Protein AF-0000000066669790 (afdb_homodimer)

Foldseek 3Di:
DQVVQLVLVVLWDLDNLCSVVLSPAPLLCLLVVLCVVVVHDLSVLLQFKKKKKQFLLLLLLVPLVVLLVLCVVVAKFFQDKDWFQDALVLVCQLCVQACVWFDPLQSVLVRLRSVQFIIMMTMIGGPNDPGGPLQVLVVQQADLDLVGGDPRRSQVVSDRDHNNSSRMDMANTSSSRSSNLSSRDPSVVSVVRSVRSVVVDGCSVVSVVVSVVRCVVHHHDDLDLVVLLVQQQVQCVVVVHHDDPPQDSVDLVSLVVSLVVCVVVVGDGDSVSCSSNSSVRPDGTHDDDGGSDHRAHPVSVVVSPD/DQVVQLVLVVLWDLDNLCSVVLSPAPLLCLLVVLCVVVVHDLSVLLQFKKKKKQFLLLLLLVPLVVLLVLCVVVAKFFQDKDWFQDALVLVCQLCVQACVWFDPLQSVLVRLRSVQFIIMMTMIGGPNDPGGPLQVLVVQQADLALVGGDPRRSQVVSDRQHNSSSRMDMANTSSSRSSNLSSRDPSVVSVVRSVSSVVVDGCSVVSVVVSVVGCVVHHHDDLDLVVLLVQQQVQCVVVVHHDDPPQDSVDLVSLVVSLVVCVVVVGDGDSVSCSSNSRVRPDGTHDDDGGSDHRAHPVSVVVSPD

InterPro domains:
  IPR001564 Nucleoside diphosphate kinase [PR01243] (50-72)
  IPR001564 Nucleoside diphosphate kinase [PR01243] (142-158)
  IPR001564 Nucleoside diphosphate kinase [PR01243] (166-185)
  IPR034907 Nucleoside diphosphate kinase-like domain [PF00334] (48-187)
  IPR036850 Nucleoside diphosphate kinase-like domain superfamily [G3DSA:3.30.70.141] (41-194)
  IPR036850 Nucleoside diphosphate kinase-like domain superfamily [SSF54919] (47-187)

Nearest PDB structures (foldseek):
  1f6t-assembly1_A  TM=8.617E-01  e=3.134E-06  Dictyostelium discoideum
  4ane-assembly1_D  TM=8.715E-01  e=7.675E-06  Mycobacterium tuberculosis
  2nck-assembly1_R  TM=8.605E-01  e=7.281E-06  Myxococcus xanthus
  1nue-assembly1_E  TM=8.731E-01  e=9.987E-06  Homo sapiens
  6qa2-assembly1_E  TM=8.741E-01  e=4.141E-05  Mycobacterium tuberculosis H37Ra

Solvent-accessible surface area (backbone atoms only — not comparable to full-atom values): 32324 Å² total; per-residue (Å²): 118,64,74,55,47,49,54,50,33,56,74,26,39,71,46,69,71,53,32,60,55,45,74,40,30,53,39,31,48,54,34,51,54,48,29,53,76,70,72,42,60,58,68,59,50,22,30,32,26,26,45,42,36,36,36,34,61,17,55,29,63,63,39,62,64,62,47,55,54,48,35,56,75,68,64,33,42,38,20,30,53,49,77,36,86,51,43,62,50,51,52,47,61,75,38,46,47,47,43,54,22,44,15,74,56,35,52,51,39,50,45,51,43,33,68,67,38,57,29,43,37,34,33,33,34,39,73,74,60,97,49,41,27,12,30,49,47,41,61,44,34,42,59,62,51,51,93,73,40,46,90,87,17,50,41,48,71,76,41,82,43,44,72,77,57,52,34,58,50,57,36,43,30,26,49,42,32,39,26,48,48,35,67,70,26,57,70,71,60,35,53,53,46,53,52,42,40,70,69,64,46,78,27,59,68,59,40,52,54,57,45,51,57,48,50,72,75,36,69,70,63,85,79,47,51,67,62,17,48,52,51,45,47,51,39,30,42,74,70,73,55,52,74,61,92,84,64,49,90,83,38,46,68,54,48,35,50,50,51,51,50,35,57,75,69,67,56,80,60,60,57,66,33,49,37,43,35,39,58,73,42,45,60,60,60,37,83,87,67,73,44,79,53,68,86,57,48,63,64,53,49,49,68,67,56,119,122,61,73,56,48,48,54,51,33,55,73,27,39,71,46,68,71,53,34,60,54,46,73,41,29,53,40,32,48,52,34,51,53,47,30,55,76,70,72,42,61,58,69,59,52,21,31,33,25,26,44,41,35,36,36,33,62,16,55,29,63,63,38,61,64,62,49,53,54,49,36,55,74,68,64,34,39,39,21,30,54,48,77,34,86,51,43,62,52,51,53,46,61,76,39,47,48,45,42,54,23,42,16,73,56,35,54,52,39,50,46,50,43,33,67,68,38,59,29,42,37,33,33,34,33,38,72,73,60,98,48,42,26,12,30,50,47,41,63,44,34,41,60,61,51,55,95,72,40,46,91,86,18,48,41,46,70,76,47,75,73,37,69,78,59,49,35,59,50,56,35,41,31,26,50,41,32,40,25,47,48,35,67,69,27,57,71,71,60,35,52,52,46,52,54,41,39,70,69,64,47,79,27,56,68,59,38,52,54,56,45,52,57,50,49,73,76,35,67,69,64,85,80,46,51,67,61,18,48,52,51,46,47,51,38,30,42,74,70,73,55,53,72,61,91,82,64,49,88,83,38,46,69,54,46,36,50,51,52,52,50,36,58,75,69,65,55,83,59,61,58,66,33,49,38,42,34,40,57,73,42,45,60,60,60,36,84,86,68,72,44,79,54,69,87,57,48,63,66,53,48,48,67,65,56,118

Radius of gyration: 25.23 Å; Cα contacts (8 Å, |Δi|>4): 1012; chains: 2; bounding box: 82×66×61 Å

Secondary structure (DSSP, 8-state):
-HHHHHHHHHHH-S-HHHHHHHHT-HHHHHHHHHHHHTT--HHHHHHHEEEEEE-HHHHHTT-HHHHHHHHHHTT-EEEEEEEE---HHHHHHHTTTTGGGB-HHHHHHHHHHHTT--EEEEEEE----SS-HHHHHHHHH--S-GGG--TTSHHHHH----SS---EE--SSHHHHHHHHHHH--HHHHHHHHHHHHHT---HHHHHHHHHHHHHHS------HHHHHHHHHHHHHHTT-PPPTT--TT-HHHHHHHHHHHHHTT----HHHHHHHHHHHS--B-SSPPPSSPPPPHHHHHHT--/-HHHHHHHHHHH-S-HHHHHHHHT-HHHHHHHHHHHHTT--HHHHHHHEEEEEE-HHHHHTT-HHHHHHHHHHTT-EEEEEEEE---HHHHHHHTTTTGGGB-HHHHHHHHHHHTT--EEEEEEE----SS-HHHHHHHHH--SSGGG--TTSHHHHH----SS---EE--SSHHHHHHHHHHH--HHHHHHHHHHHHHT---HHHHHHHHHHHHHHS------HHHHHHHHHHHHHHTT-PPPTT--TT-HHHHHHHHHHHHHTT----HHHHHHHHHHHS--B-SSPPPSSPPPPHHHHHHT--

Structure (mmCIF, N/CA/C/O backbone):
data_AF-0000000066669790-model_v1
#
loop_
_entity.id
_entity.type
_entity.pdbx_description
1 polymer 'Putative Nucleoside diphosphate kinase'
#
loop_
_atom_site.group_PDB
_atom_site.id
_atom_site.type_symbol
_atom_site.label_atom_id
_atom_site.label_alt_id
_atom_site.label_comp_id
_atom_site.label_asym_id
_atom_site.label_entity_id
_atom_site.label_seq_id
_atom_site.pdbx_PDB_ins_code
_atom_site.Cartn_x
_atom_site.Cartn_y
_atom_site.Cartn_z
_atom_site.occupancy
_atom_site.B_iso_or_equiv
_atom_site.auth_seq_id
_atom_site.auth_comp_id
_atom_site.auth_asym_id
_atom_site.auth_atom_id
_atom_site.pdbx_PDB_model_num
ATOM 1 N N . MET A 1 1 ? -22.047 9.094 -13.117 1 34.84 1 MET A N 1
ATOM 2 C CA . MET A 1 1 ? -21.188 9.195 -11.93 1 34.84 1 MET A CA 1
ATOM 3 C C . MET A 1 1 ? -19.953 10.039 -12.211 1 34.84 1 MET A C 1
ATOM 5 O O . MET A 1 1 ? -19.391 10.648 -11.305 1 34.84 1 MET A O 1
ATOM 9 N N . SER A 1 2 ? -19.234 9.695 -13.617 1 49.44 2 SER A N 1
ATOM 10 C CA . SER A 1 2 ? -17.922 10.078 -14.102 1 49.44 2 SER A CA 1
ATOM 11 C C . SER A 1 2 ? -17.828 11.586 -14.328 1 49.44 2 SER A C 1
ATOM 13 O O . SER A 1 2 ? -16.844 12.219 -13.953 1 49.44 2 SER A O 1
ATOM 15 N N . THR A 1 3 ? -18.781 12.094 -15.07 1 54.62 3 THR A N 1
ATOM 16 C CA . THR A 1 3 ? -18.766 13.523 -15.375 1 54.62 3 THR A CA 1
ATOM 17 C C . THR A 1 3 ? -18.797 14.352 -14.094 1 54.62 3 THR A C 1
ATOM 19 O O . THR A 1 3 ? -18.109 15.367 -13.992 1 54.62 3 THR A O 1
ATOM 22 N N . SER A 1 4 ? -19.266 13.68 -13.117 1 86.62 4 SER A N 1
ATOM 23 C CA . SER A 1 4 ? -19.438 14.367 -11.844 1 86.62 4 SER A CA 1
ATOM 24 C C . SER A 1 4 ? -18.141 14.32 -11.023 1 86.62 4 SER A C 1
ATOM 26 O O . SER A 1 4 ? -17.75 15.328 -10.43 1 86.62 4 SER A O 1
ATOM 28 N N . LEU A 1 5 ? -17.391 13.234 -11.273 1 93.5 5 LEU A N 1
ATOM 29 C CA . LEU A 1 5 ? -16.156 13.133 -10.508 1 93.5 5 LEU A CA 1
ATOM 30 C C . LEU A 1 5 ? -15.07 14.039 -11.086 1 93.5 5 LEU A C 1
ATOM 32 O O . LEU A 1 5 ? -14.375 14.734 -10.344 1 93.5 5 LEU A O 1
ATOM 36 N N . GLU A 1 6 ? -15.023 14.094 -12.398 1 94.38 6 GLU A N 1
ATOM 37 C CA . GLU A 1 6 ? -14.039 14.953 -13.062 1 94.38 6 GLU A CA 1
ATOM 38 C C . GLU A 1 6 ? -14.32 16.422 -12.781 1 94.38 6 GLU A C 1
ATOM 40 O O . GLU A 1 6 ? -13.391 17.219 -12.609 1 94.38 6 GLU A O 1
ATOM 45 N N . GLN A 1 7 ? -15.594 16.719 -12.789 1 95.38 7 GLN A N 1
ATOM 46 C CA . GLN A 1 7 ? -15.977 18.094 -12.461 1 95.38 7 GLN A CA 1
ATOM 47 C C . GLN A 1 7 ? -15.609 18.438 -11.016 1 95.38 7 GLN A C 1
ATOM 49 O O . GLN A 1 7 ? -15.102 19.516 -10.742 1 95.38 7 GLN A O 1
ATOM 54 N N . LEU A 1 8 ? -15.891 17.469 -10.148 1 97.31 8 LEU A N 1
ATOM 55 C CA . LEU A 1 8 ? -15.484 17.656 -8.758 1 97.31 8 LEU A CA 1
ATOM 56 C C . LEU A 1 8 ? -13.977 17.875 -8.656 1 97.31 8 LEU A C 1
ATOM 58 O O . LEU A 1 8 ? -13.531 18.844 -8.039 1 97.31 8 LEU A O 1
ATOM 62 N N . LEU A 1 9 ? -13.227 17.062 -9.328 1 97.81 9 LEU A N 1
ATOM 63 C CA . LEU A 1 9 ? -11.773 17.109 -9.234 1 97.81 9 LEU A CA 1
ATOM 64 C C . LEU A 1 9 ? -11.227 18.375 -9.875 1 97.81 9 LEU A C 1
ATOM 66 O O . LEU A 1 9 ? -10.242 18.938 -9.383 1 97.81 9 LEU A O 1
ATOM 70 N N . ALA A 1 10 ? -11.875 18.812 -10.922 1 96.12 10 ALA A N 1
ATOM 71 C CA . ALA A 1 10 ? -11.445 20.047 -11.578 1 96.12 10 ALA A CA 1
ATOM 72 C C . ALA A 1 10 ? -11.555 21.234 -10.641 1 96.12 10 ALA A C 1
ATOM 74 O O . ALA A 1 10 ? -10.797 22.203 -10.758 1 96.12 10 ALA A O 1
ATOM 75 N N . GLY A 1 11 ? -12.453 21.125 -9.703 1 95.38 11 GLY A N 1
ATOM 76 C CA . GLY A 1 11 ? -12.602 22.172 -8.703 1 95.38 11 GLY A CA 1
ATOM 77 C C . GLY A 1 11 ? -11.656 22 -7.527 1 95.38 11 GLY A C 1
ATOM 78 O O . GLY A 1 11 ? -11.469 22.938 -6.742 1 95.38 11 GLY A O 1
ATOM 79 N N . LEU A 1 12 ? -11 20.844 -7.441 1 97.31 12 LEU A N 1
ATOM 80 C CA . LEU A 1 12 ? -10.227 20.531 -6.246 1 97.31 12 LEU A CA 1
ATOM 81 C C . LEU A 1 12 ? -8.727 20.594 -6.531 1 97.31 12 LEU A C 1
ATOM 83 O O . LEU A 1 12 ? -7.91 20.5 -5.613 1 97.31 12 LEU A O 1
ATOM 87 N N . THR A 1 13 ? -8.305 20.719 -7.758 1 97.81 13 THR A N 1
ATOM 88 C CA . THR A 1 13 ? -6.906 20.875 -8.148 1 97.81 13 THR A CA 1
ATOM 89 C C . THR A 1 13 ? -6.793 21.656 -9.445 1 97.81 13 THR A C 1
ATOM 91 O O . THR A 1 13 ? -7.629 21.516 -10.344 1 97.81 13 THR A O 1
ATOM 94 N N . PRO A 1 14 ? -5.781 22.516 -9.57 1 96.5 14 PRO A N 1
ATOM 95 C CA . PRO A 1 14 ? -5.582 23.266 -10.812 1 96.5 14 PRO A CA 1
ATOM 96 C C . PRO A 1 14 ? -4.832 22.453 -11.867 1 96.5 14 PRO A C 1
ATOM 98 O O . PRO A 1 14 ? -4.609 22.938 -12.984 1 96.5 14 PRO A O 1
ATOM 101 N N . GLN A 1 15 ? -4.441 21.234 -11.602 1 96.44 15 GLN A N 1
ATOM 102 C CA . GLN A 1 15 ? -3.613 20.406 -12.492 1 96.44 15 GLN A CA 1
ATOM 103 C C . GLN A 1 15 ? -4.461 19.406 -13.258 1 96.44 15 GLN A C 1
ATOM 105 O O . GLN A 1 15 ? -4.906 18.406 -12.688 1 96.44 15 GLN A O 1
ATOM 110 N N . PRO A 1 16 ? -4.656 19.609 -14.57 1 96.19 16 PRO A N 1
ATOM 111 C CA . PRO A 1 16 ? -5.477 18.688 -15.359 1 96.19 16 PRO A CA 1
ATOM 112 C C . PRO A 1 16 ? -4.941 17.25 -15.336 1 96.19 16 PRO A C 1
ATOM 114 O O . PRO A 1 16 ? -5.723 16.297 -15.359 1 96.19 16 PRO A O 1
ATOM 117 N N . GLU A 1 17 ? -3.594 17.078 -15.305 1 96.44 17 GLU A N 1
ATOM 118 C CA . GLU A 1 17 ? -2.994 15.75 -15.242 1 96.44 17 GLU A CA 1
ATOM 119 C C . GLU A 1 17 ? -3.393 15.023 -13.961 1 96.44 17 GLU A C 1
ATOM 121 O O . GLU A 1 17 ? -3.6 13.805 -13.969 1 96.44 17 GLU A O 1
ATOM 126 N N . LYS A 1 18 ? -3.51 15.805 -12.891 1 97.94 18 LYS A N 1
ATOM 127 C CA . LYS A 1 18 ? -3.916 15.227 -11.609 1 97.94 18 LYS A CA 1
ATOM 128 C C . LYS A 1 18 ? -5.391 14.844 -11.625 1 97.94 18 LYS A C 1
ATOM 130 O O . LYS A 1 18 ? -5.777 13.828 -11.039 1 97.94 18 LYS A O 1
ATOM 135 N N . VAL A 1 19 ? -6.242 15.648 -12.281 1 97.88 19 VAL A N 1
ATOM 136 C CA . VAL A 1 19 ? -7.652 15.312 -12.43 1 97.88 19 VAL A CA 1
ATOM 137 C C . VAL A 1 19 ? -7.785 13.945 -13.102 1 97.88 19 VAL A C 1
ATOM 139 O O . VAL A 1 19 ? -8.516 13.078 -12.617 1 97.88 19 VAL A O 1
ATOM 142 N N . THR A 1 20 ? -7.02 13.742 -14.133 1 96.19 20 THR A N 1
ATOM 143 C CA . THR A 1 20 ? -7.066 12.492 -14.891 1 96.19 20 THR A CA 1
ATOM 144 C C . THR A 1 20 ? -6.551 11.328 -14.047 1 96.19 20 THR A C 1
ATOM 146 O O . THR A 1 20 ? -7.188 10.273 -13.984 1 96.19 20 THR A O 1
ATOM 149 N N . ALA A 1 21 ? -5.457 11.453 -13.383 1 96.94 21 ALA A N 1
ATOM 150 C CA . ALA A 1 21 ? -4.848 10.398 -12.578 1 96.94 21 ALA A CA 1
ATOM 151 C C . ALA A 1 21 ? -5.742 10.023 -11.398 1 96.94 21 ALA A C 1
ATOM 153 O O . ALA A 1 21 ? -5.957 8.844 -11.125 1 96.94 21 ALA A O 1
ATOM 154 N N . TYR A 1 22 ? -6.309 11.062 -10.742 1 97.81 22 TYR A N 1
ATOM 155 C CA . TYR A 1 22 ? -7.055 10.828 -9.516 1 97.81 22 TYR A CA 1
ATOM 156 C C . TYR A 1 22 ? -8.438 10.266 -9.812 1 97.81 22 TYR A C 1
ATOM 158 O O . TYR A 1 22 ? -9.039 9.609 -8.961 1 97.81 22 TYR A O 1
ATOM 166 N N . ALA A 1 23 ? -8.953 10.508 -11.023 1 96.12 23 ALA A N 1
ATOM 167 C CA . ALA A 1 23 ? -10.25 9.969 -11.414 1 96.12 23 ALA A CA 1
ATOM 168 C C . ALA A 1 23 ? -10.242 8.445 -11.398 1 96.12 23 ALA A C 1
ATOM 170 O O . ALA A 1 23 ? -11.297 7.816 -11.234 1 96.12 23 ALA A O 1
ATOM 171 N N . ALA A 1 24 ? -9.055 7.875 -11.469 1 95.31 24 ALA A N 1
ATOM 172 C CA . ALA A 1 24 ? -8.945 6.418 -11.477 1 95.31 24 ALA A CA 1
ATOM 173 C C . ALA A 1 24 ? -8.242 5.914 -10.219 1 95.31 24 ALA A C 1
ATOM 175 O O . ALA A 1 24 ? -7.969 4.719 -10.094 1 95.31 24 ALA A O 1
ATOM 176 N N . ASP A 1 25 ? -7.953 6.754 -9.312 1 97.31 25 ASP A N 1
ATOM 177 C CA . ASP A 1 25 ? -7.176 6.402 -8.125 1 97.31 25 ASP A CA 1
ATOM 178 C C . ASP A 1 25 ? -8.07 5.797 -7.047 1 97.31 25 ASP A C 1
ATOM 180 O O . ASP A 1 25 ? -9.023 6.434 -6.586 1 97.31 25 ASP A O 1
ATOM 184 N N . THR A 1 26 ? -7.758 4.648 -6.625 1 97.38 26 THR A N 1
ATOM 185 C CA . THR A 1 26 ? -8.586 3.879 -5.703 1 97.38 26 THR A CA 1
ATOM 186 C C . THR A 1 26 ? -8.789 4.641 -4.395 1 97.38 26 THR A C 1
ATOM 188 O O . THR A 1 26 ? -9.898 4.695 -3.867 1 97.38 26 THR A O 1
ATOM 191 N N . TYR A 1 27 ? -7.758 5.219 -3.85 1 98.44 27 TYR A N 1
ATOM 192 C CA . TYR A 1 27 ? -7.855 5.906 -2.568 1 98.44 27 TYR A CA 1
ATOM 193 C C . TYR A 1 27 ? -8.781 7.113 -2.662 1 98.44 27 TYR A C 1
ATOM 195 O O . TYR A 1 27 ? -9.617 7.336 -1.781 1 98.44 27 TYR A O 1
ATOM 203 N N . LEU A 1 28 ? -8.633 7.895 -3.742 1 98.5 28 LEU A N 1
ATOM 204 C CA . LEU A 1 28 ? -9.516 9.039 -3.953 1 98.5 28 LEU A CA 1
ATOM 205 C C . LEU A 1 28 ? -10.969 8.586 -4.07 1 98.5 28 LEU A C 1
ATOM 207 O O . LEU A 1 28 ? -11.859 9.164 -3.436 1 98.5 28 LEU A O 1
ATOM 211 N N . LEU A 1 29 ? -11.203 7.547 -4.84 1 97.38 29 LEU A N 1
ATOM 212 C CA . LEU A 1 29 ? -12.547 7.031 -5.059 1 97.38 29 LEU A CA 1
ATOM 213 C C . LEU A 1 29 ? -13.172 6.574 -3.744 1 97.38 29 LEU A C 1
ATOM 215 O O . LEU A 1 29 ? -14.359 6.82 -3.496 1 97.38 29 LEU A O 1
ATOM 219 N N . GLU A 1 30 ? -12.398 5.945 -2.928 1 97.62 30 GLU A N 1
ATOM 220 C CA . GLU A 1 30 ? -12.883 5.453 -1.644 1 97.62 30 GLU A CA 1
ATOM 221 C C . GLU A 1 30 ? -13.383 6.598 -0.767 1 97.62 30 GLU A C 1
ATOM 223 O O . GLU A 1 30 ? -14.453 6.5 -0.16 1 97.62 30 GLU A O 1
ATOM 228 N N . THR A 1 31 ? -12.617 7.676 -0.711 1 98.31 31 THR A N 1
ATOM 229 C CA . THR A 1 31 ? -13 8.812 0.12 1 98.31 31 THR A CA 1
ATOM 230 C C . THR A 1 31 ? -14.242 9.492 -0.445 1 98.31 31 THR A C 1
ATOM 232 O O . THR A 1 31 ? -15.188 9.781 0.292 1 98.31 31 THR A O 1
ATOM 235 N N . VAL A 1 32 ? -14.258 9.734 -1.764 1 97.88 32 VAL A N 1
ATOM 236 C CA . VAL A 1 32 ? -15.367 10.438 -2.395 1 97.88 32 VAL A CA 1
ATOM 237 C C . VAL A 1 32 ? -16.656 9.6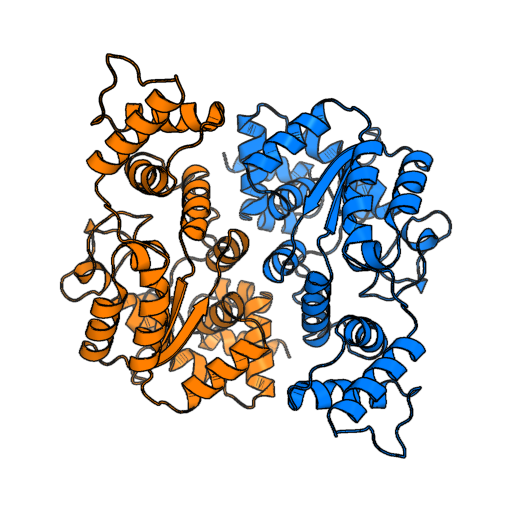41 -2.221 1 97.88 32 VAL A C 1
ATOM 239 O O . VAL A 1 32 ? -17.688 10.195 -1.841 1 97.88 32 VAL A O 1
ATOM 242 N N . ASP A 1 33 ? -16.578 8.32 -2.457 1 95.81 33 ASP A N 1
ATOM 243 C CA . ASP A 1 33 ? -17.734 7.441 -2.289 1 95.81 33 ASP A CA 1
ATOM 244 C C . ASP A 1 33 ? -18.25 7.492 -0.857 1 95.81 33 ASP A C 1
ATOM 246 O O . ASP A 1 33 ? -19.469 7.559 -0.636 1 95.81 33 ASP A O 1
ATOM 250 N N . GLN A 1 34 ? -17.359 7.441 0.06 1 96 34 GLN A N 1
ATOM 251 C CA . GLN A 1 34 ? -17.766 7.398 1.461 1 96 34 GLN A CA 1
ATOM 252 C C . GLN A 1 34 ? -18.375 8.727 1.898 1 96 34 GLN A C 1
ATOM 254 O O . GLN A 1 34 ? -19.375 8.75 2.633 1 96 34 GLN A O 1
ATOM 259 N N . LEU A 1 35 ? -17.766 9.867 1.503 1 97.62 35 LEU A N 1
ATOM 260 C CA . LEU A 1 35 ? -18.328 11.172 1.825 1 97.62 35 LEU A CA 1
ATOM 261 C C . LEU A 1 35 ? -19.75 11.297 1.292 1 97.62 35 LEU A C 1
ATOM 263 O O . LEU A 1 35 ? -20.641 11.82 1.98 1 97.62 35 LEU A O 1
ATOM 267 N N . ASP A 1 36 ? -19.938 10.82 0.089 1 95.75 36 ASP A N 1
ATOM 268 C CA . ASP A 1 36 ? -21.281 10.828 -0.504 1 95.75 36 ASP A CA 1
ATOM 269 C C . ASP A 1 36 ? -22.266 10.031 0.343 1 95.75 36 ASP A C 1
ATOM 271 O O . ASP A 1 36 ? -23.344 10.508 0.669 1 95.75 36 ASP A O 1
ATOM 275 N N . ARG A 1 37 ? -21.906 8.828 0.762 1 92.81 37 ARG A N 1
ATOM 276 C CA . ARG A 1 37 ? -22.766 7.965 1.562 1 92.81 37 ARG A CA 1
ATOM 277 C C . ARG A 1 37 ? -23.062 8.602 2.914 1 92.81 37 ARG A C 1
ATOM 279 O O . ARG A 1 37 ? -24.141 8.391 3.473 1 92.81 37 ARG A O 1
ATOM 286 N N . LEU A 1 38 ? -22.141 9.375 3.402 1 94.25 38 LEU A N 1
ATOM 287 C CA . LEU A 1 38 ? -22.281 10.008 4.707 1 94.25 38 LEU A CA 1
ATOM 288 C C . LEU A 1 38 ? -23.047 11.32 4.59 1 94.25 38 LEU A C 1
ATOM 290 O O . LEU A 1 38 ? -23.328 11.969 5.598 1 94.25 38 LEU A O 1
ATOM 294 N N . GLY A 1 39 ? -23.359 11.758 3.344 1 95.69 39 GLY A N 1
ATOM 295 C CA . GLY A 1 39 ? -24.031 13.023 3.119 1 95.69 39 GLY A CA 1
ATOM 296 C C . GLY A 1 39 ? -23.141 14.227 3.338 1 95.69 39 GLY A C 1
ATOM 297 O O . GLY A 1 39 ? -23.625 15.305 3.689 1 95.69 39 GLY A O 1
ATOM 298 N N . VAL A 1 40 ? -21.859 14.055 3.219 1 97.19 40 VAL A N 1
ATOM 299 C CA . VAL A 1 40 ? -20.891 15.125 3.396 1 97.19 40 VAL A CA 1
ATOM 300 C C . VAL A 1 40 ? -20.453 15.664 2.035 1 97.19 40 VAL A C 1
ATOM 302 O O . VAL A 1 40 ? -20.109 14.891 1.14 1 97.19 40 VAL A O 1
ATOM 305 N N . ASP A 1 41 ? -20.5 16.953 1.849 1 97 41 ASP A N 1
ATOM 306 C CA . ASP A 1 41 ? -20.047 17.578 0.616 1 97 41 ASP A CA 1
ATOM 307 C C . ASP A 1 41 ? -18.531 17.469 0.47 1 97 41 ASP A C 1
ATOM 309 O O . ASP A 1 41 ? -17.781 18.141 1.181 1 97 41 ASP A O 1
ATOM 313 N N . ALA A 1 42 ? -18.078 16.703 -0.49 1 97.88 42 ALA A N 1
ATOM 314 C CA . ALA A 1 42 ? -16.656 16.406 -0.648 1 97.88 42 ALA A CA 1
ATOM 315 C C . ALA A 1 42 ? -15.859 17.656 -0.953 1 97.88 42 ALA A C 1
ATOM 317 O O . ALA A 1 42 ? -14.75 17.844 -0.434 1 97.88 42 ALA A O 1
ATOM 318 N N . ALA A 1 43 ? -16.359 18.516 -1.819 1 96.69 43 ALA A N 1
ATOM 319 C CA . ALA A 1 43 ? -15.664 19.734 -2.207 1 96.69 43 ALA A CA 1
ATOM 320 C C . ALA A 1 43 ? -15.477 20.656 -1.012 1 96.69 43 ALA A C 1
ATOM 322 O O . ALA A 1 43 ? -14.383 21.172 -0.778 1 96.69 43 ALA A O 1
ATOM 323 N N . LYS A 1 44 ? -16.547 20.828 -0.275 1 95.31 44 LYS A N 1
ATOM 324 C CA . LYS A 1 44 ? -16.484 21.703 0.898 1 95.31 44 LYS A CA 1
ATOM 325 C C . LYS A 1 44 ? -15.531 21.141 1.951 1 95.31 44 LYS A C 1
ATOM 327 O O . LYS A 1 44 ? -14.711 21.875 2.506 1 95.31 44 LYS A O 1
ATOM 332 N N . PHE A 1 45 ? -15.68 19.891 2.217 1 97.38 45 PHE A N 1
ATOM 333 C CA . PHE A 1 45 ? -14.82 19.25 3.203 1 97.38 45 PHE A CA 1
ATOM 334 C C . PHE A 1 45 ? -13.352 19.406 2.824 1 97.38 45 PHE A C 1
ATOM 336 O O . PHE A 1 45 ? -12.531 19.812 3.652 1 97.38 45 PHE A O 1
ATOM 343 N N . ALA A 1 46 ? -13.016 19.078 1.588 1 97.25 46 ALA A N 1
ATOM 344 C CA . ALA A 1 46 ? -11.633 19.078 1.114 1 97.25 46 ALA A CA 1
ATOM 345 C C . ALA A 1 46 ? -11.047 20.484 1.105 1 97.25 46 ALA A C 1
ATOM 347 O O . ALA A 1 46 ? -9.844 20.656 1.276 1 97.25 46 ALA A O 1
ATOM 348 N N . ARG A 1 47 ? -11.867 21.484 0.896 1 95.94 47 ARG A N 1
ATOM 349 C CA . ARG A 1 47 ? -11.398 22.859 0.829 1 95.94 47 ARG A CA 1
ATOM 350 C C . ARG A 1 47 ? -11.172 23.438 2.225 1 95.94 47 ARG A C 1
ATOM 352 O O . ARG A 1 47 ? -10.242 24.219 2.438 1 95.94 47 ARG A O 1
ATOM 359 N N . GLU A 1 48 ? -11.977 22.984 3.148 1 96.62 48 GLU A N 1
ATOM 360 C CA . GLU A 1 48 ? -11.969 23.594 4.473 1 96.62 48 GLU A CA 1
ATOM 361 C C . GLU A 1 48 ? -11.023 22.844 5.418 1 96.62 48 GLU A C 1
ATOM 363 O O . GLU A 1 48 ? -10.773 23.297 6.535 1 96.62 48 GLU A O 1
ATOM 368 N N . HIS A 1 49 ? -10.555 21.703 5.008 1 97.75 49 HIS A N 1
ATOM 369 C CA . HIS A 1 49 ? -9.68 20.906 5.855 1 97.75 49 HIS A CA 1
ATOM 370 C C . HIS A 1 49 ? -8.383 20.547 5.133 1 97.75 49 HIS A C 1
ATOM 372 O O . HIS A 1 49 ? -8.328 20.594 3.9 1 97.75 49 HIS A O 1
ATOM 378 N N . SER A 1 50 ? -7.375 20.297 5.828 1 98.12 50 SER A N 1
ATOM 379 C CA . SER A 1 50 ? -6.133 19.688 5.371 1 98.12 50 SER A CA 1
ATOM 380 C C . SER A 1 50 ? -5.645 18.625 6.352 1 98.12 50 SER A C 1
ATOM 382 O O . SER A 1 50 ? -6.309 18.344 7.352 1 98.12 50 SER A O 1
ATOM 384 N N . LEU A 1 51 ? -4.641 17.953 5.984 1 98.88 51 LEU A N 1
ATOM 385 C CA . LEU A 1 51 ? -3.959 16.984 6.84 1 98.88 51 LEU A CA 1
ATOM 386 C C . LEU A 1 51 ? -2.527 17.438 7.125 1 98.88 51 LEU A C 1
ATOM 388 O O . LEU A 1 51 ? -1.912 18.125 6.309 1 98.88 51 LEU A O 1
ATOM 392 N N . LEU A 1 52 ? -2.059 17.141 8.234 1 98.88 52 LEU A N 1
ATOM 393 C CA . LEU A 1 52 ? -0.651 17.312 8.578 1 98.88 52 LEU A CA 1
ATOM 394 C C . LEU A 1 52 ? -0.078 16.031 9.18 1 98.88 52 LEU A C 1
ATOM 396 O O . LEU A 1 52 ? -0.475 15.625 10.273 1 98.88 52 LEU A O 1
ATOM 400 N N . LEU A 1 53 ? 0.775 15.414 8.445 1 98.81 53 LEU A N 1
ATOM 401 C CA . LEU A 1 53 ? 1.454 14.203 8.883 1 98.81 53 LEU A CA 1
ATOM 402 C C . LEU A 1 53 ? 2.723 14.539 9.656 1 98.81 53 LEU A C 1
ATOM 404 O O . LEU A 1 53 ? 3.596 15.242 9.156 1 98.81 53 LEU A O 1
ATOM 408 N N . LEU A 1 54 ? 2.77 14.141 10.867 1 98.62 54 LEU A N 1
ATOM 409 C CA . LEU A 1 54 ? 4.023 14.117 11.617 1 98.62 54 LEU A CA 1
ATOM 410 C C . LEU A 1 54 ? 4.707 12.766 11.5 1 98.62 54 LEU A C 1
ATOM 412 O O . LEU A 1 54 ? 4.301 11.797 12.148 1 98.62 54 LEU A O 1
ATOM 416 N N . LYS A 1 55 ? 5.727 12.727 10.672 1 97.94 55 LYS A N 1
ATOM 417 C CA . LYS A 1 55 ? 6.43 11.508 10.305 1 97.94 55 LYS A CA 1
ATOM 418 C C . LYS A 1 55 ? 7.234 10.953 11.477 1 97.94 55 LYS A C 1
ATOM 420 O O . LYS A 1 55 ? 7.332 11.594 12.523 1 97.94 55 LYS A O 1
ATOM 425 N N . PRO A 1 56 ? 7.84 9.766 11.32 1 98.31 56 PRO A N 1
ATOM 426 C CA . PRO A 1 56 ? 8.617 9.211 12.422 1 98.31 56 PRO A CA 1
ATOM 427 C C . PRO A 1 56 ? 9.758 10.125 12.859 1 98.31 56 PRO A C 1
ATOM 429 O O . PRO A 1 56 ? 10.086 10.188 14.055 1 98.31 56 PRO A O 1
ATOM 432 N N . ASP A 1 57 ? 10.359 10.805 11.914 1 97.88 57 ASP A N 1
ATOM 433 C CA . ASP A 1 57 ? 11.43 11.719 12.297 1 97.88 57 ASP A CA 1
ATOM 434 C C . ASP A 1 57 ? 10.891 12.867 13.148 1 97.88 57 ASP A C 1
ATOM 436 O O . ASP A 1 57 ? 11.602 13.398 14.008 1 97.88 57 ASP A O 1
ATOM 440 N N . ALA A 1 58 ? 9.664 13.273 12.977 1 97.81 58 ALA A N 1
ATOM 441 C CA . ALA A 1 58 ? 9.055 14.289 13.836 1 97.81 58 ALA A CA 1
ATOM 442 C C . ALA A 1 58 ? 8.859 13.766 15.25 1 97.81 58 ALA A C 1
ATOM 444 O O . ALA A 1 58 ? 8.992 14.508 16.219 1 97.81 58 ALA A O 1
ATOM 445 N N . ILE A 1 59 ? 8.477 12.469 15.32 1 98.19 59 ILE A N 1
ATOM 446 C CA . ILE A 1 59 ? 8.305 11.844 16.625 1 98.19 59 ILE A CA 1
ATOM 447 C C . ILE A 1 59 ? 9.641 11.781 17.359 1 98.19 59 ILE A C 1
ATOM 449 O O . ILE A 1 59 ? 9.734 12.172 18.516 1 98.19 59 ILE A O 1
ATOM 453 N N . VAL A 1 60 ? 10.641 11.375 16.656 1 97.81 60 VAL A N 1
ATOM 454 C CA . VAL A 1 60 ? 11.977 11.258 17.234 1 97.81 60 VAL A CA 1
ATOM 455 C C . VAL A 1 60 ? 12.484 12.641 17.656 1 97.81 60 VAL A C 1
ATOM 457 O O . VAL A 1 60 ? 13.164 12.773 18.672 1 97.81 60 VAL A O 1
ATOM 460 N N . ALA A 1 61 ? 12.102 13.68 16.953 1 97.19 61 ALA A N 1
ATOM 461 C CA . ALA A 1 61 ? 12.578 15.047 17.156 1 97.19 61 ALA A CA 1
ATOM 462 C C . ALA A 1 61 ? 11.758 15.758 18.234 1 97.19 61 ALA A C 1
ATOM 464 O O . ALA A 1 61 ? 12.047 16.906 18.578 1 97.19 61 ALA A O 1
ATOM 465 N N . ARG A 1 62 ? 10.711 15.117 18.75 1 97.31 62 ARG A N 1
ATOM 466 C CA . ARG A 1 62 ? 9.805 15.727 19.719 1 97.31 62 ARG A CA 1
ATOM 467 C C . ARG A 1 62 ? 9.156 16.984 19.141 1 97.31 62 ARG A C 1
ATOM 469 O O . ARG A 1 62 ? 9.109 18.031 19.812 1 97.31 62 ARG A O 1
ATOM 476 N N . ALA A 1 63 ? 8.664 16.844 17.938 1 97.12 63 ALA A N 1
ATOM 477 C CA . ALA A 1 63 ? 8.25 18.016 17.188 1 97.12 63 ALA A CA 1
ATOM 478 C C . ALA A 1 63 ? 6.746 18.266 17.328 1 97.12 63 ALA A C 1
ATOM 480 O O . ALA A 1 63 ? 6.227 19.281 16.859 1 97.12 63 ALA A O 1
ATOM 481 N N . VAL A 1 64 ? 6.004 17.391 17.984 1 97.69 64 VAL A N 1
ATOM 482 C CA . VAL A 1 64 ? 4.547 17.469 17.969 1 97.69 64 VAL A CA 1
ATOM 483 C C . VAL A 1 64 ? 4.086 18.688 18.766 1 97.69 64 VAL A C 1
ATOM 485 O O . VAL A 1 64 ? 3.264 19.469 18.281 1 97.69 64 VAL A O 1
ATOM 488 N N . GLY A 1 65 ? 4.609 18.906 19.969 1 96.69 65 GLY A N 1
ATOM 489 C CA . GLY A 1 65 ? 4.246 20.047 20.781 1 96.69 65 GLY A CA 1
ATOM 490 C C . GLY A 1 65 ? 4.438 21.375 20.062 1 96.69 65 GLY A C 1
ATOM 491 O O . GLY A 1 65 ? 3.484 22.141 19.891 1 96.69 65 GLY A O 1
ATOM 492 N N . PRO A 1 66 ? 5.66 21.625 19.609 1 97.38 66 PRO A N 1
ATOM 493 C CA . PRO A 1 66 ? 5.926 22.844 18.859 1 97.38 66 PRO A CA 1
ATOM 494 C C . PRO A 1 66 ? 5.012 23 17.641 1 97.38 66 PRO A C 1
ATOM 496 O O . PRO A 1 66 ? 4.605 24.125 17.312 1 97.38 66 PRO A O 1
ATOM 499 N N . THR A 1 67 ? 4.699 21.891 16.953 1 98.31 67 THR A N 1
ATOM 500 C CA . THR A 1 67 ? 3.82 21.938 15.789 1 98.31 67 THR A CA 1
ATOM 501 C C . THR A 1 67 ? 2.42 22.406 16.188 1 98.31 67 THR A C 1
ATOM 503 O O . THR A 1 67 ? 1.839 23.266 15.531 1 98.31 67 THR A O 1
ATOM 506 N N . LEU A 1 68 ? 1.883 21.844 17.281 1 98.19 68 LEU A N 1
ATOM 507 C CA . LEU A 1 68 ? 0.547 22.219 17.734 1 98.19 68 LEU A CA 1
ATOM 508 C C . LEU A 1 68 ? 0.49 23.688 18.125 1 98.19 68 LEU A C 1
ATOM 510 O O . LEU A 1 68 ? -0.478 24.375 17.812 1 98.19 68 LEU A O 1
ATOM 514 N N . LYS A 1 69 ? 1.505 24.141 18.812 1 97.5 69 LYS A N 1
ATOM 515 C CA . LYS A 1 69 ? 1.578 25.547 19.188 1 97.5 69 LYS A CA 1
ATOM 516 C C . LYS A 1 69 ? 1.629 26.438 17.953 1 97.5 69 LYS A C 1
ATOM 518 O O . LYS A 1 69 ? 0.956 27.469 17.891 1 97.5 69 LYS A O 1
ATOM 523 N N . TRP A 1 70 ? 2.424 26.031 16.984 1 98.19 70 TRP A N 1
ATOM 524 C CA . TRP A 1 70 ? 2.559 26.781 15.742 1 98.19 70 TRP A CA 1
ATOM 525 C C . TRP A 1 70 ? 1.226 26.844 15 1 98.19 70 TRP A C 1
ATOM 527 O O . TRP A 1 70 ? 0.837 27.906 14.508 1 98.19 70 TRP A O 1
ATOM 537 N N . LEU A 1 71 ? 0.517 25.766 14.883 1 98.12 71 LEU A N 1
ATOM 538 C CA . LEU A 1 71 ? -0.781 25.734 14.211 1 98.12 71 LEU A CA 1
ATOM 539 C C . LEU A 1 71 ? -1.743 26.734 14.852 1 98.12 71 LEU A C 1
ATOM 541 O O . LEU A 1 71 ? -2.389 27.516 14.148 1 98.12 71 LEU A O 1
ATOM 545 N N . ALA A 1 72 ? -1.797 26.719 16.172 1 96 72 ALA A N 1
ATOM 546 C CA . ALA A 1 72 ? -2.682 27.625 16.891 1 96 72 ALA A CA 1
ATOM 547 C C . ALA A 1 72 ? -2.322 29.078 16.625 1 96 72 ALA A C 1
ATOM 549 O O . ALA A 1 72 ? -3.207 29.938 16.484 1 96 72 ALA A O 1
ATOM 550 N N . GLY A 1 73 ? -1.059 29.328 16.516 1 96.5 73 GLY A N 1
ATOM 551 C CA . GLY A 1 73 ? -0.574 30.672 16.312 1 96.5 73 GLY A CA 1
ATOM 552 C C . GLY A 1 73 ? -0.729 31.156 14.875 1 96.5 73 GLY A C 1
ATOM 553 O O . GLY A 1 73 ? -0.559 32.344 14.594 1 96.5 73 GLY A O 1
ATOM 554 N N . ASN A 1 74 ? -1.05 30.312 13.961 1 95.62 74 ASN A N 1
ATOM 555 C CA . ASN A 1 74 ? -1.158 30.672 12.555 1 95.62 74 ASN A CA 1
ATOM 556 C C . ASN A 1 74 ? -2.572 30.438 12.023 1 95.62 74 ASN A C 1
ATOM 558 O O . ASN A 1 74 ? -2.762 30.219 10.828 1 95.62 74 ASN A O 1
ATOM 562 N N . ASP A 1 75 ? -3.562 30.375 12.953 1 93.5 75 ASP A N 1
ATOM 563 C CA . ASP A 1 75 ? -4.992 30.375 12.664 1 93.5 75 ASP A CA 1
ATOM 564 C C . ASP A 1 75 ? -5.418 29.047 12.039 1 93.5 75 ASP A C 1
ATOM 566 O O . ASP A 1 75 ? -6.238 29.016 11.117 1 93.5 75 ASP A O 1
ATOM 570 N N . PHE A 1 76 ? -4.734 27.969 12.359 1 96.5 76 PHE A N 1
ATOM 571 C CA . PHE A 1 76 ? -5.164 26.609 12.047 1 96.5 76 PHE A CA 1
ATOM 572 C C . PHE A 1 76 ? -5.691 25.906 13.289 1 96.5 76 PHE A C 1
ATOM 574 O O . PHE A 1 76 ? -5.145 26.078 14.383 1 96.5 76 PHE A O 1
ATOM 581 N N . GLN A 1 77 ? -6.738 25.203 13.133 1 97.19 77 GLN A N 1
ATOM 582 C CA . GLN A 1 77 ? -7.324 24.453 14.242 1 97.19 77 GLN A CA 1
ATOM 583 C C . GLN A 1 77 ? -7.246 22.953 14.008 1 97.19 77 GLN A C 1
ATOM 585 O O . GLN A 1 77 ? -7.59 22.469 12.922 1 97.19 77 GLN A O 1
ATOM 590 N N . VAL A 1 78 ? -6.785 22.234 15.031 1 98.62 78 VAL A N 1
ATOM 591 C CA . VAL A 1 78 ? -6.785 20.781 14.945 1 98.62 78 VAL A CA 1
ATOM 592 C C . VAL A 1 78 ? -8.172 20.234 15.289 1 98.62 78 VAL A C 1
ATOM 594 O O . VAL A 1 78 ? -8.648 20.422 16.422 1 98.62 78 VAL A O 1
ATOM 597 N N . VAL A 1 79 ? -8.789 19.547 14.32 1 98.62 79 VAL A N 1
ATOM 598 C CA . VAL A 1 79 ? -10.172 19.141 14.547 1 98.62 79 VAL A CA 1
ATOM 599 C C . VAL A 1 79 ? -10.258 17.609 14.617 1 98.62 79 VAL A C 1
ATOM 601 O O . VAL A 1 79 ? -11.312 17.062 14.922 1 98.62 79 VAL A O 1
ATOM 604 N N . ALA A 1 80 ? -9.234 16.891 14.359 1 98.69 80 ALA A N 1
ATOM 605 C CA . ALA A 1 80 ? -9.078 15.461 14.594 1 98.69 80 ALA A CA 1
ATOM 606 C C . ALA A 1 80 ? -7.602 15.078 14.656 1 98.69 80 ALA A C 1
ATOM 608 O O . ALA A 1 80 ? -6.746 15.781 14.102 1 98.69 80 ALA A O 1
ATOM 609 N N . ALA A 1 81 ? -7.277 14.062 15.336 1 98.69 81 ALA A N 1
ATOM 610 C CA . ALA A 1 81 ? -5.934 13.5 15.43 1 98.69 81 ALA A CA 1
ATOM 611 C C . ALA A 1 81 ? -5.984 11.984 15.555 1 98.69 81 ALA A C 1
ATOM 613 O O . ALA A 1 81 ? -6.848 11.445 16.25 1 98.69 81 ALA A O 1
ATOM 614 N N . PHE A 1 82 ? -5.102 11.305 14.945 1 98.62 82 PHE A N 1
ATOM 615 C CA . PHE A 1 82 ? -5.09 9.852 15.047 1 98.62 82 PHE A CA 1
ATOM 616 C C . PHE A 1 82 ? -3.705 9.297 14.75 1 98.62 82 PHE A C 1
ATOM 618 O O . PHE A 1 82 ? -2.926 9.914 14.023 1 98.62 82 PHE A O 1
ATOM 625 N N . ARG A 1 83 ? -3.422 8.227 15.391 1 98.19 83 ARG A N 1
ATOM 626 C CA . ARG A 1 83 ? -2.191 7.473 15.18 1 98.19 83 ARG A CA 1
ATOM 627 C C . ARG A 1 83 ? -2.34 6.488 14.023 1 98.19 83 ARG A C 1
ATOM 629 O O . ARG A 1 83 ? -3.396 5.875 13.859 1 98.19 83 ARG A O 1
ATOM 636 N N . VAL A 1 84 ? -1.309 6.363 13.18 1 98.44 84 VAL A N 1
ATOM 637 C CA . VAL A 1 84 ? -1.324 5.438 12.055 1 98.44 84 VAL A CA 1
ATOM 638 C C . VAL A 1 84 ? -0.065 4.574 12.078 1 98.44 84 VAL A C 1
ATOM 640 O O . VAL A 1 84 ? 1.049 5.09 12.195 1 98.44 84 VAL A O 1
ATOM 643 N N . ALA A 1 85 ? -0.26 3.219 12.078 1 97.62 85 ALA A N 1
ATOM 644 C CA . ALA A 1 85 ? 0.864 2.338 11.766 1 97.62 85 ALA A CA 1
ATOM 645 C C . ALA A 1 85 ? 1.276 2.465 10.305 1 97.62 85 ALA A C 1
ATOM 647 O O . ALA A 1 85 ? 0.427 2.453 9.406 1 97.62 85 ALA A O 1
ATOM 648 N N . VAL A 1 86 ? 2.531 2.688 10.07 1 97.81 86 VAL A N 1
ATOM 649 C CA . VAL A 1 86 ? 2.979 2.895 8.695 1 97.81 86 VAL A CA 1
ATOM 650 C C . VAL A 1 86 ? 3.936 1.776 8.289 1 97.81 86 VAL A C 1
ATOM 652 O O . VAL A 1 86 ? 4.574 1.157 9.141 1 97.81 86 VAL A O 1
ATOM 655 N N . ASP A 1 87 ? 3.996 1.479 7.023 1 97.75 87 ASP A N 1
ATOM 656 C CA . ASP A 1 87 ? 4.91 0.52 6.41 1 97.75 87 ASP A CA 1
ATOM 657 C C . ASP A 1 87 ? 5.32 0.971 5.008 1 97.75 87 ASP A C 1
ATOM 659 O O . ASP A 1 87 ? 5.016 2.092 4.598 1 97.75 87 ASP A O 1
ATOM 663 N N . ARG A 1 88 ? 6.043 0.153 4.336 1 97.69 88 ARG A N 1
ATOM 664 C CA . ARG A 1 88 ? 6.617 0.56 3.059 1 97.69 88 ARG A CA 1
ATOM 665 C C . ARG A 1 88 ? 5.523 0.791 2.018 1 97.69 88 ARG A C 1
ATOM 667 O O . ARG A 1 88 ? 5.668 1.644 1.14 1 97.69 88 ARG A O 1
ATOM 674 N N . HIS A 1 89 ? 4.387 0.049 2.078 1 98.56 89 HIS A N 1
ATOM 675 C CA . HIS A 1 89 ? 3.324 0.208 1.092 1 98.56 89 HIS A CA 1
ATOM 676 C C . HIS A 1 89 ? 2.57 1.517 1.302 1 98.56 89 HIS A C 1
ATOM 678 O O . HIS A 1 89 ? 2.172 2.172 0.336 1 98.56 89 HIS A O 1
ATOM 684 N N . LEU A 1 90 ? 2.322 1.872 2.57 1 98.62 90 LEU A N 1
ATOM 685 C CA . LEU A 1 90 ? 1.696 3.164 2.834 1 98.62 90 LEU A CA 1
ATOM 686 C C . LEU A 1 90 ? 2.553 4.301 2.291 1 98.62 90 LEU A C 1
ATOM 688 O O . LEU A 1 90 ? 2.031 5.238 1.677 1 98.62 90 LEU A O 1
ATOM 692 N N . ALA A 1 91 ? 3.869 4.234 2.523 1 98.31 91 ALA A N 1
ATOM 693 C CA . ALA A 1 91 ? 4.773 5.266 2.01 1 98.31 91 ALA A CA 1
ATOM 694 C C . ALA A 1 91 ? 4.695 5.352 0.489 1 98.31 91 ALA A C 1
ATOM 696 O O . ALA A 1 91 ? 4.621 6.445 -0.073 1 98.31 91 ALA A O 1
ATOM 697 N N . ARG A 1 92 ? 4.691 4.199 -0.173 1 98.25 92 ARG A N 1
ATOM 698 C CA . ARG A 1 92 ? 4.637 4.18 -1.631 1 98.25 92 ARG A CA 1
ATOM 699 C C . ARG A 1 92 ? 3.295 4.707 -2.135 1 98.25 92 ARG A C 1
ATOM 701 O O . ARG A 1 92 ? 3.227 5.336 -3.191 1 98.25 92 ARG A O 1
ATOM 708 N N . ALA A 1 93 ? 2.234 4.457 -1.378 1 98.5 93 ALA A N 1
ATOM 709 C CA . ALA A 1 93 ? 0.939 5.035 -1.732 1 98.5 93 ALA A CA 1
ATOM 710 C C . ALA A 1 93 ? 0.963 6.555 -1.609 1 98.5 93 ALA A C 1
ATOM 712 O O . ALA A 1 93 ? 0.519 7.266 -2.516 1 98.5 93 ALA A O 1
ATOM 713 N N . LEU A 1 94 ? 1.507 7.016 -0.553 1 98.25 94 LEU A N 1
ATOM 714 C CA . LEU A 1 94 ? 1.513 8.445 -0.265 1 98.25 94 LEU A CA 1
ATOM 715 C C . LEU A 1 94 ? 2.324 9.211 -1.309 1 98.25 94 LEU A C 1
ATOM 717 O O . LEU A 1 94 ? 1.913 10.281 -1.758 1 98.25 94 LEU A O 1
ATOM 721 N N . TRP A 1 95 ? 3.406 8.617 -1.743 1 97.25 95 TRP A N 1
ATOM 722 C CA . TRP A 1 95 ? 4.32 9.328 -2.629 1 97.25 95 TRP A CA 1
ATOM 723 C C . TRP A 1 95 ? 4.32 8.703 -4.023 1 97.25 95 TRP A C 1
ATOM 725 O O . TRP A 1 95 ? 5.293 8.844 -4.77 1 97.25 95 TRP A O 1
ATOM 735 N N . TYR A 1 96 ? 3.309 8.047 -4.406 1 97.19 96 TYR A N 1
ATOM 736 C CA . TYR A 1 96 ? 3.211 7.273 -5.641 1 97.19 96 TYR A CA 1
ATOM 737 C C . TYR A 1 96 ? 3.545 8.141 -6.848 1 97.19 96 TYR A C 1
ATOM 739 O O . TYR A 1 96 ? 4.238 7.695 -7.77 1 97.19 96 TYR A O 1
ATOM 747 N N . PHE A 1 97 ? 3.133 9.352 -6.887 1 97.38 97 PHE A N 1
ATOM 748 C CA . PHE A 1 97 ? 3.26 10.188 -8.078 1 97.38 97 PHE A CA 1
ATOM 749 C C . PHE A 1 97 ? 4.52 11.039 -8.008 1 97.38 97 PHE A C 1
ATOM 751 O O . PHE A 1 97 ? 4.746 11.898 -8.867 1 97.38 97 PHE A O 1
ATOM 758 N N . ALA A 1 98 ? 5.328 10.82 -6.988 1 95.81 98 ALA A N 1
ATOM 759 C CA . ALA A 1 98 ? 6.531 11.633 -6.824 1 95.81 98 ALA A CA 1
ATOM 760 C C . ALA A 1 98 ? 7.785 10.766 -6.848 1 95.81 98 ALA A C 1
ATOM 762 O O . ALA A 1 98 ? 8.883 11.258 -7.141 1 95.81 98 ALA A O 1
ATOM 763 N N . TRP A 1 99 ? 7.711 9.477 -6.586 1 95.88 99 TRP A N 1
ATOM 764 C CA . TRP A 1 99 ? 8.883 8.656 -6.297 1 95.88 99 TRP A CA 1
ATOM 765 C C . TRP A 1 99 ? 9.438 8.031 -7.574 1 95.88 99 TRP A C 1
ATOM 767 O O . TRP A 1 99 ? 10.438 7.309 -7.539 1 95.88 99 TRP A O 1
ATOM 777 N N . ASN A 1 100 ? 8.844 8.383 -8.75 1 95.06 100 ASN A N 1
ATOM 778 C CA . ASN A 1 100 ? 9.477 7.992 -10 1 95.06 100 ASN A CA 1
ATOM 779 C C . ASN A 1 100 ? 10.883 8.578 -10.125 1 95.06 100 ASN A C 1
ATOM 781 O O . ASN A 1 100 ? 11.695 8.086 -10.914 1 95.06 100 ASN A O 1
ATOM 785 N N . ILE A 1 101 ? 11.188 9.609 -9.281 1 94.62 101 ILE A N 1
ATOM 786 C CA . ILE A 1 101 ? 12.492 10.258 -9.359 1 94.62 101 ILE A CA 1
ATOM 787 C C . ILE A 1 101 ? 13.273 9.992 -8.078 1 94.62 101 ILE A C 1
ATOM 789 O O . ILE A 1 101 ? 14.336 10.594 -7.852 1 94.62 101 ILE A O 1
ATOM 793 N N . ALA A 1 102 ? 12.766 9.25 -7.184 1 95.25 102 ALA A N 1
ATOM 794 C CA . ALA A 1 102 ? 13.5 8.898 -5.973 1 95.25 102 ALA A CA 1
ATOM 795 C C . ALA A 1 102 ? 14.602 7.883 -6.273 1 95.25 102 ALA A C 1
ATOM 797 O O . ALA A 1 102 ? 14.383 6.914 -7.004 1 95.25 102 ALA A O 1
ATOM 798 N N . SER A 1 103 ? 15.805 8.117 -5.738 1 95.69 103 SER A N 1
ATOM 799 C CA . SER A 1 103 ? 16.875 7.145 -5.887 1 95.69 103 SER A CA 1
ATOM 800 C C . SER A 1 103 ? 16.578 5.863 -5.113 1 95.69 103 SER A C 1
ATOM 802 O O . SER A 1 103 ? 15.758 5.867 -4.195 1 95.69 103 SER A O 1
ATOM 804 N N . PRO A 1 104 ? 17.219 4.773 -5.504 1 94.94 104 PRO A N 1
ATOM 805 C CA . PRO A 1 104 ? 17.094 3.555 -4.703 1 94.94 104 PRO A CA 1
ATOM 806 C C . PRO A 1 104 ? 17.5 3.758 -3.246 1 94.94 104 PRO A C 1
ATOM 808 O O . PRO A 1 104 ? 16.891 3.176 -2.344 1 94.94 104 PRO A O 1
ATOM 811 N N . GLU A 1 105 ? 18.484 4.586 -2.986 1 96.31 105 GLU A N 1
ATOM 812 C CA . GLU A 1 105 ? 18.953 4.875 -1.635 1 96.31 105 GLU A CA 1
ATOM 813 C C . GLU A 1 105 ? 17.891 5.598 -0.825 1 96.31 105 GLU A C 1
ATOM 815 O O . GLU A 1 105 ? 17.656 5.266 0.339 1 96.31 105 GLU A O 1
ATOM 820 N N . ARG A 1 106 ? 17.234 6.551 -1.486 1 96.44 106 ARG A N 1
ATOM 821 C CA . ARG A 1 106 ? 16.156 7.281 -0.816 1 96.44 106 ARG A CA 1
ATOM 822 C C . ARG A 1 106 ? 15.039 6.344 -0.4 1 96.44 106 ARG A C 1
ATOM 824 O O . ARG A 1 106 ? 14.531 6.426 0.723 1 96.44 106 ARG A O 1
ATOM 831 N N . ARG A 1 107 ? 14.656 5.469 -1.299 1 96.38 107 ARG A N 1
ATOM 832 C CA . ARG A 1 107 ? 13.594 4.516 -1.002 1 96.38 107 ARG A CA 1
ATOM 833 C C . ARG A 1 107 ? 13.992 3.588 0.14 1 96.38 107 ARG A C 1
ATOM 835 O O . ARG A 1 107 ? 13.18 3.281 1.013 1 96.38 107 ARG A O 1
ATOM 842 N N . THR A 1 108 ? 15.25 3.191 0.141 1 95.81 108 THR A N 1
ATOM 843 C CA . THR A 1 108 ? 15.758 2.32 1.197 1 95.81 108 THR A CA 1
ATOM 844 C C . THR A 1 108 ? 15.711 3.027 2.549 1 95.81 108 THR A C 1
ATOM 846 O O . THR A 1 108 ? 15.266 2.451 3.543 1 95.81 108 THR A O 1
ATOM 849 N N . LEU A 1 109 ? 16.156 4.23 2.568 1 97.69 109 LEU A N 1
ATOM 850 C CA . LEU A 1 109 ? 16.156 4.996 3.811 1 97.69 109 LEU A CA 1
ATOM 851 C C . LEU A 1 109 ? 14.719 5.25 4.281 1 97.69 109 LEU A C 1
ATOM 853 O O . LEU A 1 109 ? 14.445 5.211 5.48 1 97.69 109 LEU A O 1
ATOM 857 N N . ALA A 1 110 ? 13.828 5.512 3.336 1 97.25 110 ALA A N 1
ATOM 858 C CA . ALA A 1 110 ? 12.43 5.715 3.682 1 97.25 110 ALA A CA 1
ATOM 859 C C . ALA A 1 110 ? 11.828 4.457 4.305 1 97.25 110 ALA A C 1
ATOM 861 O O . ALA A 1 110 ? 11.023 4.543 5.238 1 97.25 110 ALA A O 1
ATOM 862 N N . ASP A 1 111 ? 12.211 3.326 3.752 1 97.38 111 ASP A N 1
ATOM 863 C CA . ASP A 1 111 ? 11.727 2.064 4.305 1 97.38 111 ASP A CA 1
ATOM 864 C C . ASP A 1 111 ? 12.211 1.87 5.738 1 97.38 111 ASP A C 1
ATOM 866 O O . ASP A 1 111 ? 11.477 1.342 6.578 1 97.38 111 ASP A O 1
ATOM 870 N N . LEU A 1 112 ? 13.445 2.252 6.027 1 97.75 112 LEU A N 1
ATOM 871 C CA . LEU A 1 112 ? 13.938 2.205 7.398 1 97.75 112 LEU A CA 1
ATOM 872 C C . LEU A 1 112 ? 13.164 3.174 8.289 1 97.75 112 LEU A C 1
ATOM 874 O O . LEU A 1 112 ? 12.836 2.85 9.43 1 97.75 112 LEU A O 1
ATOM 878 N N . LEU A 1 113 ? 12.852 4.297 7.719 1 98.19 113 LEU A N 1
ATOM 879 C CA . LEU A 1 113 ? 12.203 5.355 8.484 1 98.19 113 LEU A CA 1
ATOM 880 C C . LEU A 1 113 ? 10.812 4.93 8.938 1 98.19 113 LEU A C 1
ATOM 882 O O . LEU A 1 113 ? 10.445 5.137 10.094 1 98.19 113 LEU A O 1
ATOM 886 N N . VAL A 1 114 ? 10.047 4.289 8.102 1 97.81 114 VAL A N 1
ATOM 887 C CA . VAL A 1 114 ? 8.688 3.904 8.469 1 97.81 114 VAL A CA 1
ATOM 888 C C . VAL A 1 114 ? 8.727 2.787 9.508 1 97.81 114 VAL A C 1
ATOM 890 O O . VAL A 1 114 ? 7.723 2.494 10.156 1 97.81 114 VAL A O 1
ATOM 893 N N . GLY A 1 115 ? 9.906 2.201 9.711 1 97.31 115 GLY A N 1
ATOM 894 C CA . GLY A 1 115 ? 10.062 1.177 10.727 1 97.31 115 GLY A CA 1
ATOM 895 C C . GLY A 1 115 ? 10.367 1.745 12.102 1 97.31 115 GLY A C 1
ATOM 896 O O . GLY A 1 115 ? 10.328 1.023 13.102 1 97.31 115 GLY A O 1
ATOM 897 N N . ILE A 1 116 ? 10.602 3.012 12.172 1 98 116 ILE A N 1
ATOM 898 C CA . ILE A 1 116 ? 11.062 3.633 13.406 1 98 116 ILE A CA 1
ATOM 899 C C . ILE A 1 116 ? 9.891 3.779 14.383 1 98 116 ILE A C 1
ATOM 901 O O . ILE A 1 116 ? 10.039 3.527 15.578 1 98 116 ILE A O 1
ATOM 905 N N . SER A 1 117 ? 8.75 4.184 13.875 1 98.19 117 SER A N 1
ATOM 906 C CA . SER A 1 117 ? 7.59 4.387 14.742 1 98.19 117 SER A CA 1
ATOM 907 C C . SER A 1 117 ? 6.312 4.543 13.922 1 98.19 117 SER A C 1
ATOM 909 O O . SER A 1 117 ? 6.367 4.789 12.719 1 98.19 117 SER A O 1
ATOM 911 N N . ASP A 1 118 ? 5.18 4.402 14.664 1 98.31 118 ASP A N 1
ATOM 912 C CA . ASP A 1 118 ? 3.932 4.93 14.125 1 98.31 118 ASP A CA 1
ATOM 913 C C . ASP A 1 118 ? 4.016 6.441 13.922 1 98.31 118 ASP A C 1
ATOM 915 O O . ASP A 1 118 ? 4.977 7.078 14.367 1 98.31 118 ASP A O 1
ATOM 919 N N . VAL A 1 119 ? 2.986 6.945 13.211 1 98.75 119 VAL A N 1
ATOM 920 C CA . VAL A 1 119 ? 2.977 8.375 12.922 1 98.75 119 VAL A CA 1
ATOM 921 C C . VAL A 1 119 ? 1.707 9.008 13.484 1 98.75 119 VAL A C 1
ATOM 923 O O . VAL A 1 119 ? 0.779 8.305 13.883 1 98.75 119 VAL A O 1
ATOM 926 N N . LEU A 1 120 ? 1.745 10.297 13.617 1 98.81 120 LEU A N 1
ATOM 927 C CA . LEU A 1 120 ? 0.583 11.086 14.008 1 98.81 120 LEU A CA 1
ATOM 928 C C . LEU A 1 120 ? 0.066 11.914 12.836 1 98.81 120 LEU A C 1
ATOM 930 O O . LEU A 1 120 ? 0.848 12.562 12.133 1 98.81 120 LEU A O 1
ATOM 934 N N . VAL A 1 121 ? -1.217 11.844 12.555 1 98.94 121 VAL A N 1
ATOM 935 C CA . VAL A 1 121 ? -1.839 12.664 11.531 1 98.94 121 VAL A CA 1
ATOM 936 C C . VAL A 1 121 ? -2.869 13.594 12.164 1 98.94 121 VAL A C 1
ATOM 938 O O . VAL A 1 121 ? -3.68 13.164 12.992 1 98.94 121 VAL A O 1
ATOM 941 N N . LEU A 1 122 ? -2.77 14.797 11.867 1 98.88 122 LEU A N 1
ATOM 942 C CA . LEU A 1 122 ? -3.734 15.805 12.297 1 98.88 122 LEU A CA 1
ATOM 943 C C . LEU A 1 122 ? -4.656 16.203 11.148 1 98.88 122 LEU A C 1
ATOM 945 O O . LEU A 1 122 ? -4.215 16.328 10.008 1 98.88 122 LEU A O 1
ATOM 949 N N . VAL A 1 123 ? -5.93 16.312 11.391 1 98.88 123 VAL A N 1
ATOM 950 C CA . VAL A 1 123 ? -6.84 17.031 10.5 1 98.88 123 VAL A CA 1
ATOM 951 C C . VAL A 1 123 ? -6.949 18.5 10.938 1 98.88 123 VAL A C 1
ATOM 953 O O . VAL A 1 123 ? -7.285 18.781 12.094 1 98.88 123 VAL A O 1
ATOM 956 N N . VAL A 1 124 ? -6.66 19.344 10 1 98.12 124 VAL A N 1
ATOM 957 C CA . VAL A 1 124 ? -6.547 20.766 10.305 1 98.12 124 VAL A CA 1
ATOM 958 C C . VAL A 1 124 ? -7.617 21.547 9.539 1 98.12 124 VAL A C 1
ATOM 960 O O . VAL A 1 124 ? -7.883 21.266 8.367 1 98.12 124 VAL A O 1
ATOM 963 N N . ARG A 1 125 ? -8.258 22.469 10.211 1 97.25 125 ARG A N 1
ATOM 964 C CA . ARG A 1 125 ? -9.266 23.344 9.625 1 97.25 125 ARG A CA 1
ATOM 965 C C . ARG A 1 125 ? -8.82 24.797 9.664 1 97.25 125 ARG A C 1
ATOM 967 O O . ARG A 1 125 ? -8.008 25.172 10.508 1 97.25 125 ARG A O 1
ATOM 974 N N . GLY A 1 126 ? -9.195 25.531 8.75 1 91.88 126 GLY A N 1
ATOM 975 C CA . GLY A 1 126 ? -8.93 26.953 8.695 1 91.88 126 GLY A CA 1
ATOM 976 C C . GLY A 1 126 ? -10.078 27.75 8.109 1 91.88 126 GLY A C 1
ATOM 977 O O . GLY A 1 126 ? -11.094 27.188 7.699 1 91.88 126 GLY A O 1
ATOM 978 N N . GLU A 1 127 ? -9.922 29.047 8.172 1 79.38 127 GLU A N 1
ATOM 979 C CA . GLU A 1 127 ? -10.938 29.922 7.562 1 79.38 127 GLU A CA 1
ATOM 980 C C . GLU A 1 127 ? -10.898 29.812 6.043 1 79.38 127 GLU A C 1
ATOM 982 O O . GLU A 1 127 ? -9.828 29.688 5.445 1 79.38 127 GLU A O 1
ATOM 987 N N . ASP A 1 128 ? -11.984 29.375 5.551 1 64.19 128 ASP A N 1
ATOM 988 C CA . ASP A 1 128 ? -12.078 29.328 4.094 1 64.19 128 ASP A CA 1
ATOM 989 C C . ASP A 1 128 ? -11.938 30.719 3.494 1 64.19 128 ASP A C 1
ATOM 991 O O . ASP A 1 128 ? -12.828 31.562 3.639 1 64.19 128 ASP A O 1
ATOM 995 N N . GLY A 1 129 ? -10.773 31.047 3.268 1 70.5 129 GLY A N 1
ATOM 996 C CA . GLY A 1 129 ? -10.531 32.312 2.576 1 70.5 129 GLY A CA 1
ATOM 997 C C . GLY A 1 129 ? -10.258 32.125 1.096 1 70.5 129 GLY A C 1
ATOM 998 O O . GLY A 1 129 ? -10.93 31.359 0.421 1 70.5 129 GLY A O 1
ATOM 999 N N . GLN A 1 130 ? -9.414 32.938 0.562 1 77.75 130 GLN A N 1
ATOM 1000 C CA . GLN A 1 130 ? -9.062 32.969 -0.853 1 77.75 130 GLN A CA 1
ATOM 1001 C C . GLN A 1 130 ? -8.414 31.672 -1.303 1 77.75 130 GLN A C 1
ATOM 1003 O O . GLN A 1 130 ? -8.672 31.188 -2.406 1 77.75 130 GLN A O 1
ATOM 1008 N N . LEU A 1 131 ? -7.711 30.984 -0.37 1 91.62 131 LEU A N 1
ATOM 1009 C CA . LEU A 1 131 ? -7.035 29.734 -0.681 1 91.62 131 LEU A CA 1
ATOM 1010 C C . LEU A 1 131 ? -7.617 28.578 0.138 1 91.62 131 LEU A C 1
ATOM 1012 O O . LEU A 1 131 ? -7.953 28.75 1.312 1 91.62 131 LEU A O 1
ATOM 1016 N N . PRO A 1 132 ? -7.727 27.391 -0.487 1 95.44 132 PRO A N 1
ATOM 1017 C CA . PRO A 1 132 ? -8.055 26.219 0.331 1 95.44 132 PRO A CA 1
ATOM 1018 C C . PRO A 1 132 ? -7.055 26 1.468 1 95.44 132 PRO A C 1
ATOM 1020 O O . PRO A 1 132 ? -5.895 26.406 1.363 1 95.44 132 PRO A O 1
ATOM 1023 N N . VAL A 1 133 ? -7.473 25.406 2.457 1 97.06 133 VAL A N 1
ATOM 1024 C CA . VAL A 1 133 ? -6.668 25.234 3.664 1 97.06 133 VAL A CA 1
ATOM 1025 C C . VAL A 1 133 ? -5.402 24.453 3.334 1 97.06 133 VAL A C 1
ATOM 1027 O O . VAL A 1 133 ? -4.324 24.734 3.863 1 97.06 133 VAL A O 1
ATOM 1030 N N . SER A 1 134 ? -5.535 23.422 2.482 1 97.25 134 SER A N 1
ATOM 1031 C CA . SER A 1 134 ? -4.379 22.609 2.113 1 97.25 134 SER A CA 1
ATOM 1032 C C . SER A 1 134 ? -3.303 23.469 1.442 1 97.25 134 SER A C 1
ATOM 1034 O O . SER A 1 134 ? -2.117 23.328 1.747 1 97.25 134 SER A O 1
ATOM 1036 N N . VAL A 1 135 ? -3.705 24.375 0.562 1 95.88 135 VAL A N 1
ATOM 1037 C CA . VAL A 1 135 ? -2.77 25.234 -0.151 1 95.88 135 VAL A CA 1
ATOM 1038 C C . VAL A 1 135 ? -2.117 26.203 0.828 1 95.88 135 VAL A C 1
ATOM 1040 O O . VAL A 1 135 ? -0.898 26.391 0.81 1 95.88 135 VAL A O 1
ATOM 1043 N N . ARG A 1 136 ? -2.891 26.781 1.699 1 95.38 136 ARG A N 1
ATOM 1044 C CA . ARG A 1 136 ? -2.385 27.719 2.701 1 95.38 136 ARG A CA 1
ATOM 1045 C C . ARG A 1 136 ? -1.391 27.031 3.633 1 95.38 136 ARG A C 1
ATOM 1047 O O . ARG A 1 136 ? -0.331 27.578 3.936 1 95.38 136 ARG A O 1
ATOM 1054 N N . LEU A 1 137 ? -1.772 25.844 4.102 1 96.69 137 LEU A N 1
ATOM 1055 C CA . LEU A 1 137 ? -0.929 25.109 5.039 1 96.69 137 LEU A CA 1
ATOM 1056 C C . LEU A 1 137 ? 0.394 24.719 4.391 1 96.69 137 LEU A C 1
ATOM 1058 O O . LEU A 1 137 ? 1.449 24.797 5.023 1 96.69 137 LEU A O 1
ATOM 1062 N N . THR A 1 138 ? 0.329 24.25 3.17 1 95.88 138 THR A N 1
ATOM 1063 C CA . THR A 1 138 ? 1.54 23.844 2.461 1 95.88 138 THR A CA 1
ATOM 1064 C C . THR A 1 138 ? 2.479 25.031 2.283 1 95.88 138 THR A C 1
ATOM 1066 O O . THR A 1 138 ? 3.693 24.906 2.447 1 95.88 138 THR A O 1
ATOM 1069 N N . GLU A 1 139 ? 1.936 26.156 1.993 1 93.44 139 GLU A N 1
ATOM 1070 C CA . GLU A 1 139 ? 2.746 27.375 1.888 1 93.44 139 GLU A CA 1
ATOM 1071 C C . GLU A 1 139 ? 3.355 27.75 3.234 1 93.44 139 GLU A C 1
ATOM 1073 O O . GLU A 1 139 ? 4.535 28.094 3.314 1 93.44 139 GLU A O 1
ATOM 1078 N N . ALA A 1 140 ? 2.59 27.656 4.23 1 95.38 140 ALA A N 1
ATOM 1079 C CA . ALA A 1 140 ? 3.02 28.078 5.566 1 95.38 140 ALA A CA 1
ATOM 1080 C C . ALA A 1 140 ? 4.012 27.062 6.152 1 95.38 140 ALA A C 1
ATOM 1082 O O . ALA A 1 140 ? 4.867 27.438 6.961 1 95.38 140 ALA A O 1
ATOM 1083 N N . LYS A 1 141 ? 3.891 25.781 5.852 1 95.81 141 LYS A N 1
ATOM 1084 C CA . LYS A 1 141 ? 4.773 24.719 6.32 1 95.81 141 LYS A CA 1
ATOM 1085 C C . LYS A 1 141 ? 6.215 24.953 5.875 1 95.81 141 LYS A C 1
ATOM 1087 O O . LYS A 1 141 ? 7.152 24.75 6.648 1 95.81 141 LYS A O 1
ATOM 1092 N N . GLY A 1 142 ? 6.363 25.469 4.594 1 93.56 142 GLY A N 1
ATOM 1093 C CA . GLY A 1 142 ? 7.684 25.719 4.039 1 93.56 142 GLY A CA 1
ATOM 1094 C C . GLY A 1 142 ? 8.203 24.562 3.199 1 93.56 142 GLY A C 1
ATOM 1095 O O . GLY A 1 142 ? 7.746 23.438 3.34 1 93.56 142 GLY A O 1
ATOM 1096 N N . PRO A 1 143 ? 9.227 24.844 2.393 1 89.5 143 PRO A N 1
ATOM 1097 C CA . PRO A 1 143 ? 9.688 23.875 1.398 1 89.5 143 PRO A CA 1
ATOM 1098 C C . PRO A 1 143 ? 10.562 22.781 2.006 1 89.5 143 PRO A C 1
ATOM 1100 O O . PRO A 1 143 ? 11.023 22.922 3.141 1 89.5 143 PRO A O 1
ATOM 1103 N N . THR A 1 144 ? 10.688 21.719 1.228 1 85.06 144 THR A N 1
ATOM 1104 C CA . THR A 1 144 ? 11.523 20.594 1.61 1 85.06 144 THR A CA 1
ATOM 1105 C C . THR A 1 144 ? 12.992 21 1.695 1 85.06 144 THR A C 1
ATOM 1107 O O . THR A 1 144 ? 13.719 20.562 2.588 1 85.06 144 THR A O 1
ATOM 1110 N N . ASP A 1 145 ? 13.414 21.859 0.84 1 84.12 145 ASP A N 1
ATOM 1111 C CA . ASP A 1 145 ? 14.789 22.359 0.845 1 84.12 145 ASP A CA 1
ATOM 1112 C C . ASP A 1 145 ? 15.039 23.281 2.033 1 84.12 145 ASP A C 1
ATOM 1114 O O . ASP A 1 145 ? 14.516 24.391 2.076 1 84.12 145 ASP A O 1
ATOM 1118 N N . PRO A 1 146 ? 15.891 22.781 2.918 1 86.12 146 PRO A N 1
ATOM 1119 C CA . PRO A 1 146 ? 16.094 23.578 4.125 1 86.12 146 PRO A CA 1
ATOM 1120 C C . PRO A 1 146 ? 16.641 24.969 3.824 1 86.12 146 PRO A C 1
ATOM 1122 O O . PRO A 1 146 ? 16.391 25.922 4.566 1 86.12 146 PRO A O 1
ATOM 1125 N N . ARG A 1 147 ? 17.516 25.219 2.742 1 87.88 147 ARG A N 1
ATOM 1126 C CA . ARG A 1 147 ? 18.172 26.469 2.404 1 87.88 147 ARG A CA 1
ATOM 1127 C C . ARG A 1 147 ? 17.141 27.516 1.97 1 87.88 147 ARG A C 1
ATOM 1129 O O . ARG A 1 147 ? 17.438 28.719 1.952 1 87.88 147 ARG A O 1
ATOM 1136 N N . LYS A 1 148 ? 15.82 27.062 1.699 1 90 148 LYS A N 1
ATOM 1137 C CA . LYS A 1 148 ? 14.797 27.953 1.149 1 90 148 LYS A CA 1
ATOM 1138 C C . LYS A 1 148 ? 13.734 28.266 2.193 1 90 148 LYS A C 1
ATOM 1140 O O . LYS A 1 148 ? 12.766 28.984 1.901 1 90 148 LYS A O 1
ATOM 1145 N N . ARG A 1 149 ? 13.906 27.797 3.348 1 92.19 149 ARG A N 1
ATOM 1146 C CA . ARG A 1 149 ? 12.922 28.016 4.406 1 92.19 149 ARG A CA 1
ATOM 1147 C C . ARG A 1 149 ? 13.055 29.406 5.004 1 92.19 149 ARG A C 1
ATOM 1149 O O . ARG A 1 149 ? 14.156 29.953 5.086 1 92.19 149 ARG A O 1
ATOM 1156 N N . GLU A 1 150 ? 11.984 29.938 5.434 1 93.75 150 GLU A N 1
ATOM 1157 C CA . GLU A 1 150 ? 11.945 31.297 5.984 1 93.75 150 GLU A CA 1
ATOM 1158 C C . GLU A 1 150 ? 11.383 31.297 7.402 1 93.75 150 GLU A C 1
ATOM 1160 O O . GLU A 1 150 ? 10.594 30.422 7.762 1 93.75 150 GLU A O 1
ATOM 1165 N N . ALA A 1 151 ? 11.781 32.375 8.117 1 94.5 151 ALA A N 1
ATOM 1166 C CA . ALA A 1 151 ? 11.258 32.531 9.469 1 94.5 151 ALA A CA 1
ATOM 1167 C C . ALA A 1 151 ? 9.734 32.625 9.461 1 94.5 151 ALA A C 1
ATOM 1169 O O . ALA A 1 151 ? 9.141 33.25 8.594 1 94.5 151 ALA A O 1
ATOM 1170 N N . GLY A 1 152 ? 9.164 31.906 10.391 1 95.88 152 GLY A N 1
ATOM 1171 C CA . GLY A 1 152 ? 7.715 31.859 10.477 1 95.88 152 GLY A CA 1
ATOM 1172 C C . GLY A 1 152 ? 7.125 30.562 9.953 1 95.88 152 GLY A C 1
ATOM 1173 O O . GLY A 1 152 ? 6.02 30.172 10.344 1 95.88 152 GLY A O 1
ATOM 1174 N N . GLN A 1 153 ? 7.824 29.953 9.031 1 97.06 153 GLN A N 1
ATOM 1175 C CA . GLN A 1 153 ? 7.367 28.672 8.492 1 97.06 153 GLN A CA 1
ATOM 1176 C C . GLN A 1 153 ? 7.574 27.547 9.492 1 97.06 153 GLN A C 1
ATOM 1178 O O . GLN A 1 153 ? 8.5 27.594 10.312 1 97.06 153 GLN A O 1
ATOM 1183 N N . LEU A 1 154 ? 6.715 26.578 9.438 1 97.81 154 LEU A N 1
ATOM 1184 C CA . LEU A 1 154 ? 6.738 25.469 10.391 1 97.81 154 LEU A CA 1
ATOM 1185 C C . LEU A 1 154 ? 8.07 24.734 10.336 1 97.81 154 LEU A C 1
ATOM 1187 O O . LEU A 1 154 ? 8.695 24.5 11.367 1 97.81 154 LEU A O 1
ATOM 1191 N N . ARG A 1 155 ? 8.523 24.375 9.109 1 96.19 155 ARG A N 1
ATOM 1192 C CA . ARG A 1 155 ? 9.75 23.594 8.977 1 96.19 155 ARG A CA 1
ATOM 1193 C C . ARG A 1 155 ? 10.961 24.391 9.438 1 96.19 155 ARG A C 1
ATOM 1195 O O . ARG A 1 155 ? 11.938 23.828 9.93 1 96.19 155 ARG A O 1
ATOM 1202 N N . TYR A 1 156 ? 10.914 25.703 9.266 1 94.62 156 TYR A N 1
ATOM 1203 C CA . TYR A 1 156 ? 11.961 26.562 9.812 1 94.62 156 TYR A CA 1
ATOM 1204 C C . TYR A 1 156 ? 12.008 26.453 11.336 1 94.62 156 TYR A C 1
ATOM 1206 O O . TYR A 1 156 ? 13.078 26.312 11.922 1 94.62 156 TYR A O 1
ATOM 1214 N N . LEU A 1 157 ? 10.883 26.5 11.961 1 95.56 157 LEU A N 1
ATOM 1215 C CA . LEU A 1 157 ? 10.758 26.422 13.406 1 95.56 157 LEU A CA 1
ATOM 1216 C C . LEU A 1 157 ? 11.281 25.078 13.93 1 95.56 157 LEU A C 1
ATOM 1218 O O . LEU A 1 157 ? 11.984 25.047 14.945 1 95.56 157 LEU A O 1
ATOM 1222 N N . LEU A 1 158 ? 10.922 24 13.297 1 95.12 158 LEU A N 1
ATOM 1223 C CA . LEU A 1 158 ? 11.211 22.641 13.781 1 95.12 158 LEU A CA 1
ATOM 1224 C C . LEU A 1 158 ? 12.672 22.281 13.555 1 95.12 158 LEU A C 1
ATOM 1226 O O . LEU A 1 158 ? 13.195 21.359 14.18 1 95.12 158 LEU A O 1
ATOM 1230 N N . GLY A 1 159 ? 13.305 23.016 12.719 1 87 159 GLY A N 1
ATOM 1231 C CA . GLY A 1 159 ? 14.734 22.812 12.523 1 87 159 GLY A CA 1
ATOM 1232 C C . GLY A 1 159 ? 15.094 22.453 11.094 1 87 159 GLY A C 1
ATOM 1233 O O . GLY A 1 159 ? 14.227 22.125 10.289 1 87 159 GLY A O 1
ATOM 1234 N N . ARG A 1 160 ? 16.406 22.641 10.914 1 73.69 160 ARG A N 1
ATOM 1235 C CA . ARG A 1 160 ? 16.922 22.438 9.562 1 73.69 160 ARG A CA 1
ATOM 1236 C C . ARG A 1 160 ? 17.5 21.031 9.406 1 73.69 160 ARG A C 1
ATOM 1238 O O . ARG A 1 160 ? 18.609 20.766 9.844 1 73.69 160 ARG A O 1
ATOM 1245 N N . HIS A 1 161 ? 16.688 20.281 8.961 1 80.25 161 HIS A N 1
ATOM 1246 C CA . HIS A 1 161 ? 17.172 18.953 8.602 1 80.25 161 HIS A CA 1
ATOM 1247 C C . HIS A 1 161 ? 17.281 18.797 7.09 1 80.25 161 HIS A C 1
ATOM 1249 O O . HIS A 1 161 ? 17.219 19.781 6.352 1 80.25 161 HIS A O 1
ATOM 1255 N N . ASN A 1 162 ? 17.531 17.688 6.539 1 81.69 162 ASN A N 1
ATOM 1256 C CA . ASN A 1 162 ? 17.812 17.531 5.113 1 81.69 162 ASN A CA 1
ATOM 1257 C C . ASN A 1 162 ? 16.578 17.062 4.344 1 81.69 162 ASN A C 1
ATOM 1259 O O . ASN A 1 162 ? 15.461 17.109 4.863 1 81.69 162 ASN A O 1
ATOM 1263 N N . TYR A 1 163 ? 16.719 16.844 3.176 1 79.12 163 TYR A N 1
ATOM 1264 C CA . TYR A 1 163 ? 15.672 16.547 2.205 1 79.12 163 TYR A CA 1
ATOM 1265 C C . TYR A 1 163 ? 14.805 15.383 2.676 1 79.12 163 TYR A C 1
ATOM 1267 O O . TYR A 1 163 ? 13.578 15.438 2.562 1 79.12 163 TYR A O 1
ATOM 1275 N N . LEU A 1 164 ? 15.367 14.398 3.268 1 88.5 164 LEU A N 1
ATOM 1276 C CA . LEU A 1 164 ? 14.633 13.219 3.715 1 88.5 164 LEU A CA 1
ATOM 1277 C C . LEU A 1 164 ? 14.008 13.453 5.086 1 88.5 164 LEU A C 1
ATOM 1279 O O . LEU A 1 164 ? 12.844 13.125 5.309 1 88.5 164 LEU A O 1
ATOM 1283 N N . LEU A 1 165 ? 14.773 14.031 5.957 1 94.25 165 LEU A N 1
ATOM 1284 C CA . LEU A 1 165 ? 14.336 14.258 7.328 1 94.25 165 LEU A CA 1
ATOM 1285 C C . LEU A 1 165 ? 13.734 15.648 7.492 1 94.25 165 LEU A C 1
ATOM 1287 O O . LEU A 1 165 ? 14.344 16.516 8.109 1 94.25 165 LEU A O 1
ATOM 1291 N N . ASN A 1 166 ? 12.492 15.75 6.977 1 93.38 166 ASN A N 1
ATOM 1292 C CA . ASN A 1 166 ? 11.844 17.062 6.988 1 93.38 166 ASN A CA 1
ATOM 1293 C C . ASN A 1 166 ? 10.578 17.047 7.84 1 93.38 166 ASN A C 1
ATOM 1295 O O . ASN A 1 166 ? 9.758 17.969 7.75 1 93.38 166 ASN A O 1
ATOM 1299 N N . LEU A 1 167 ? 10.375 16.078 8.641 1 96.62 167 LEU A N 1
ATOM 1300 C CA . LEU A 1 167 ? 9.562 15.938 9.844 1 96.62 167 LEU A CA 1
ATOM 1301 C C . LEU A 1 167 ? 8.078 15.859 9.5 1 96.62 167 LEU A C 1
ATOM 1303 O O . LEU A 1 167 ? 7.355 15.008 10.023 1 96.62 167 LEU A O 1
ATOM 1307 N N . VAL A 1 168 ? 7.598 16.797 8.523 1 97.44 168 VAL A N 1
ATOM 1308 C CA . VAL A 1 168 ? 6.152 16.875 8.352 1 97.44 168 VAL A CA 1
ATOM 1309 C C . VAL A 1 168 ? 5.805 16.812 6.863 1 97.44 168 VAL A C 1
ATOM 1311 O O . VAL A 1 168 ? 6.656 17.078 6.012 1 97.44 168 VAL A O 1
ATOM 1314 N N . HIS A 1 169 ? 4.605 16.406 6.512 1 97.44 169 HIS A N 1
ATOM 1315 C CA . HIS A 1 169 ? 4.035 16.359 5.172 1 97.44 169 HIS A CA 1
ATOM 1316 C C . HIS A 1 169 ? 2.586 16.844 5.176 1 97.44 169 HIS A C 1
ATOM 1318 O O . HIS A 1 169 ? 1.834 16.547 6.109 1 97.44 169 HIS A O 1
ATOM 1324 N N . SER A 1 170 ? 2.201 17.609 4.223 1 98.19 170 SER A N 1
ATOM 1325 C CA . SER A 1 170 ? 0.817 18.016 4.02 1 98.19 170 SER A CA 1
ATOM 1326 C C . SER A 1 170 ? 0.408 17.891 2.557 1 98.19 170 SER A C 1
ATOM 1328 O O . SER A 1 170 ? 1.243 18 1.659 1 98.19 170 SER A O 1
ATOM 1330 N N . PRO A 1 171 ? -0.88 17.594 2.266 1 98 171 PRO A N 1
ATOM 1331 C CA . PRO A 1 171 ? -1.364 17.625 0.884 1 98 171 PRO A CA 1
ATOM 1332 C C . PRO A 1 171 ? -1.224 19 0.239 1 98 171 PRO A C 1
ATOM 1334 O O . PRO A 1 171 ? -1.417 20.016 0.906 1 98 171 PRO A O 1
ATOM 1337 N N . ASP A 1 172 ? -1.013 19.078 -1.069 1 96.38 172 ASP A N 1
ATOM 1338 C CA . ASP A 1 172 ? -0.739 20.328 -1.791 1 96.38 172 ASP A CA 1
ATOM 1339 C C . ASP A 1 172 ? -2.037 21.031 -2.178 1 96.38 172 ASP A C 1
ATOM 1341 O O . ASP A 1 172 ? -2.049 22.25 -2.381 1 96.38 172 ASP A O 1
ATOM 1345 N N . ASP A 1 173 ? -3.074 20.312 -2.385 1 96.94 173 ASP A N 1
ATOM 1346 C CA . ASP A 1 173 ? -4.363 20.859 -2.793 1 96.94 173 ASP A CA 1
ATOM 1347 C C . ASP A 1 173 ? -5.516 20 -2.289 1 96.94 173 ASP A C 1
ATOM 1349 O O . ASP A 1 173 ? -5.289 18.938 -1.691 1 96.94 173 ASP A O 1
ATOM 1353 N N . PRO A 1 174 ? -6.762 20.406 -2.439 1 97.62 174 PRO A N 1
ATOM 1354 C CA . PRO A 1 174 ? -7.906 19.703 -1.863 1 97.62 174 PRO A CA 1
ATOM 1355 C C . PRO A 1 174 ? -8.047 18.281 -2.391 1 97.62 174 PRO A C 1
ATOM 1357 O O . PRO A 1 174 ? -8.516 17.391 -1.672 1 97.62 174 PRO A O 1
ATOM 1360 N N . ALA A 1 175 ? -7.688 18 -3.648 1 98.62 175 ALA A N 1
ATOM 1361 C CA . ALA A 1 175 ? -7.746 16.641 -4.18 1 98.62 175 ALA A CA 1
ATOM 1362 C C . ALA A 1 175 ? -6.844 15.695 -3.385 1 98.62 175 ALA A C 1
ATOM 1364 O O . ALA A 1 175 ? -7.227 14.562 -3.082 1 98.62 175 ALA A O 1
ATOM 1365 N N . ASP A 1 176 ? -5.676 16.172 -2.988 1 98.69 176 ASP A N 1
ATOM 1366 C CA . ASP A 1 176 ? -4.746 15.391 -2.18 1 98.69 176 ASP A CA 1
ATOM 1367 C C . ASP A 1 176 ? -5.328 15.094 -0.799 1 98.69 176 ASP A C 1
ATOM 1369 O O . ASP A 1 176 ? -5.07 14.039 -0.221 1 98.69 176 ASP A O 1
ATOM 1373 N N . VAL A 1 177 ? -6.105 16.016 -0.266 1 98.75 177 VAL A N 1
ATOM 1374 C CA . VAL A 1 177 ? -6.719 15.812 1.043 1 98.75 177 VAL A CA 1
ATOM 1375 C C . VAL A 1 177 ? -7.59 14.562 1.018 1 98.75 177 VAL A C 1
ATOM 1377 O O . VAL A 1 177 ? -7.457 13.688 1.88 1 98.75 177 VAL A O 1
ATOM 1380 N N . LEU A 1 178 ? -8.422 14.523 -0.012 1 98.81 178 LEU A N 1
ATOM 1381 C CA . LEU A 1 178 ? -9.336 13.391 -0.13 1 98.81 178 LEU A CA 1
ATOM 1382 C C . LEU A 1 178 ? -8.57 12.086 -0.332 1 98.81 178 LEU A C 1
ATOM 1384 O O . LEU A 1 178 ? -8.867 11.078 0.318 1 98.81 178 LEU A O 1
ATOM 1388 N N . ARG A 1 179 ? -7.57 12.062 -1.179 1 98.81 179 ARG A N 1
ATOM 1389 C CA . ARG A 1 179 ? -6.801 10.859 -1.478 1 98.81 179 ARG A CA 1
ATOM 1390 C C . ARG A 1 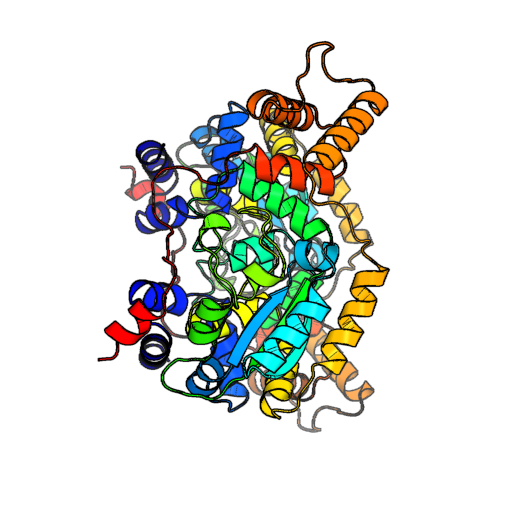179 ? -6.051 10.367 -0.244 1 98.81 179 ARG A C 1
ATOM 1392 O O . ARG A 1 179 ? -6.082 9.18 0.078 1 98.81 179 ARG A O 1
ATOM 1399 N N . GLU A 1 180 ? -5.426 11.281 0.456 1 98.88 180 GLU A N 1
ATOM 1400 C CA . GLU A 1 180 ? -4.559 10.898 1.564 1 98.88 180 GLU A CA 1
ATOM 1401 C C . GLU A 1 180 ? -5.371 10.414 2.76 1 98.88 180 GLU A C 1
ATOM 1403 O O . GLU A 1 180 ? -4.91 9.555 3.521 1 98.88 180 GLU A O 1
ATOM 1408 N N . LEU A 1 181 ? -6.621 10.898 2.926 1 98.81 181 LEU A N 1
ATOM 1409 C CA . LEU A 1 181 ? -7.488 10.391 3.984 1 98.81 181 LEU A CA 1
ATOM 1410 C C . LEU A 1 181 ? -7.652 8.883 3.877 1 98.81 181 LEU A C 1
ATOM 1412 O O . LEU A 1 181 ? -7.574 8.172 4.883 1 98.81 181 LEU A O 1
ATOM 1416 N N . ALA A 1 182 ? -7.809 8.469 2.682 1 98.69 182 ALA A N 1
ATOM 1417 C CA . ALA A 1 182 ? -8.031 7.035 2.482 1 98.69 182 ALA A CA 1
ATOM 1418 C C . ALA A 1 182 ? -6.727 6.254 2.58 1 98.69 182 ALA A C 1
ATOM 1420 O O . ALA A 1 182 ? -6.734 5.059 2.873 1 98.69 182 ALA A O 1
ATOM 1421 N N . ILE A 1 183 ? -5.605 6.895 2.303 1 98.88 183 ILE A N 1
ATOM 1422 C CA . ILE A 1 183 ? -4.32 6.227 2.49 1 98.88 183 ILE A CA 1
ATOM 1423 C C . ILE A 1 183 ? -4.082 5.973 3.977 1 98.88 183 ILE A C 1
ATOM 1425 O O . ILE A 1 183 ? -3.701 4.871 4.371 1 98.88 183 ILE A O 1
ATOM 1429 N N . TYR A 1 184 ? -4.438 6.945 4.809 1 98.88 184 TYR A N 1
ATOM 1430 C CA . TYR A 1 184 ? -4.141 6.84 6.234 1 98.88 184 TYR A CA 1
ATOM 1431 C C . TYR A 1 184 ? -5.148 5.938 6.934 1 98.88 184 TYR A C 1
ATOM 1433 O O . TYR A 1 184 ? -4.82 5.277 7.926 1 98.88 184 TYR A O 1
ATOM 1441 N N . LEU A 1 185 ? -6.387 5.965 6.406 1 98.56 185 LEU A N 1
ATOM 1442 C CA . LEU A 1 185 ? -7.453 5.395 7.223 1 98.56 185 LEU A CA 1
ATOM 1443 C C . LEU A 1 185 ? -8.289 4.402 6.414 1 98.56 185 LEU A C 1
ATOM 1445 O O . LEU A 1 185 ? -8.648 4.68 5.27 1 98.56 185 LEU A O 1
ATOM 1449 N N . GLY A 1 186 ? -8.539 3.27 7.02 1 96.25 186 GLY A N 1
ATOM 1450 C CA . GLY A 1 186 ? -9.594 2.428 6.48 1 96.25 186 GLY A CA 1
ATOM 1451 C C . GLY A 1 186 ? -10.977 3.045 6.613 1 96.25 186 GLY A C 1
ATOM 1452 O O . GLY A 1 186 ? -11.133 4.094 7.242 1 96.25 186 GLY A O 1
ATOM 1453 N N . GLU A 1 187 ? -11.945 2.422 6.129 1 93.94 187 GLU A N 1
ATOM 1454 C CA . GLU A 1 187 ? -13.273 3.004 5.98 1 93.94 187 GLU A CA 1
ATOM 1455 C C . GLU A 1 187 ? -13.875 3.361 7.336 1 93.94 187 GLU A C 1
ATOM 1457 O O . GLU A 1 187 ? -14.383 4.469 7.523 1 93.94 187 GLU A O 1
ATOM 1462 N N . GLN A 1 188 ? -13.836 2.453 8.273 1 92.44 188 GLN A N 1
ATOM 1463 C CA . GLN A 1 188 ? -14.469 2.674 9.57 1 92.44 188 GLN A CA 1
ATOM 1464 C C . GLN A 1 188 ? -13.797 3.814 10.328 1 92.44 188 GLN A C 1
ATOM 1466 O O . GLN A 1 188 ? -14.461 4.719 10.828 1 92.44 188 GLN A O 1
ATOM 1471 N N . ARG A 1 189 ? -12.508 3.793 10.391 1 96.38 189 ARG A N 1
ATOM 1472 C CA . ARG A 1 189 ? -11.773 4.852 11.07 1 96.38 189 ARG A CA 1
ATOM 1473 C C . ARG A 1 189 ? -11.922 6.184 10.344 1 96.38 189 ARG A C 1
ATOM 1475 O O . ARG A 1 189 ? -12 7.238 10.977 1 96.38 189 ARG A O 1
ATOM 1482 N N . ARG A 1 190 ? -12 6.098 9.031 1 97.69 190 ARG A N 1
ATOM 1483 C CA . ARG A 1 190 ? -12.156 7.312 8.234 1 97.69 190 ARG A CA 1
ATOM 1484 C C . ARG A 1 190 ? -13.5 7.977 8.508 1 97.69 190 ARG A C 1
ATOM 1486 O O . ARG A 1 190 ? -13.578 9.203 8.633 1 97.69 190 ARG A O 1
ATOM 1493 N N . ALA A 1 191 ? -14.539 7.195 8.648 1 96.12 191 ALA A N 1
ATOM 1494 C CA . ALA A 1 191 ? -15.859 7.734 8.977 1 96.12 191 ALA A CA 1
ATOM 1495 C C . ALA A 1 191 ? -15.836 8.469 10.312 1 96.12 191 ALA A C 1
ATOM 1497 O O . ALA A 1 191 ? -16.406 9.547 10.445 1 96.12 191 ALA A O 1
ATOM 1498 N N . ALA A 1 192 ? -15.164 7.852 11.273 1 96.62 192 ALA A N 1
ATOM 1499 C CA . ALA A 1 192 ? -15.07 8.453 12.602 1 96.62 192 ALA A CA 1
ATOM 1500 C C . ALA A 1 192 ? -14.312 9.773 12.555 1 96.62 192 ALA A C 1
ATOM 1502 O O . ALA A 1 192 ? -14.711 10.75 13.195 1 96.62 192 ALA A O 1
ATOM 1503 N N . VAL A 1 193 ? -13.25 9.805 11.805 1 98.38 193 VAL A N 1
ATOM 1504 C CA . VAL A 1 193 ? -12.414 11.008 11.703 1 98.38 193 VAL A CA 1
ATOM 1505 C C . VAL A 1 193 ? -13.188 12.109 10.984 1 98.38 193 VAL A C 1
ATOM 1507 O O . VAL A 1 193 ? -13.133 13.273 11.375 1 98.38 193 VAL A O 1
ATOM 1510 N N . ILE A 1 194 ? -13.93 11.742 9.922 1 98.19 194 ILE A N 1
ATOM 1511 C CA . ILE A 1 194 ? -14.742 12.703 9.172 1 98.19 194 ILE A CA 1
ATOM 1512 C C . ILE A 1 194 ? -15.812 13.297 10.094 1 98.19 194 ILE A C 1
ATOM 1514 O O . ILE A 1 194 ? -16.031 14.508 10.094 1 98.19 194 ILE A O 1
ATOM 1518 N N . ALA A 1 195 ? -16.422 12.445 10.883 1 97.12 195 ALA A N 1
ATOM 1519 C CA . ALA A 1 195 ? -17.438 12.906 11.82 1 97.12 195 ALA A CA 1
ATOM 1520 C C . ALA A 1 195 ? -16.828 13.859 12.852 1 97.12 195 ALA A C 1
ATOM 1522 O 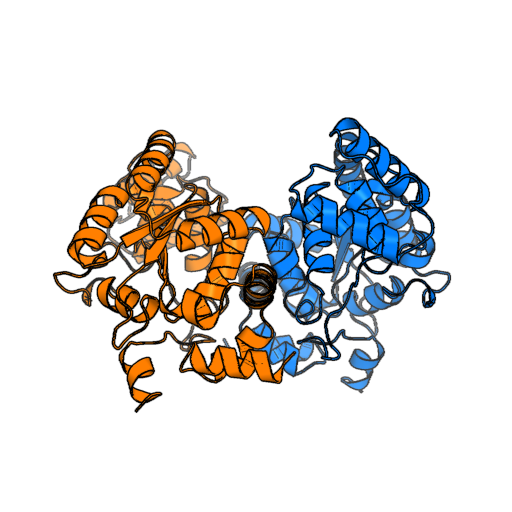O . ALA A 1 195 ? -17.422 14.898 13.156 1 97.12 195 ALA A O 1
ATOM 1523 N N . GLN A 1 196 ? -15.703 13.508 13.367 1 97.5 196 GLN A N 1
ATOM 1524 C CA . GLN A 1 196 ? -15.023 14.352 14.336 1 97.5 196 GLN A CA 1
ATOM 1525 C C . GLN A 1 196 ? -14.672 15.711 13.734 1 97.5 196 GLN A C 1
ATOM 1527 O O . GLN A 1 196 ? -14.922 16.75 14.344 1 97.5 196 GLN A O 1
ATOM 1532 N N . ALA A 1 197 ? -14.086 15.664 12.57 1 97.5 197 ALA A N 1
ATOM 1533 C CA . ALA A 1 197 ? -13.695 16.891 11.891 1 97.5 197 ALA A CA 1
ATOM 1534 C C . ALA A 1 197 ? -14.914 17.797 11.648 1 97.5 197 ALA A C 1
ATOM 1536 O O . ALA A 1 197 ? -14.812 19.016 11.727 1 97.5 197 ALA A O 1
ATOM 1537 N N . GLY A 1 198 ? -16.047 17.188 11.406 1 94.94 198 GLY A N 1
ATOM 1538 C CA . GLY A 1 198 ? -17.281 17.906 11.109 1 94.94 198 GLY A CA 1
ATOM 1539 C C . GLY A 1 198 ? -17.812 18.688 12.297 1 94.94 198 GLY A C 1
ATOM 1540 O O . GLY A 1 198 ? -18.531 19.672 12.125 1 94.94 198 GLY A O 1
ATOM 1541 N N . THR A 1 199 ? -17.469 18.297 13.516 1 95.25 199 THR A N 1
ATOM 1542 C CA . THR A 1 199 ? -17.953 19 14.703 1 95.25 199 THR A CA 1
ATOM 1543 C C . THR A 1 199 ? -17.281 20.359 14.844 1 95.25 199 THR A C 1
ATOM 1545 O O . THR A 1 199 ? -17.797 21.25 15.5 1 95.25 199 THR A O 1
ATOM 1548 N N . GLY A 1 200 ? -16.062 20.438 14.328 1 94.06 200 GLY A N 1
ATOM 1549 C CA . GLY A 1 200 ? -15.312 21.688 14.398 1 94.06 200 GLY A CA 1
ATOM 1550 C C . GLY A 1 200 ? -14.688 21.922 15.758 1 94.06 200 GLY A C 1
ATOM 1551 O O . GLY A 1 200 ? -14.125 23 16.016 1 94.06 200 GLY A O 1
ATOM 1552 N N . GLU A 1 201 ? -14.758 20.922 16.641 1 95.94 201 GLU A N 1
ATOM 1553 C CA . GLU A 1 201 ? -14.195 21.062 17.984 1 95.94 201 GLU A CA 1
ATOM 1554 C C . GLU A 1 201 ? -12.68 20.922 17.969 1 95.94 201 GLU A C 1
ATOM 1556 O O . GLU A 1 201 ? -12.133 20.109 17.219 1 95.94 201 GLU A O 1
ATOM 1561 N N . ASP A 1 202 ? -12.078 21.75 18.766 1 96.69 202 ASP A N 1
ATOM 1562 C CA . ASP A 1 202 ? -10.625 21.656 18.875 1 96.69 202 ASP A CA 1
ATOM 1563 C C . ASP A 1 202 ? -10.195 20.344 19.531 1 96.69 202 ASP A C 1
ATOM 1565 O O . ASP A 1 202 ? -10.688 19.984 20.594 1 96.69 202 ASP A O 1
ATOM 1569 N N . ARG A 1 203 ? -9.32 19.656 18.891 1 97.31 203 ARG A N 1
ATOM 1570 C CA . ARG A 1 203 ? -8.898 18.344 19.375 1 97.31 203 ARG A CA 1
ATOM 1571 C C . ARG A 1 203 ? -7.398 18.328 19.641 1 97.31 203 ARG A C 1
ATOM 1573 O O . ARG A 1 203 ? -6.77 17.266 19.562 1 97.31 203 ARG A O 1
ATOM 1580 N N . SER A 1 204 ? -6.762 19.422 19.938 1 96.88 204 SER A N 1
ATOM 1581 C CA . SER A 1 204 ? -5.336 19.531 20.234 1 96.88 204 SER A CA 1
ATOM 1582 C C . SER A 1 204 ? -4.965 18.688 21.453 1 96.88 204 SER A C 1
ATOM 1584 O O . SER A 1 204 ? -3.875 18.109 21.5 1 96.88 204 SER A O 1
ATOM 1586 N N . ALA A 1 205 ? -5.879 18.641 22.422 1 95.94 205 ALA A N 1
ATOM 1587 C CA . ALA A 1 205 ? -5.621 17.844 23.625 1 95.94 205 ALA A CA 1
ATOM 1588 C C . ALA A 1 205 ? -5.539 16.359 23.281 1 95.94 205 ALA A C 1
ATOM 1590 O O . ALA A 1 205 ? -4.719 15.625 23.844 1 95.94 205 ALA A O 1
ATOM 1591 N N . GLU A 1 206 ? -6.41 15.93 22.438 1 96.75 206 GLU A N 1
ATOM 1592 C CA . GLU A 1 206 ? -6.359 14.539 21.984 1 96.75 206 GLU A CA 1
ATOM 1593 C C . GLU A 1 206 ? -5.059 14.25 21.25 1 96.75 206 GLU A C 1
ATOM 1595 O O . GLU A 1 206 ? -4.469 13.18 21.422 1 96.75 206 GLU A O 1
ATOM 1600 N N . ALA A 1 207 ? -4.625 15.156 20.406 1 97.62 207 ALA A N 1
ATOM 1601 C CA . ALA A 1 207 ? -3.354 15.016 19.703 1 97.62 207 ALA A CA 1
ATOM 1602 C C . ALA A 1 207 ? -2.195 14.859 20.688 1 97.62 207 ALA A C 1
ATOM 1604 O O . ALA A 1 207 ? -1.316 14.016 20.484 1 97.62 207 ALA A O 1
ATOM 1605 N N . LEU A 1 208 ? -2.227 15.641 21.734 1 96.25 208 LEU A N 1
ATOM 1606 C CA . LEU A 1 208 ? -1.168 15.594 22.734 1 96.25 208 LEU A CA 1
ATOM 1607 C C . LEU A 1 208 ? -1.179 14.258 23.469 1 96.25 208 LEU A C 1
ATOM 1609 O O . LEU A 1 208 ? -0.12 13.719 23.797 1 96.25 208 LEU A O 1
ATOM 1613 N N . ALA A 1 209 ? -2.35 13.766 23.75 1 96.69 209 ALA A N 1
ATOM 1614 C CA . ALA A 1 209 ? -2.461 12.469 24.422 1 96.69 209 ALA A CA 1
ATOM 1615 C C . ALA A 1 209 ? -1.876 11.352 23.562 1 96.69 209 ALA A C 1
ATOM 1617 O O . ALA A 1 209 ? -1.161 10.484 24.062 1 96.69 209 ALA A O 1
ATOM 1618 N N . LEU A 1 210 ? -2.232 11.344 22.297 1 97.44 210 LEU A N 1
ATOM 1619 C CA . LEU A 1 210 ? -1.685 10.359 21.359 1 97.44 210 LEU A CA 1
ATOM 1620 C C . LEU A 1 210 ? -0.166 10.477 21.297 1 97.44 210 LEU A C 1
ATOM 1622 O O . LEU A 1 210 ? 0.532 9.461 21.188 1 97.44 210 LEU A O 1
ATOM 1626 N N . THR A 1 211 ? 0.343 11.672 21.344 1 96.44 211 THR A N 1
ATOM 1627 C CA . THR A 1 211 ? 1.771 11.961 21.266 1 96.44 211 THR A CA 1
ATOM 1628 C C . THR A 1 211 ? 2.512 11.344 22.438 1 96.44 211 THR A C 1
ATOM 1630 O O . THR A 1 211 ? 3.611 10.812 22.281 1 96.44 211 THR A O 1
ATOM 1633 N N . ASN A 1 212 ? 1.933 11.461 23.594 1 95.19 212 ASN A N 1
ATOM 1634 C CA . ASN A 1 212 ? 2.557 10.898 24.781 1 95.19 212 ASN A CA 1
ATOM 1635 C C . ASN A 1 212 ? 2.773 9.398 24.656 1 95.19 212 ASN A C 1
ATOM 1637 O O . ASN A 1 212 ? 3.812 8.875 25.062 1 95.19 212 ASN A O 1
ATOM 1641 N N . GLY A 1 213 ? 1.785 8.758 24.125 1 94.75 213 GLY A N 1
ATOM 1642 C CA . GLY A 1 213 ? 1.947 7.336 23.875 1 94.75 213 GLY A CA 1
ATOM 1643 C C . GLY A 1 213 ? 3.08 7.031 22.906 1 94.75 213 GLY A C 1
ATOM 1644 O O . GLY A 1 213 ? 3.852 6.098 23.125 1 94.75 213 GLY A O 1
ATOM 1645 N N . LEU A 1 214 ? 3.225 7.812 21.859 1 96.81 214 LEU A N 1
ATOM 1646 C CA . LEU A 1 214 ? 4.281 7.641 20.875 1 96.81 214 LEU A CA 1
ATOM 1647 C C . LEU A 1 214 ? 5.648 7.918 21.484 1 96.81 214 LEU A C 1
ATOM 1649 O O . LEU A 1 214 ? 6.602 7.172 21.25 1 96.81 214 LEU A O 1
ATOM 1653 N N . TYR A 1 215 ? 5.703 9 22.281 1 96.88 215 TYR A N 1
ATOM 1654 C CA . TYR A 1 215 ? 6.965 9.406 22.891 1 96.88 215 TYR A CA 1
ATOM 1655 C C . TYR A 1 215 ? 7.453 8.375 23.891 1 96.88 215 TYR A C 1
ATOM 1657 O O . TYR A 1 215 ? 8.656 8.227 24.109 1 96.88 215 TYR A O 1
ATOM 1665 N N . THR A 1 216 ? 6.543 7.656 24.516 1 96.38 216 THR A N 1
ATOM 1666 C CA . THR A 1 216 ? 6.902 6.605 25.453 1 96.38 216 THR A CA 1
ATOM 1667 C C . THR A 1 216 ? 7.508 5.41 24.734 1 96.38 216 THR A C 1
ATOM 1669 O O . THR A 1 216 ? 8.422 4.758 25.25 1 96.38 216 THR A O 1
ATOM 1672 N N . GLN A 1 217 ? 7.07 5.168 23.594 1 95.81 217 GLN A N 1
ATOM 1673 C CA . GLN A 1 217 ? 7.488 3.994 22.828 1 95.81 217 GLN A CA 1
ATOM 1674 C C . GLN A 1 217 ? 8.758 4.277 22.031 1 95.81 217 GLN A C 1
ATOM 1676 O O . GLN A 1 217 ? 9.508 3.361 21.703 1 95.81 217 GLN A O 1
ATOM 1681 N N . VAL A 1 218 ? 8.953 5.539 21.656 1 97.25 218 VAL A N 1
ATOM 1682 C CA . VAL A 1 218 ? 10.016 5.906 20.734 1 97.25 218 VAL A CA 1
ATOM 1683 C C . VAL A 1 218 ? 10.914 6.969 21.375 1 97.25 218 VAL A C 1
ATOM 1685 O O . VAL A 1 218 ? 10.492 8.117 21.547 1 97.25 218 VAL A O 1
ATOM 1688 N N . PRO A 1 219 ? 12.117 6.656 21.719 1 96.75 219 PRO A N 1
ATOM 1689 C CA . PRO A 1 219 ? 13 7.648 22.328 1 96.75 219 PRO A CA 1
ATOM 1690 C C . PRO A 1 219 ? 13.461 8.727 21.344 1 96.75 219 PRO A C 1
ATOM 1692 O O . PRO A 1 219 ? 13.555 8.461 20.141 1 96.75 219 PRO A O 1
ATOM 1695 N N . ALA A 1 220 ? 13.719 9.914 21.875 1 97.5 220 ALA A N 1
ATOM 1696 C CA . ALA A 1 220 ? 14.406 10.93 21.078 1 97.5 220 ALA A CA 1
ATOM 1697 C C . ALA A 1 220 ? 15.812 10.469 20.703 1 97.5 220 ALA A C 1
ATOM 1699 O O . ALA A 1 220 ? 16.469 9.766 21.469 1 97.5 220 ALA A O 1
ATOM 1700 N N . ARG A 1 221 ? 16.25 10.883 19.578 1 96.88 221 ARG A N 1
ATOM 1701 C CA . ARG A 1 221 ? 17.578 10.516 19.094 1 96.88 221 ARG A CA 1
ATOM 1702 C C . ARG A 1 221 ? 18.234 11.68 18.359 1 96.88 221 ARG A C 1
ATOM 1704 O O . ARG A 1 221 ? 17.562 12.648 17.984 1 96.88 221 ARG A O 1
ATOM 1711 N N . SER A 1 222 ? 19.531 11.562 18.203 1 97 222 SER A N 1
ATOM 1712 C CA . SER A 1 222 ? 20.312 12.617 17.578 1 97 222 SER A CA 1
ATOM 1713 C C . SER A 1 222 ? 20.156 12.594 16.062 1 97 222 SER A C 1
ATOM 1715 O O . SER A 1 222 ? 20.141 11.523 15.445 1 97 222 SER A O 1
ATOM 1717 N N . PHE A 1 223 ? 20.078 13.812 15.477 1 96.75 223 PHE A N 1
ATOM 1718 C CA . PHE A 1 223 ? 20.062 13.969 14.031 1 96.75 223 PHE A CA 1
ATOM 1719 C C . PHE A 1 223 ? 21.453 14.359 13.523 1 96.75 223 PHE A C 1
ATOM 1721 O O . PHE A 1 223 ? 21.625 14.695 12.352 1 96.75 223 PHE A O 1
ATOM 1728 N N . ASP A 1 224 ? 22.422 14.305 14.383 1 95.75 224 ASP A N 1
ATOM 1729 C CA . ASP A 1 224 ? 23.766 14.766 14.062 1 95.75 224 ASP A CA 1
ATOM 1730 C C . ASP A 1 224 ? 24.531 13.711 13.258 1 95.75 224 ASP A C 1
ATOM 1732 O O . ASP A 1 224 ? 24.594 12.547 13.648 1 95.75 224 ASP A O 1
ATOM 1736 N N . ARG A 1 225 ? 25.109 14.117 12.219 1 96.44 225 ARG A N 1
ATOM 1737 C CA . ARG A 1 225 ? 25.844 13.227 11.32 1 96.44 225 ARG A CA 1
ATOM 1738 C C . ARG A 1 225 ? 26.969 12.523 12.062 1 96.44 225 ARG A C 1
ATOM 1740 O O . ARG A 1 225 ? 27.219 11.336 11.852 1 96.44 225 ARG A O 1
ATOM 1747 N N . ALA A 1 226 ? 27.703 13.266 12.875 1 97.69 226 ALA A N 1
ATOM 1748 C CA . ALA A 1 226 ? 28.844 12.711 13.594 1 97.69 226 ALA A CA 1
ATOM 1749 C C . ALA A 1 226 ? 28.406 11.609 14.555 1 97.69 226 ALA A C 1
ATOM 1751 O O . ALA A 1 226 ? 29.062 10.57 14.664 1 97.69 226 ALA A O 1
ATOM 1752 N N . ASP A 1 227 ? 27.312 11.867 15.273 1 98.12 227 ASP A N 1
ATOM 1753 C CA . ASP A 1 227 ? 26.766 10.859 16.188 1 98.12 227 ASP A CA 1
ATOM 1754 C C . ASP A 1 227 ? 26.375 9.594 15.43 1 98.12 227 ASP A C 1
ATOM 1756 O O . ASP A 1 227 ? 26.656 8.484 15.891 1 98.12 227 ASP A O 1
ATOM 1760 N N . ALA A 1 228 ? 25.75 9.766 14.297 1 98.31 228 ALA A N 1
ATOM 1761 C CA . ALA A 1 228 ? 25.328 8.633 13.477 1 98.31 228 ALA A CA 1
ATOM 1762 C C . ALA A 1 228 ? 26.531 7.832 12.984 1 98.31 228 ALA A C 1
ATOM 1764 O O . ALA A 1 228 ? 26.531 6.598 13.047 1 98.31 228 ALA A O 1
ATOM 1765 N N . THR A 1 229 ? 27.516 8.555 12.484 1 98.44 229 THR A N 1
ATOM 1766 C CA . THR A 1 229 ? 28.719 7.898 11.984 1 98.44 229 THR A CA 1
ATOM 1767 C C . THR A 1 229 ? 29.406 7.098 13.086 1 98.44 229 THR A C 1
ATOM 1769 O O . THR A 1 229 ? 29.812 5.953 12.875 1 98.44 229 THR A O 1
ATOM 1772 N N . GLU A 1 230 ? 29.531 7.695 14.227 1 98.25 230 GLU A N 1
ATOM 1773 C CA . GLU A 1 230 ? 30.172 7.027 15.352 1 98.25 230 GLU A CA 1
ATOM 1774 C C . GLU A 1 230 ? 29.438 5.738 15.719 1 98.25 230 GLU A C 1
ATOM 1776 O O . GLU A 1 230 ? 30.062 4.703 15.953 1 98.25 230 GLU A O 1
ATOM 1781 N N . GLN A 1 231 ? 28.141 5.801 15.805 1 98.5 231 GLN A N 1
ATOM 1782 C CA . GLN A 1 231 ? 27.344 4.625 16.125 1 98.5 231 GLN A CA 1
ATOM 1783 C C . GLN A 1 231 ? 27.531 3.525 15.086 1 98.5 231 GLN A C 1
ATOM 1785 O O . GLN A 1 231 ? 27.641 2.348 15.43 1 98.5 231 GLN A O 1
ATOM 1790 N N . ILE A 1 232 ? 27.547 3.834 13.805 1 98.56 232 ILE A N 1
ATOM 1791 C CA . ILE A 1 232 ? 27.703 2.873 12.719 1 98.56 232 ILE A CA 1
ATOM 1792 C C . ILE A 1 232 ? 29.078 2.211 12.812 1 98.56 232 ILE A C 1
ATOM 1794 O O . ILE A 1 232 ? 29.203 0.994 12.648 1 98.56 232 ILE A O 1
ATOM 1798 N N . LEU A 1 233 ? 30.109 3.039 13.117 1 98.19 233 LEU A N 1
ATOM 1799 C CA . LEU A 1 233 ? 31.453 2.492 13.273 1 98.19 233 LEU A CA 1
ATOM 1800 C C . LEU A 1 233 ? 31.516 1.513 14.445 1 98.19 233 LEU A C 1
ATOM 1802 O O . LEU A 1 233 ? 32.156 0.469 14.359 1 98.19 233 LEU A O 1
ATOM 1806 N N . ARG A 1 234 ? 30.844 1.794 15.516 1 98.06 234 ARG A N 1
ATOM 1807 C CA . ARG A 1 234 ? 30.781 0.893 16.656 1 98.06 234 ARG A CA 1
ATOM 1808 C C . ARG A 1 234 ? 30.062 -0.407 16.281 1 98.06 234 ARG A C 1
ATOM 1810 O O . ARG A 1 234 ? 30.5 -1.491 16.672 1 98.06 234 ARG A O 1
ATOM 1817 N N . ASP A 1 235 ? 28.953 -0.277 15.547 1 98.06 235 ASP A N 1
ATOM 1818 C CA . ASP A 1 235 ? 28.219 -1.457 15.102 1 98.06 235 ASP A CA 1
ATOM 1819 C C . ASP A 1 235 ? 29.094 -2.359 14.242 1 98.06 235 ASP A C 1
ATOM 1821 O O . ASP A 1 235 ? 29.078 -3.584 14.391 1 98.06 235 ASP A O 1
ATOM 1825 N N . LEU A 1 236 ? 29.828 -1.747 13.336 1 97.44 236 LEU A N 1
ATOM 1826 C CA . LEU A 1 236 ? 30.688 -2.502 12.438 1 97.44 236 LEU A CA 1
ATOM 1827 C C . LEU A 1 236 ? 31.797 -3.197 13.211 1 97.44 236 LEU A C 1
ATOM 1829 O O . LEU A 1 236 ? 32.094 -4.363 12.953 1 97.44 236 LEU A O 1
ATOM 1833 N N . ALA A 1 237 ? 32.375 -2.498 14.164 1 96.69 237 ALA A N 1
ATOM 1834 C CA . ALA A 1 237 ? 33.438 -3.08 15 1 96.69 237 ALA A CA 1
ATOM 1835 C C . ALA A 1 237 ? 32.906 -4.27 15.797 1 96.69 237 ALA A C 1
ATOM 1837 O O . ALA A 1 237 ? 33.594 -5.301 15.898 1 96.69 237 ALA A O 1
ATOM 1838 N N . ARG A 1 238 ? 31.781 -4.121 16.344 1 96.5 238 ARG A N 1
ATOM 1839 C CA . ARG A 1 238 ? 31.156 -5.176 17.125 1 96.5 238 ARG A CA 1
ATOM 1840 C C . ARG A 1 238 ? 30.875 -6.406 16.266 1 96.5 238 ARG A C 1
ATOM 1842 O O . ARG A 1 238 ? 30.938 -7.539 16.75 1 96.5 238 ARG A O 1
ATOM 1849 N N . ALA A 1 239 ? 30.594 -6.148 15.008 1 94.69 239 ALA A N 1
ATOM 1850 C CA . ALA A 1 239 ? 30.281 -7.23 14.086 1 94.69 239 ALA A CA 1
ATOM 1851 C C . ALA A 1 239 ? 31.562 -7.852 13.523 1 94.69 239 ALA A C 1
ATOM 1853 O O . ALA A 1 239 ? 31.5 -8.75 12.68 1 94.69 239 ALA A O 1
ATOM 1854 N N . GLY A 1 240 ? 32.719 -7.348 13.898 1 93.69 240 GLY A N 1
ATOM 1855 C CA . GLY A 1 240 ? 34 -7.895 13.469 1 93.69 240 GLY A CA 1
ATOM 1856 C C . GLY A 1 240 ? 34.469 -7.367 12.125 1 93.69 240 GLY A C 1
ATOM 1857 O O . GLY A 1 240 ? 35.25 -8.008 11.438 1 93.69 240 GLY A O 1
ATOM 1858 N N . ALA A 1 241 ? 33.844 -6.297 11.656 1 93.81 241 ALA A N 1
ATOM 1859 C CA . ALA A 1 241 ? 34.188 -5.676 10.383 1 93.81 241 ALA A CA 1
ATOM 1860 C C . ALA A 1 241 ? 34.438 -4.18 10.547 1 93.81 241 ALA A C 1
ATOM 1862 O O . ALA A 1 241 ? 33.75 -3.365 9.914 1 93.81 241 ALA A O 1
ATOM 1863 N N . PRO A 1 242 ? 35.438 -3.85 11.273 1 94.94 242 PRO A N 1
ATOM 1864 C CA . PRO A 1 242 ? 35.656 -2.426 11.523 1 94.94 242 PRO A CA 1
ATOM 1865 C C . PRO A 1 242 ? 36.031 -1.659 10.258 1 94.94 242 PRO A C 1
ATOM 1867 O O . PRO A 1 242 ? 36.5 -2.254 9.289 1 94.94 242 PRO A O 1
ATOM 1870 N N . ALA A 1 243 ? 35.812 -0.357 10.305 1 95.31 243 ALA A N 1
ATOM 1871 C CA . ALA A 1 243 ? 36.219 0.507 9.203 1 95.31 243 ALA A CA 1
ATOM 1872 C C . ALA A 1 243 ? 37.75 0.521 9.047 1 95.31 243 ALA A C 1
ATOM 1874 O O . ALA A 1 243 ? 38.469 0.285 10.016 1 95.31 243 ALA A O 1
ATOM 1875 N N . PRO A 1 244 ? 38.188 0.812 7.816 1 93.44 244 PRO A N 1
ATOM 1876 C CA . PRO A 1 244 ? 39.625 0.902 7.609 1 93.44 244 PRO A CA 1
ATOM 1877 C C . PRO A 1 244 ? 40.281 1.953 8.5 1 93.44 244 PRO A C 1
ATOM 1879 O O . PRO A 1 244 ? 39.656 2.932 8.891 1 93.44 244 PRO A O 1
ATOM 1882 N N . ASP A 1 245 ? 41.562 1.772 8.719 1 93.5 245 ASP A N 1
ATOM 1883 C CA . ASP A 1 245 ? 42.312 2.664 9.602 1 93.5 245 ASP A CA 1
ATOM 1884 C C . ASP A 1 245 ? 42.344 4.09 9.047 1 93.5 245 ASP A C 1
ATOM 1886 O O . ASP A 1 245 ? 42.344 5.055 9.812 1 93.5 245 ASP A O 1
ATOM 1890 N N . ASP A 1 246 ? 42.25 4.203 7.746 1 95.31 246 ASP A N 1
ATOM 1891 C CA . ASP A 1 246 ? 42.375 5.516 7.113 1 95.31 246 ASP A CA 1
ATOM 1892 C C . ASP A 1 246 ? 40.969 6.078 6.777 1 95.31 246 ASP A C 1
ATOM 1894 O O . ASP A 1 246 ? 40.875 7.039 6.016 1 95.31 246 ASP A O 1
ATOM 1898 N N . PHE A 1 247 ? 39.938 5.488 7.402 1 96.44 247 PHE A N 1
ATOM 1899 C CA . PHE A 1 247 ? 38.594 5.949 7.141 1 96.44 247 PHE A CA 1
ATOM 1900 C C . PHE A 1 247 ? 38.406 7.371 7.656 1 96.44 247 PHE A C 1
ATOM 1902 O O . PHE A 1 247 ? 38.719 7.668 8.812 1 96.44 247 PHE A O 1
ATOM 1909 N N . ASP A 1 248 ? 37.844 8.297 6.809 1 97.44 248 ASP A N 1
ATOM 1910 C CA . ASP A 1 248 ? 37.562 9.68 7.176 1 97.44 248 ASP A CA 1
ATOM 1911 C C . ASP A 1 248 ? 36.062 9.875 7.367 1 97.44 248 ASP A C 1
ATOM 1913 O O . ASP A 1 248 ? 35.312 9.977 6.395 1 97.44 248 ASP A O 1
ATOM 1917 N N . PRO A 1 249 ? 35.625 10.031 8.523 1 96.31 249 PRO A N 1
ATOM 1918 C CA . PRO A 1 249 ? 34.188 10.18 8.789 1 96.31 249 PRO A CA 1
ATOM 1919 C C . PRO A 1 249 ? 33.625 11.484 8.242 1 96.31 249 PRO A C 1
ATOM 1921 O O . PRO A 1 249 ? 32.406 11.664 8.195 1 96.31 249 PRO A O 1
ATOM 1924 N N . GLN A 1 250 ? 34.438 12.406 7.816 1 96.5 250 GLN A N 1
ATOM 1925 C CA . GLN A 1 250 ? 33.969 13.688 7.289 1 96.5 250 GLN A CA 1
ATOM 1926 C C . GLN A 1 250 ? 33.781 13.625 5.777 1 96.5 250 GLN A C 1
ATOM 1928 O O . GLN A 1 250 ? 33.156 14.508 5.188 1 96.5 250 GLN A O 1
ATOM 1933 N N . ALA A 1 251 ? 34.312 12.609 5.199 1 97.69 251 ALA A N 1
ATOM 1934 C CA . ALA A 1 251 ? 34.219 12.453 3.75 1 97.69 251 ALA A CA 1
ATOM 1935 C C . ALA A 1 251 ? 32.906 11.773 3.359 1 97.69 251 ALA A C 1
ATOM 1937 O O . ALA A 1 251 ? 32.688 10.609 3.689 1 97.69 251 ALA A O 1
ATOM 1938 N N . ASP A 1 252 ? 32.094 12.484 2.605 1 97.5 252 ASP A N 1
ATOM 1939 C CA . ASP A 1 252 ? 30.797 11.961 2.215 1 97.5 252 ASP A CA 1
ATOM 1940 C C . ASP A 1 252 ? 30.938 10.656 1.429 1 97.5 252 ASP A C 1
ATOM 1942 O O . ASP A 1 252 ? 30.203 9.695 1.677 1 97.5 252 ASP A O 1
ATOM 1946 N N . ASP A 1 253 ? 31.859 10.656 0.484 1 97.62 253 ASP A N 1
ATOM 1947 C CA . ASP A 1 253 ? 32.031 9.492 -0.386 1 97.62 253 ASP A CA 1
ATOM 1948 C C . ASP A 1 253 ? 32.469 8.273 0.411 1 97.62 253 ASP A C 1
ATOM 1950 O O . ASP A 1 253 ? 32.031 7.152 0.126 1 97.62 253 ASP A O 1
ATOM 1954 N N . GLU A 1 254 ? 33.344 8.477 1.371 1 97.62 254 GLU A N 1
ATOM 1955 C CA . GLU A 1 254 ? 33.781 7.355 2.199 1 97.62 254 GLU A CA 1
ATOM 1956 C C . GLU A 1 254 ? 32.625 6.828 3.066 1 97.62 254 GLU A C 1
ATOM 1958 O O . GLU A 1 254 ? 32.5 5.613 3.23 1 97.62 254 GLU A O 1
ATOM 1963 N N . CYS A 1 255 ? 31.891 7.73 3.58 1 98.44 255 CYS A N 1
ATOM 1964 C CA . CYS A 1 255 ? 30.734 7.336 4.383 1 98.44 255 CYS A CA 1
ATOM 1965 C C . CYS A 1 255 ? 29.719 6.57 3.543 1 98.44 255 CYS A C 1
ATOM 1967 O O . CYS A 1 255 ? 29.172 5.57 3.994 1 98.44 255 CYS A O 1
ATOM 1969 N N . ALA A 1 256 ? 29.484 7.043 2.328 1 98.31 256 ALA A N 1
ATOM 1970 C CA . ALA A 1 256 ? 28.578 6.344 1.415 1 98.31 256 ALA A CA 1
ATOM 1971 C C . ALA A 1 256 ? 29.078 4.934 1.118 1 98.31 256 ALA A C 1
ATOM 1973 O O . ALA A 1 256 ? 28.312 3.971 1.157 1 98.31 256 ALA A O 1
ATOM 1974 N N . ARG A 1 257 ? 30.391 4.828 0.815 1 97.38 257 ARG A N 1
ATOM 1975 C CA . ARG A 1 257 ? 30.984 3.529 0.524 1 97.38 257 ARG A CA 1
ATOM 1976 C C . ARG A 1 257 ? 30.844 2.578 1.708 1 97.38 257 ARG A C 1
ATOM 1978 O O . ARG A 1 257 ? 30.609 1.38 1.524 1 97.38 257 ARG A O 1
ATOM 1985 N N . LEU A 1 258 ? 31.016 3.154 2.855 1 97.25 258 LEU A N 1
ATOM 1986 C CA . LEU A 1 258 ? 30.859 2.375 4.078 1 97.25 258 LEU A CA 1
ATOM 1987 C C . LEU A 1 258 ? 29.453 1.796 4.172 1 97.25 258 LEU A C 1
ATOM 1989 O O . LEU A 1 258 ? 29.281 0.62 4.5 1 97.25 258 LEU A O 1
ATOM 1993 N N . LEU A 1 259 ? 28.438 2.557 3.908 1 97.69 259 LEU A N 1
ATOM 1994 C CA . LEU A 1 259 ? 27.047 2.113 3.957 1 97.69 259 LEU A CA 1
ATOM 1995 C C . LEU A 1 259 ? 26.766 1.071 2.879 1 97.69 259 LEU A C 1
ATOM 1997 O O . LEU A 1 259 ? 26.141 0.046 3.15 1 97.69 259 LEU A O 1
ATOM 2001 N N . TYR A 1 260 ? 27.297 1.329 1.659 1 96.19 260 TYR A N 1
ATOM 2002 C CA . TYR A 1 260 ? 27.109 0.375 0.572 1 96.19 260 TYR A CA 1
ATOM 2003 C C . TYR A 1 260 ? 27.719 -0.976 0.92 1 96.19 260 TYR A C 1
ATOM 2005 O O . TYR A 1 260 ? 27.109 -2.021 0.694 1 96.19 260 TYR A O 1
ATOM 2013 N N . ALA A 1 261 ? 28.891 -0.944 1.499 1 95.06 261 ALA A N 1
ATOM 2014 C CA . ALA A 1 261 ? 29.594 -2.176 1.868 1 95.06 261 ALA A CA 1
ATOM 2015 C C . ALA A 1 261 ? 28.828 -2.93 2.955 1 95.06 261 ALA A C 1
ATOM 2017 O O . ALA A 1 261 ? 28.703 -4.156 2.898 1 95.06 261 ALA A O 1
ATOM 2018 N N . ALA A 1 262 ? 28.344 -2.199 3.893 1 95.38 262 ALA A N 1
ATOM 2019 C CA . ALA A 1 262 ? 27.594 -2.816 4.98 1 95.38 262 ALA A CA 1
ATOM 2020 C C . ALA A 1 262 ? 26.328 -3.486 4.453 1 95.38 262 ALA A C 1
ATOM 2022 O O . ALA A 1 262 ? 25.984 -4.594 4.871 1 95.38 262 ALA A O 1
ATOM 2023 N N . TRP A 1 263 ? 25.656 -2.816 3.539 1 92.19 263 TRP A N 1
ATOM 2024 C CA . TRP A 1 263 ? 24.438 -3.363 2.947 1 92.19 263 TRP A CA 1
ATOM 2025 C C . TRP A 1 263 ? 24.75 -4.609 2.125 1 92.19 263 TRP A C 1
ATOM 2027 O O . TRP A 1 263 ? 24.016 -5.605 2.199 1 92.19 263 TRP A O 1
ATOM 2037 N N . ALA A 1 264 ? 25.781 -4.547 1.352 1 90.12 264 ALA A N 1
ATOM 2038 C CA . ALA A 1 264 ? 26.188 -5.676 0.514 1 90.12 264 ALA A CA 1
ATOM 2039 C C . ALA A 1 264 ? 26.5 -6.902 1.362 1 90.12 264 ALA A C 1
ATOM 2041 O O . ALA A 1 264 ? 26.203 -8.031 0.964 1 90.12 264 ALA A O 1
ATOM 2042 N N . ASP A 1 265 ? 27.031 -6.648 2.549 1 91.25 265 ASP A N 1
ATOM 2043 C CA . ASP A 1 265 ? 27.469 -7.738 3.422 1 91.25 265 ASP A CA 1
ATOM 2044 C C . ASP A 1 265 ? 26.328 -8.172 4.355 1 91.25 265 ASP A C 1
ATOM 2046 O O . ASP A 1 265 ? 26.5 -9.102 5.145 1 91.25 265 ASP A O 1
ATOM 2050 N N . GLY A 1 266 ? 25.234 -7.477 4.234 1 88.81 266 GLY A N 1
ATOM 2051 C CA . GLY A 1 266 ? 24.094 -7.82 5.078 1 88.81 266 GLY A CA 1
ATOM 2052 C C . GLY A 1 266 ? 24.328 -7.535 6.551 1 88.81 266 GLY A C 1
ATOM 2053 O O . GLY A 1 266 ? 23.875 -8.289 7.414 1 88.81 266 GLY A O 1
ATOM 2054 N N . ARG A 1 267 ? 25.078 -6.496 6.812 1 92.19 267 ARG A N 1
ATOM 2055 C CA . ARG A 1 267 ? 25.391 -6.137 8.195 1 92.19 267 ARG A CA 1
ATOM 2056 C C . ARG A 1 267 ? 24.203 -5.434 8.852 1 92.19 267 ARG A C 1
ATOM 2058 O O . ARG A 1 267 ? 23.531 -4.613 8.227 1 92.19 267 ARG A O 1
ATOM 2065 N N . GLU A 1 268 ? 24.062 -5.801 10.078 1 92.44 268 GLU A N 1
ATOM 2066 C CA . GLU A 1 268 ? 23 -5.145 10.852 1 92.44 268 GLU A CA 1
ATOM 2067 C C . GLU A 1 268 ? 23.516 -3.861 11.5 1 92.44 268 GLU A C 1
ATOM 2069 O O . GLU A 1 268 ? 24.453 -3.896 12.305 1 92.44 268 GLU A O 1
ATOM 2074 N N . LEU A 1 269 ? 23 -2.791 11.117 1 97.62 269 LEU A N 1
ATOM 2075 C CA . LEU A 1 269 ? 23.344 -1.481 11.664 1 97.62 269 LEU A CA 1
ATOM 2076 C C . LEU A 1 269 ? 22.125 -0.838 12.328 1 97.62 269 LEU A C 1
ATOM 2078 O O . LEU A 1 269 ? 20.984 -1.17 12 1 97.62 269 LEU A O 1
ATOM 2082 N N . ASP A 1 270 ? 22.406 0.034 13.312 1 98.12 270 ASP A N 1
ATOM 2083 C CA . ASP A 1 270 ? 21.328 0.821 13.898 1 98.12 270 ASP A CA 1
ATOM 2084 C C . ASP A 1 270 ? 20.562 1.596 12.828 1 98.12 270 ASP A C 1
ATOM 2086 O O . ASP A 1 270 ? 21.125 2.459 12.156 1 98.12 270 ASP A O 1
ATOM 2090 N N . PRO A 1 271 ? 19.328 1.328 12.711 1 98.06 271 PRO A N 1
ATOM 2091 C CA . PRO A 1 271 ? 18.578 1.897 11.586 1 98.06 271 PRO A CA 1
ATOM 2092 C C . PRO A 1 271 ? 18.547 3.424 11.617 1 98.06 271 PRO A C 1
ATOM 2094 O O . PRO A 1 271 ? 18.625 4.066 10.562 1 98.06 271 PRO A O 1
ATOM 2097 N N . TRP A 1 272 ? 18.359 4.023 12.797 1 98.38 272 TRP A N 1
ATOM 2098 C CA . TRP A 1 272 ? 18.281 5.48 12.852 1 98.38 272 TRP A CA 1
ATOM 2099 C C . TRP A 1 272 ? 19.578 6.117 12.383 1 98.38 272 TRP A C 1
ATOM 2101 O O . TRP A 1 272 ? 19.562 7.094 11.633 1 98.38 272 TRP A O 1
ATOM 2111 N N . SER A 1 273 ? 20.688 5.512 12.828 1 98.69 273 SER A N 1
ATOM 2112 C CA . SER A 1 273 ? 21.984 6.047 12.422 1 98.69 273 SER A CA 1
ATOM 2113 C C . SER A 1 273 ? 22.188 5.918 10.914 1 98.69 273 SER A C 1
ATOM 2115 O O . SER A 1 273 ? 22.766 6.801 10.289 1 98.69 273 SER A O 1
ATOM 2117 N N . VAL A 1 274 ? 21.719 4.844 10.359 1 98.62 274 VAL A N 1
ATOM 2118 C CA . VAL A 1 274 ? 21.797 4.652 8.914 1 98.62 274 VAL A CA 1
ATOM 2119 C C . VAL A 1 274 ? 20.953 5.711 8.211 1 98.62 274 VAL A C 1
ATOM 2121 O O . VAL A 1 274 ? 21.391 6.289 7.207 1 98.62 274 VAL A O 1
ATOM 2124 N N . ILE A 1 275 ? 19.766 5.973 8.727 1 98.44 275 ILE A N 1
ATOM 2125 C CA . ILE A 1 275 ? 18.875 6.969 8.156 1 98.44 275 ILE A CA 1
ATOM 2126 C C . ILE A 1 275 ? 19.547 8.344 8.188 1 98.44 275 ILE A C 1
ATOM 2128 O O . ILE A 1 275 ? 19.578 9.047 7.172 1 98.44 275 ILE A O 1
ATOM 2132 N N . VAL A 1 276 ? 20.094 8.703 9.336 1 98 276 VAL A N 1
ATOM 2133 C CA . VAL A 1 276 ? 20.688 10.023 9.523 1 98 276 VAL A CA 1
ATOM 2134 C C . VAL A 1 276 ? 21.906 10.164 8.617 1 98 276 VAL A C 1
ATOM 2136 O O . VAL A 1 276 ? 21.969 11.07 7.781 1 98 276 VAL A O 1
ATOM 2139 N N . LEU A 1 277 ? 22.875 9.266 8.68 1 98.38 277 LEU A N 1
ATOM 2140 C CA . LEU A 1 277 ? 24.078 9.375 7.859 1 98.38 277 LEU A CA 1
ATOM 2141 C C . LEU A 1 277 ? 23.734 9.297 6.375 1 98.38 277 LEU A C 1
ATOM 2143 O O . LEU A 1 277 ? 24.234 10.094 5.578 1 98.38 277 LEU A O 1
ATOM 2147 N N . GLY A 1 278 ? 22.875 8.32 6.051 1 98.19 278 GLY A N 1
ATOM 2148 C CA . GLY A 1 278 ? 22.469 8.156 4.66 1 98.19 278 GLY A CA 1
ATOM 2149 C C . GLY A 1 278 ? 21.844 9.406 4.074 1 98.19 278 GLY A C 1
ATOM 2150 O O . GLY A 1 278 ? 22.078 9.734 2.908 1 98.19 278 GLY A O 1
ATOM 2151 N N . SER A 1 279 ? 21.016 10.117 4.883 1 96.38 279 SER A N 1
ATOM 2152 C CA . SER A 1 279 ? 20.344 11.312 4.402 1 96.38 279 SER A CA 1
ATOM 2153 C C . SER A 1 279 ? 21.328 12.414 4.062 1 96.38 279 SER A C 1
ATOM 2155 O O . SER A 1 279 ? 21.016 13.328 3.297 1 96.38 279 SER A O 1
ATOM 2157 N N . TYR A 1 280 ? 22.547 12.32 4.59 1 95.75 280 TYR A N 1
ATOM 2158 C CA . TYR A 1 280 ? 23.578 13.32 4.324 1 95.75 280 TYR A CA 1
ATOM 2159 C C . TYR A 1 280 ? 24.406 12.93 3.115 1 95.75 280 TYR A C 1
ATOM 2161 O O . TYR A 1 280 ? 24.859 13.789 2.357 1 95.75 280 TYR A O 1
ATOM 2169 N N . VAL A 1 281 ? 24.609 11.617 2.896 1 97.44 281 VAL A N 1
ATOM 2170 C CA . VAL A 1 281 ? 25.75 11.281 2.045 1 97.44 281 VAL A CA 1
ATOM 2171 C C . VAL A 1 281 ? 25.266 10.516 0.814 1 97.44 281 VAL A C 1
ATOM 2173 O O . VAL A 1 281 ? 26.016 10.352 -0.153 1 97.44 281 VAL A O 1
ATOM 2176 N N . LEU A 1 282 ? 24.047 9.961 0.828 1 97.38 282 LEU A N 1
ATOM 2177 C CA . LEU A 1 282 ? 23.562 9.141 -0.278 1 97.38 282 LEU A CA 1
ATOM 2178 C C . LEU A 1 282 ? 22.703 9.969 -1.231 1 97.38 282 LEU A C 1
ATOM 2180 O O . LEU A 1 282 ? 22.078 10.953 -0.823 1 97.38 282 LEU A O 1
ATOM 2184 N N . PRO A 1 283 ? 22.625 9.562 -2.5 1 94.94 283 PRO A N 1
ATOM 2185 C CA . PRO A 1 283 ? 21.766 10.281 -3.445 1 94.94 283 PRO A CA 1
ATOM 2186 C C . PRO A 1 283 ? 20.281 10.203 -3.074 1 94.94 283 PRO A C 1
ATOM 2188 O O . PRO A 1 283 ? 19.797 9.156 -2.639 1 94.94 283 PRO A O 1
ATOM 2191 N N . MET A 1 284 ? 19.562 11.312 -3.318 1 93 284 MET A N 1
ATOM 2192 C CA . MET A 1 284 ? 18.156 11.391 -2.979 1 93 284 MET A CA 1
ATOM 2193 C C . MET A 1 284 ? 17.297 11.43 -4.234 1 93 284 MET A C 1
ATOM 2195 O O . MET A 1 284 ? 16.078 11.203 -4.172 1 93 284 MET A O 1
ATOM 2199 N N . ARG A 1 285 ? 17.891 11.641 -5.344 1 92 285 ARG A N 1
ATOM 2200 C CA . ARG A 1 285 ? 17.172 11.766 -6.613 1 92 285 ARG A CA 1
ATOM 2201 C C . ARG A 1 285 ? 17.844 10.93 -7.699 1 92 285 ARG A C 1
ATOM 2203 O O . ARG A 1 285 ? 19.062 10.75 -7.688 1 92 285 ARG A O 1
ATOM 2210 N N . ALA A 1 286 ? 17 10.375 -8.531 1 89.94 286 ALA A N 1
ATOM 2211 C CA . ALA A 1 286 ? 17.469 9.633 -9.695 1 89.94 286 ALA A CA 1
ATOM 2212 C C . ALA A 1 286 ? 17.078 10.344 -10.992 1 89.94 286 ALA A C 1
ATOM 2214 O O . ALA A 1 286 ? 15.922 10.711 -11.18 1 89.94 286 ALA A O 1
ATOM 2215 N N . GLY A 1 287 ? 18 10.602 -11.844 1 84.06 287 GLY A N 1
ATOM 2216 C CA . GLY A 1 287 ? 17.719 11.117 -13.18 1 84.06 287 GLY A CA 1
ATOM 2217 C C . GLY A 1 287 ? 17.359 12.586 -13.18 1 84.06 287 GLY A C 1
ATOM 2218 O O . GLY A 1 287 ? 17.578 13.289 -12.195 1 84.06 287 GLY A O 1
ATOM 2219 N N . THR A 1 288 ? 16.984 13.078 -14.312 1 85.69 288 THR A N 1
ATOM 2220 C CA . THR A 1 288 ? 16.656 14.484 -14.484 1 85.69 288 THR A CA 1
ATOM 2221 C C . THR A 1 288 ? 15.18 14.664 -14.805 1 85.69 288 THR A C 1
ATOM 2223 O O . THR A 1 288 ? 14.719 15.781 -15.055 1 85.69 288 THR A O 1
ATOM 2226 N N . GLN A 1 289 ? 14.477 13.516 -14.742 1 87.31 289 GLN A N 1
ATOM 2227 C CA . GLN A 1 289 ? 13.055 13.562 -15.062 1 87.31 289 GLN A CA 1
ATOM 2228 C C . GLN A 1 289 ? 12.258 14.281 -13.977 1 87.31 289 GLN A C 1
ATOM 2230 O O . GLN A 1 289 ? 12.773 14.516 -12.883 1 87.31 289 GLN A O 1
ATOM 2235 N N . GLN A 1 290 ? 11.078 14.703 -14.375 1 90.75 290 GLN A N 1
ATOM 2236 C CA . GLN A 1 290 ? 10.156 15.328 -13.43 1 90.75 290 GLN A CA 1
ATOM 2237 C C . GLN A 1 290 ? 9.289 14.281 -12.734 1 90.75 290 GLN A C 1
ATOM 2239 O O . GLN A 1 290 ? 9.18 13.148 -13.211 1 90.75 290 GLN A O 1
ATOM 2244 N N . GLN A 1 291 ? 8.773 14.734 -11.617 1 94.5 291 GLN A N 1
ATOM 2245 C CA . GLN A 1 291 ? 7.777 13.891 -10.961 1 94.5 291 GLN A CA 1
ATOM 2246 C C . GLN A 1 291 ? 6.578 13.641 -11.875 1 94.5 291 GLN A C 1
ATOM 2248 O O . GLN A 1 291 ? 6.242 14.484 -12.711 1 94.5 291 GLN A O 1
ATOM 2253 N N . THR A 1 292 ? 5.941 12.484 -11.734 1 95.31 292 THR A N 1
ATOM 2254 C CA . THR A 1 292 ? 4.758 12.156 -12.523 1 95.31 292 THR A CA 1
ATOM 2255 C C . THR A 1 292 ? 3.697 13.242 -12.383 1 95.31 292 THR A C 1
ATOM 2257 O O . THR A 1 292 ? 3.125 13.688 -13.383 1 95.31 292 THR A O 1
ATOM 2260 N N . LEU A 1 293 ? 3.383 13.664 -11.133 1 96.25 293 LEU A N 1
ATOM 2261 C CA . LEU A 1 293 ? 2.576 14.836 -10.836 1 96.25 293 LEU A CA 1
ATOM 2262 C C . LEU A 1 293 ? 3.385 15.867 -10.055 1 96.25 293 LEU A C 1
ATOM 2264 O O . LEU A 1 293 ? 3.879 15.578 -8.961 1 96.25 293 LEU A O 1
ATOM 2268 N N . ARG A 1 294 ? 3.539 16.969 -10.586 1 93.31 294 ARG A N 1
ATOM 2269 C CA . ARG A 1 294 ? 4.32 18.016 -9.93 1 93.31 294 ARG A CA 1
ATOM 2270 C C . ARG A 1 294 ? 3.582 18.578 -8.719 1 93.31 294 ARG A C 1
ATOM 2272 O O . ARG A 1 294 ? 2.352 18.516 -8.656 1 93.31 294 ARG A O 1
ATOM 2279 N N . PRO A 1 295 ? 4.332 19.156 -7.789 1 91.56 295 PRO A N 1
ATOM 2280 C CA . PRO A 1 295 ? 3.666 19.812 -6.664 1 91.56 295 PRO A CA 1
ATOM 2281 C C . PRO A 1 295 ? 2.811 21 -7.102 1 91.56 295 PRO A C 1
ATOM 2283 O O . PRO A 1 295 ? 3.096 21.625 -8.125 1 91.56 295 PRO A O 1
ATOM 2286 N N . VAL A 1 296 ? 1.782 21.297 -6.414 1 92.19 296 VAL A N 1
ATOM 2287 C CA . VAL A 1 296 ? 0.914 22.438 -6.664 1 92.19 296 VAL A CA 1
ATOM 2288 C C . VAL A 1 296 ? 1.252 23.578 -5.691 1 92.19 296 VAL A C 1
ATOM 2290 O O . VAL A 1 296 ? 1.193 23.391 -4.473 1 92.19 296 VAL A O 1
ATOM 2293 N N . SER A 1 297 ? 1.597 24.734 -6.223 1 90.38 297 SER A N 1
ATOM 2294 C CA . SER A 1 297 ? 1.899 25.906 -5.406 1 90.38 297 SER A CA 1
ATOM 2295 C C . SER A 1 297 ? 0.681 26.812 -5.27 1 90.38 297 SER A C 1
ATOM 2297 O O . SER A 1 297 ? -0.319 26.625 -5.965 1 90.38 297 SER A O 1
ATOM 2299 N N . ALA A 1 298 ? 0.795 27.734 -4.309 1 88.62 298 ALA A N 1
ATOM 2300 C CA . ALA A 1 298 ? -0.252 28.734 -4.18 1 88.62 298 ALA A CA 1
ATOM 2301 C C . ALA A 1 298 ? -0.419 29.531 -5.477 1 88.62 298 ALA A C 1
ATOM 2303 O O . ALA A 1 298 ? -1.539 29.859 -5.863 1 88.62 298 ALA A O 1
ATOM 2304 N N . GLU A 1 299 ? 0.673 29.797 -6.109 1 89.12 299 GLU A N 1
ATOM 2305 C CA . GLU A 1 299 ? 0.647 30.5 -7.387 1 89.12 299 GLU A CA 1
ATOM 2306 C C . GLU A 1 299 ? -0.104 29.703 -8.445 1 89.12 299 GLU A C 1
ATOM 2308 O O . GLU A 1 299 ? -0.91 30.25 -9.195 1 89.12 299 GLU A O 1
ATOM 2313 N N . ASP A 1 300 ? 0.168 28.406 -8.5 1 90.94 300 ASP A N 1
ATOM 2314 C CA . ASP A 1 300 ? -0.555 27.547 -9.422 1 90.94 300 ASP A CA 1
ATOM 2315 C C . ASP A 1 300 ? -2.062 27.625 -9.195 1 90.94 300 ASP A C 1
ATOM 2317 O O . ASP A 1 300 ? -2.836 27.688 -10.156 1 90.94 300 ASP A O 1
ATOM 2321 N N . TRP A 1 301 ? -2.465 27.609 -7.934 1 90.94 301 TRP A N 1
ATOM 2322 C CA . TRP A 1 301 ? -3.875 27.641 -7.562 1 90.94 301 TRP A CA 1
ATOM 2323 C C . TRP A 1 301 ? -4.535 28.938 -7.984 1 90.94 301 TRP A C 1
ATOM 2325 O O . TRP A 1 301 ? -5.625 28.938 -8.555 1 90.94 301 TRP A O 1
ATOM 2335 N N . GLN A 1 302 ? -3.91 30.062 -7.758 1 88.38 302 GLN A N 1
ATOM 2336 C CA . GLN A 1 302 ? -4.453 31.375 -8.047 1 88.38 302 GLN A CA 1
ATOM 2337 C C . GLN A 1 302 ? -4.535 31.625 -9.555 1 88.38 302 GLN A C 1
ATOM 2339 O O . GLN A 1 302 ? -5.496 32.219 -10.039 1 88.38 302 GLN A O 1
ATOM 2344 N N . GLU A 1 303 ? -3.574 31.172 -10.297 1 85.81 303 GLU A N 1
ATOM 2345 C CA . GLU A 1 303 ? -3.527 31.391 -11.742 1 85.81 303 GLU A CA 1
ATOM 2346 C C . GLU A 1 303 ? -4.625 30.609 -12.453 1 85.81 303 GLU A C 1
ATOM 2348 O O . GLU A 1 303 ? -5.117 31.031 -13.5 1 85.81 303 GLU A O 1
ATOM 2353 N N . ALA A 1 304 ? -4.98 29.547 -11.922 1 81.19 304 ALA A N 1
ATOM 2354 C CA . ALA A 1 304 ? -5.98 28.688 -12.555 1 81.19 304 ALA A CA 1
ATOM 2355 C C . ALA A 1 304 ? -7.391 29.188 -12.258 1 81.19 304 ALA A C 1
ATOM 2357 O O . ALA A 1 304 ? -8.359 28.719 -12.859 1 81.19 304 ALA A O 1
ATOM 2358 N N . ARG A 1 305 ? -7.43 30.094 -11.336 1 73.38 305 ARG A N 1
ATOM 2359 C CA . ARG A 1 305 ? -8.742 30.609 -10.945 1 73.38 305 ARG A CA 1
ATOM 2360 C C . ARG A 1 305 ? -8.758 32.125 -10.945 1 73.38 305 ARG A C 1
ATOM 2362 O O . ARG A 1 305 ? -8.805 32.75 -9.883 1 73.38 305 ARG A O 1
ATOM 2369 N N . PRO A 1 306 ? -8.555 32.719 -12.148 1 52.97 306 PRO A N 1
ATOM 2370 C CA . PRO A 1 306 ? -8.469 34.188 -12.195 1 52.97 306 PRO A CA 1
ATOM 2371 C C . PRO A 1 306 ? -9.727 34.875 -11.672 1 52.97 306 PRO A C 1
ATOM 2373 O O . PRO A 1 306 ? -10.812 34.281 -11.711 1 52.97 306 PRO A O 1
ATOM 2376 N N . MET B 1 1 ? 19.391 6.602 -18.672 1 34.12 1 MET B N 1
ATOM 2377 C CA . MET B 1 1 ? 18.719 5.527 -17.938 1 34.12 1 MET B CA 1
ATOM 2378 C C . MET B 1 1 ? 17.547 4.98 -18.734 1 34.12 1 MET B C 1
ATOM 2380 O O . MET B 1 1 ? 17.188 3.809 -18.609 1 34.12 1 MET B O 1
ATOM 2384 N N . SER B 1 2 ? 16.5 6.137 -19.266 1 49.03 2 SER B N 1
ATOM 2385 C CA . SER B 1 2 ? 15.086 6.117 -19.641 1 49.03 2 SER B CA 1
ATOM 2386 C C . SER B 1 2 ? 14.883 5.359 -20.953 1 49.03 2 SER B C 1
ATOM 2388 O O . SER B 1 2 ? 13.93 4.59 -21.094 1 49.03 2 SER B O 1
ATOM 2390 N N . THR B 1 3 ? 15.656 5.68 -21.922 1 54.53 3 THR B N 1
ATOM 2391 C CA . THR B 1 3 ? 15.492 5.004 -23.203 1 54.53 3 THR B CA 1
ATOM 2392 C C . THR B 1 3 ? 15.68 3.496 -23.047 1 54.53 3 THR B C 1
ATOM 2394 O O . THR B 1 3 ? 14.953 2.709 -23.656 1 54.53 3 THR B O 1
ATOM 2397 N N . SER B 1 4 ? 16.375 3.219 -22.016 1 86.88 4 SER B N 1
ATOM 2398 C CA . SER B 1 4 ? 16.703 1.814 -21.781 1 86.88 4 SER B CA 1
ATOM 2399 C C . SER B 1 4 ? 15.594 1.102 -21.031 1 86.88 4 SER B C 1
ATOM 2401 O O . SER B 1 4 ? 15.227 -0.024 -21.359 1 86.88 4 SER B O 1
ATOM 2403 N N . LEU B 1 5 ? 14.898 1.912 -20.219 1 93.5 5 LEU B N 1
ATOM 2404 C CA . LEU B 1 5 ? 13.828 1.277 -19.453 1 93.5 5 LEU B CA 1
ATOM 2405 C C . LEU B 1 5 ? 12.594 1.065 -20.328 1 93.5 5 LEU B C 1
ATOM 2407 O O . LEU B 1 5 ? 11.977 -0.001 -20.281 1 93.5 5 LEU B O 1
ATOM 2411 N N . GLU B 1 6 ? 12.312 2.049 -21.156 1 94.31 6 GLU B N 1
ATOM 2412 C CA . GLU B 1 6 ? 11.164 1.939 -22.047 1 94.31 6 GLU B CA 1
ATOM 2413 C C . GLU B 1 6 ? 11.367 0.821 -23.078 1 94.31 6 GLU B C 1
ATOM 2415 O O . GLU B 1 6 ? 10.422 0.112 -23.422 1 94.31 6 GLU B O 1
ATOM 2420 N N . GLN B 1 7 ? 12.594 0.762 -23.5 1 95.38 7 GLN B N 1
ATOM 2421 C CA . GLN B 1 7 ? 12.914 -0.316 -24.438 1 95.38 7 GLN B CA 1
ATOM 2422 C C . GLN B 1 7 ? 12.773 -1.681 -23.766 1 95.38 7 GLN B C 1
ATOM 2424 O O . GLN B 1 7 ? 12.234 -2.617 -24.359 1 95.38 7 GLN B O 1
ATOM 2429 N N . LEU B 1 8 ? 13.281 -1.74 -22.547 1 97.31 8 LEU B N 1
ATOM 2430 C CA . LEU B 1 8 ? 13.109 -2.969 -21.781 1 97.31 8 LEU B CA 1
ATOM 2431 C C . LEU B 1 8 ? 11.633 -3.316 -21.625 1 97.31 8 LEU B C 1
ATOM 2433 O O . LEU B 1 8 ? 11.219 -4.438 -21.922 1 97.31 8 LEU B O 1
ATOM 2437 N N . LEU B 1 9 ? 10.844 -2.334 -21.281 1 97.81 9 LEU B N 1
ATOM 2438 C CA . LEU B 1 9 ? 9.43 -2.559 -21 1 97.81 9 LEU B CA 1
ATOM 2439 C C . LEU B 1 9 ? 8.68 -2.906 -22.281 1 97.81 9 LEU B C 1
ATOM 2441 O O . LEU B 1 9 ? 7.754 -3.723 -22.25 1 97.81 9 LEU B O 1
ATOM 2445 N N . ALA B 1 10 ? 9.102 -2.312 -23.359 1 96.12 10 ALA B N 1
ATOM 2446 C CA . ALA B 1 10 ? 8.461 -2.605 -24.641 1 96.12 10 ALA B CA 1
ATOM 2447 C C . ALA B 1 10 ? 8.641 -4.074 -25.016 1 96.12 10 ALA B C 1
ATOM 2449 O O . ALA B 1 10 ? 7.797 -4.645 -25.719 1 96.12 10 ALA B O 1
ATOM 2450 N N . GLY B 1 11 ? 9.688 -4.656 -24.516 1 95.25 11 GLY B N 1
ATOM 2451 C CA . GLY B 1 11 ? 9.922 -6.074 -24.75 1 95.25 11 GLY B CA 1
ATOM 2452 C C . GLY B 1 11 ? 9.203 -6.965 -23.75 1 95.25 11 GLY B C 1
ATOM 2453 O O . GLY B 1 11 ? 9.086 -8.172 -23.969 1 95.25 11 GLY B O 1
ATOM 2454 N N . LEU B 1 12 ? 8.664 -6.359 -22.688 1 97.31 12 LEU B N 1
ATOM 2455 C CA . LEU B 1 12 ? 8.141 -7.156 -21.578 1 97.31 12 LEU B CA 1
ATOM 2456 C C . LEU B 1 12 ? 6.617 -7.102 -21.547 1 97.31 12 LEU B C 1
ATOM 2458 O O . LEU B 1 12 ? 5.984 -7.82 -20.766 1 97.31 12 LEU B O 1
ATOM 2462 N N . THR B 1 13 ? 5.98 -6.258 -22.297 1 97.81 13 THR B N 1
ATOM 2463 C CA . THR B 1 13 ? 4.527 -6.176 -22.422 1 97.81 13 THR B CA 1
ATOM 2464 C C . THR B 1 13 ? 4.129 -5.668 -23.812 1 97.81 13 THR B C 1
ATOM 2466 O O . THR B 1 13 ? 4.801 -4.809 -24.375 1 97.81 13 THR B O 1
ATOM 2469 N N . PRO B 1 14 ? 3.053 -6.188 -24.375 1 96.44 14 PRO B N 1
ATOM 2470 C CA . PRO B 1 14 ? 2.58 -5.699 -25.672 1 96.44 14 PRO B CA 1
ATOM 2471 C C . PRO B 1 14 ? 1.729 -4.438 -25.547 1 96.44 14 PRO B C 1
ATOM 2473 O O . PRO B 1 14 ? 1.275 -3.896 -26.562 1 96.44 14 PRO B O 1
ATOM 2476 N N . GLN B 1 15 ? 1.485 -3.914 -24.375 1 96.44 15 GLN B N 1
ATOM 2477 C CA . GLN B 1 15 ? 0.589 -2.787 -24.125 1 96.44 15 GLN B CA 1
ATOM 2478 C C . GLN B 1 15 ? 1.373 -1.489 -23.953 1 96.44 15 GLN B C 1
ATOM 2480 O O . GLN B 1 15 ? 1.995 -1.269 -22.906 1 96.44 15 GLN B O 1
ATOM 2485 N N . PRO B 1 16 ? 1.314 -0.58 -24.938 1 96.12 16 PRO B N 1
ATOM 2486 C CA . PRO B 1 16 ? 2.064 0.675 -24.844 1 96.12 16 PRO B CA 1
ATOM 2487 C C . PRO B 1 16 ? 1.664 1.508 -23.625 1 96.12 16 PRO B C 1
ATOM 2489 O O . PRO B 1 16 ? 2.506 2.189 -23.047 1 96.12 16 PRO B O 1
ATOM 2492 N N . GLU B 1 17 ? 0.364 1.481 -23.234 1 96.44 17 GLU B N 1
ATOM 2493 C CA . GLU B 1 17 ? -0.1 2.217 -22.062 1 96.44 17 GLU B CA 1
ATOM 2494 C C . GLU B 1 17 ? 0.573 1.707 -20.781 1 96.44 17 GLU B C 1
ATOM 2496 O O . GLU B 1 17 ? 0.876 2.49 -19.875 1 96.44 17 GLU B O 1
ATOM 2501 N N . LYS B 1 18 ? 0.807 0.394 -20.781 1 97.94 18 LYS B N 1
ATOM 2502 C CA . LYS B 1 18 ? 1.475 -0.206 -19.625 1 97.94 18 LYS B CA 1
ATOM 2503 C C . LYS B 1 18 ? 2.953 0.173 -19.594 1 97.94 18 LYS B C 1
ATOM 2505 O O . LYS B 1 18 ? 3.518 0.384 -18.516 1 97.94 18 LYS B O 1
ATOM 2510 N N . VAL B 1 19 ? 3.604 0.249 -20.75 1 97.88 19 VAL B N 1
ATOM 2511 C CA . VAL B 1 19 ? 4.988 0.7 -20.828 1 97.88 19 VAL B CA 1
ATOM 2512 C C . VAL B 1 19 ? 5.117 2.086 -20.203 1 97.88 19 VAL B C 1
ATOM 2514 O O . VAL B 1 19 ? 5.996 2.316 -19.375 1 97.88 19 VAL B O 1
ATOM 2517 N N . THR B 1 20 ? 4.195 2.945 -20.531 1 96.25 20 THR B N 1
ATOM 2518 C CA . THR B 1 20 ? 4.215 4.316 -20.031 1 96.25 20 THR B CA 1
ATOM 2519 C C . THR B 1 20 ? 3.957 4.352 -18.531 1 96.25 20 THR B C 1
ATOM 2521 O O . THR B 1 20 ? 4.684 5.012 -17.781 1 96.25 20 THR B O 1
ATOM 2524 N N . ALA B 1 21 ? 2.99 3.668 -18.031 1 97 21 ALA B N 1
ATOM 2525 C CA . ALA B 1 21 ? 2.619 3.654 -16.625 1 97 21 ALA B CA 1
ATOM 2526 C C . ALA B 1 21 ? 3.729 3.045 -15.773 1 97 21 ALA B C 1
ATOM 2528 O O . ALA B 1 21 ? 4.086 3.592 -14.727 1 97 21 ALA B O 1
ATOM 2529 N N . TYR B 1 22 ? 4.312 1.939 -16.281 1 97.88 22 TYR B N 1
ATOM 2530 C CA . TYR B 1 22 ? 5.273 1.186 -15.484 1 97.88 22 TYR B CA 1
ATOM 2531 C C . TYR B 1 22 ? 6.629 1.88 -15.461 1 97.88 22 TYR B C 1
ATOM 2533 O O . TYR B 1 22 ? 7.426 1.682 -14.539 1 97.88 22 T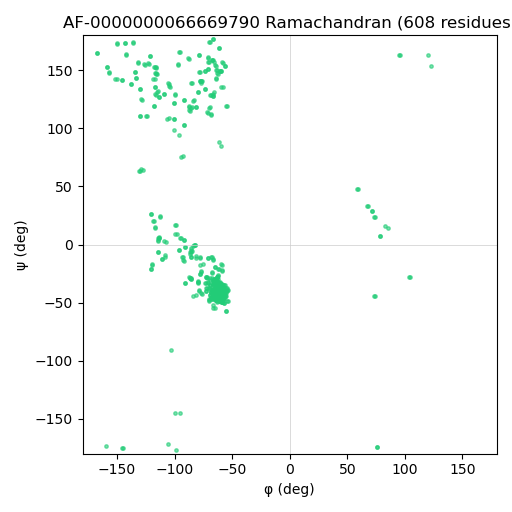YR B O 1
ATOM 2541 N N . ALA B 1 23 ? 6.902 2.719 -16.469 1 96.12 23 ALA B N 1
ATOM 2542 C CA . ALA B 1 23 ? 8.164 3.461 -16.516 1 96.12 23 ALA B CA 1
ATOM 2543 C C . ALA B 1 23 ? 8.281 4.402 -15.32 1 96.12 23 ALA B C 1
ATOM 2545 O O . ALA B 1 23 ? 9.391 4.762 -14.922 1 96.12 23 ALA B O 1
ATOM 2546 N N . ALA B 1 24 ? 7.145 4.723 -14.727 1 95.38 24 ALA B N 1
ATOM 2547 C CA . ALA B 1 24 ? 7.16 5.633 -13.578 1 95.38 24 ALA B CA 1
ATOM 2548 C C . ALA B 1 24 ? 6.727 4.914 -12.305 1 95.38 24 ALA B C 1
ATOM 2550 O O . ALA B 1 24 ? 6.582 5.543 -11.25 1 95.38 24 ALA B O 1
ATOM 2551 N N . ASP B 1 25 ? 6.523 3.666 -12.359 1 97.38 25 ASP B N 1
ATOM 2552 C CA . ASP B 1 25 ? 5.996 2.9 -11.227 1 97.38 25 ASP B CA 1
ATOM 2553 C C . ASP B 1 25 ? 7.109 2.518 -10.258 1 97.38 25 ASP B C 1
ATOM 2555 O O . ASP B 1 25 ? 8.07 1.847 -10.641 1 97.38 25 ASP B O 1
ATOM 2559 N N . THR B 1 26 ? 6.965 2.875 -9.055 1 97.38 26 THR B N 1
ATOM 2560 C CA . THR B 1 26 ? 8 2.711 -8.039 1 97.38 26 THR B CA 1
ATOM 2561 C C . THR B 1 26 ? 8.367 1.237 -7.875 1 97.38 26 THR B C 1
ATOM 2563 O O . THR B 1 26 ? 9.547 0.888 -7.793 1 97.38 26 THR B O 1
ATOM 2566 N N . TYR B 1 27 ? 7.402 0.363 -7.824 1 98.44 27 TYR B N 1
ATOM 2567 C CA . TYR B 1 27 ? 7.664 -1.054 -7.594 1 98.44 27 TYR B CA 1
ATOM 2568 C C . TYR B 1 27 ? 8.461 -1.654 -8.75 1 98.44 27 TYR B C 1
ATOM 2570 O O . TYR B 1 27 ? 9.414 -2.404 -8.531 1 98.44 27 TYR B O 1
ATOM 2578 N N . LEU B 1 28 ? 8.055 -1.315 -9.984 1 98.5 28 LEU B N 1
ATOM 2579 C CA . LEU B 1 28 ? 8.789 -1.79 -11.148 1 98.5 28 LEU B CA 1
ATOM 2580 C C . LEU B 1 28 ? 10.234 -1.297 -11.117 1 98.5 28 LEU B C 1
ATOM 2582 O O . LEU B 1 28 ? 11.164 -2.076 -11.336 1 98.5 28 LEU B O 1
ATOM 2586 N N . LEU B 1 29 ? 10.406 -0.031 -10.82 1 97.38 29 LEU B N 1
ATOM 2587 C CA . LEU B 1 29 ? 11.734 0.574 -10.781 1 97.38 29 LEU B CA 1
ATOM 2588 C C . LEU B 1 29 ? 12.617 -0.105 -9.742 1 97.38 29 LEU B C 1
ATOM 2590 O O . LEU B 1 29 ? 13.797 -0.349 -9.984 1 97.38 29 LEU B O 1
ATOM 2594 N N . GLU B 1 30 ? 12.047 -0.421 -8.625 1 97.62 30 GLU B N 1
ATOM 2595 C CA . GLU B 1 30 ? 12.789 -1.067 -7.551 1 97.62 30 GLU B CA 1
ATOM 2596 C C . GLU B 1 30 ? 13.336 -2.422 -7.992 1 97.62 30 GLU B C 1
ATOM 2598 O O . GLU B 1 30 ? 14.5 -2.744 -7.734 1 97.62 30 GLU B O 1
ATOM 2603 N N . THR B 1 31 ? 12.508 -3.195 -8.656 1 98.38 31 THR B N 1
ATOM 2604 C CA . THR B 1 31 ? 12.938 -4.516 -9.102 1 98.38 31 THR B CA 1
ATOM 2605 C C . THR B 1 31 ? 14 -4.406 -10.188 1 98.38 31 THR B C 1
ATOM 2607 O O . THR B 1 31 ? 15.031 -5.078 -10.133 1 98.38 31 THR B O 1
ATOM 2610 N N . VAL B 1 32 ? 13.766 -3.529 -11.172 1 97.88 32 VAL B N 1
ATOM 2611 C CA . VAL B 1 32 ? 14.688 -3.391 -12.297 1 97.88 32 VAL B CA 1
ATOM 2612 C C . VAL B 1 32 ? 16.047 -2.918 -11.789 1 97.88 32 VAL B C 1
ATOM 2614 O O . VAL B 1 32 ? 17.078 -3.473 -12.164 1 97.88 32 VAL B O 1
ATOM 2617 N N . ASP B 1 33 ? 16.031 -1.915 -10.898 1 95.81 33 ASP B N 1
ATOM 2618 C CA . ASP B 1 33 ? 17.266 -1.398 -10.312 1 95.81 33 ASP B CA 1
ATOM 2619 C C . ASP B 1 33 ? 18.016 -2.498 -9.57 1 95.81 33 ASP B C 1
ATOM 2621 O O . ASP B 1 33 ? 19.25 -2.611 -9.695 1 95.81 33 ASP B O 1
ATOM 2625 N N . GLN B 1 34 ? 17.312 -3.252 -8.82 1 96 34 GLN B N 1
ATOM 2626 C CA . GLN B 1 34 ? 17.953 -4.277 -8.008 1 96 34 GLN B CA 1
ATOM 2627 C C . GLN B 1 34 ? 18.516 -5.398 -8.875 1 96 34 GLN B C 1
ATOM 2629 O O . GLN B 1 34 ? 19.609 -5.902 -8.625 1 96 34 GLN B O 1
ATOM 2634 N N . LEU B 1 35 ? 17.75 -5.859 -9.898 1 97.62 35 LEU B N 1
ATOM 2635 C CA . LEU B 1 35 ? 18.266 -6.879 -10.812 1 97.62 35 LEU B CA 1
ATOM 2636 C C . LEU B 1 35 ? 19.562 -6.422 -11.477 1 97.62 35 LEU B C 1
ATOM 2638 O O . LEU B 1 35 ? 20.5 -7.207 -11.609 1 97.62 35 LEU B O 1
ATOM 2642 N N . ASP B 1 36 ? 19.578 -5.176 -11.875 1 95.81 36 ASP B N 1
ATOM 2643 C CA . ASP B 1 36 ? 20.781 -4.609 -12.469 1 95.81 36 ASP B CA 1
ATOM 2644 C C . ASP B 1 36 ? 21.953 -4.68 -11.492 1 95.81 36 ASP B C 1
ATOM 2646 O O . ASP B 1 36 ? 23.047 -5.145 -11.859 1 95.81 36 ASP B O 1
ATOM 2650 N N . ARG B 1 37 ? 21.766 -4.293 -10.25 1 92.75 37 ARG B N 1
ATOM 2651 C CA . ARG B 1 37 ? 22.828 -4.301 -9.234 1 92.75 37 ARG B CA 1
ATOM 2652 C C . ARG B 1 37 ? 23.297 -5.723 -8.961 1 92.75 37 ARG B C 1
ATOM 2654 O O . ARG B 1 37 ? 24.469 -5.934 -8.641 1 92.75 37 ARG B O 1
ATOM 2661 N N . LEU B 1 38 ? 22.406 -6.656 -9.102 1 94.25 38 LEU B N 1
ATOM 2662 C CA . LEU B 1 38 ? 22.734 -8.055 -8.828 1 94.25 38 LE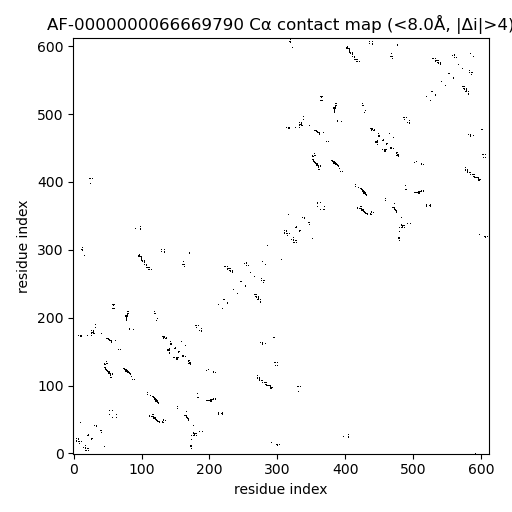U B CA 1
ATOM 2663 C C . LEU B 1 38 ? 23.359 -8.719 -10.047 1 94.25 38 LEU B C 1
ATOM 2665 O O . LEU B 1 38 ? 23.75 -9.891 -9.992 1 94.25 38 LEU B O 1
ATOM 2669 N N . GLY B 1 39 ? 23.406 -8 -11.195 1 95.69 39 GLY B N 1
ATOM 2670 C CA . GLY B 1 39 ? 23.938 -8.562 -12.43 1 95.69 39 GLY B CA 1
ATOM 2671 C C . GLY B 1 39 ? 23 -9.562 -13.078 1 95.69 39 GLY B C 1
ATOM 2672 O O . GLY B 1 39 ? 23.438 -10.469 -13.789 1 95.69 39 GLY B O 1
ATOM 2673 N N . VAL B 1 40 ? 21.734 -9.469 -12.805 1 97.19 40 VAL B N 1
ATOM 2674 C CA . VAL B 1 40 ? 20.719 -10.359 -13.359 1 97.19 40 VAL B CA 1
ATOM 2675 C C . VAL B 1 40 ? 20.016 -9.672 -14.531 1 97.19 40 VAL B C 1
ATOM 2677 O O . VAL B 1 40 ? 19.578 -8.523 -14.414 1 97.19 40 VAL B O 1
ATOM 2680 N N . ASP B 1 41 ? 19.922 -10.312 -15.648 1 96.94 41 ASP B N 1
ATOM 2681 C CA . ASP B 1 41 ? 19.203 -9.789 -16.812 1 96.94 41 ASP B CA 1
ATOM 2682 C C . ASP B 1 41 ? 17.703 -9.734 -16.562 1 96.94 41 ASP B C 1
ATOM 2684 O O . ASP B 1 41 ? 17.031 -10.766 -16.516 1 96.94 41 ASP B O 1
ATOM 2688 N N . ALA B 1 42 ? 17.156 -8.562 -16.469 1 97.88 42 ALA B N 1
ATOM 2689 C CA . ALA B 1 42 ? 15.766 -8.367 -16.078 1 97.88 42 ALA B CA 1
ATOM 2690 C C . ALA B 1 42 ? 14.82 -8.984 -17.109 1 97.88 42 ALA B C 1
ATOM 2692 O O . ALA B 1 42 ? 13.812 -9.594 -16.734 1 97.88 42 ALA B O 1
ATOM 2693 N N . ALA B 1 43 ? 15.094 -8.797 -18.375 1 96.62 43 ALA B N 1
ATOM 2694 C CA . ALA B 1 43 ? 14.242 -9.32 -19.438 1 96.62 43 ALA B CA 1
ATOM 2695 C C . ALA B 1 43 ? 14.195 -10.844 -19.406 1 96.62 43 ALA B C 1
ATOM 2697 O O . ALA B 1 43 ? 13.117 -11.438 -19.469 1 96.62 43 ALA B O 1
ATOM 2698 N N . LYS B 1 44 ? 15.352 -11.438 -19.281 1 95.25 44 LYS B N 1
ATOM 2699 C CA . LYS B 1 44 ? 15.43 -12.891 -19.234 1 95.25 44 LYS B CA 1
ATOM 2700 C C . LYS B 1 44 ? 14.719 -13.438 -17.984 1 95.25 44 LYS B C 1
ATOM 2702 O O . LYS B 1 44 ? 13.945 -14.391 -18.078 1 95.25 44 LYS B O 1
ATOM 2707 N N . PHE B 1 45 ? 15.008 -12.852 -16.875 1 97.25 45 PHE B N 1
ATOM 2708 C CA . PHE B 1 45 ? 14.391 -13.281 -15.625 1 97.25 45 PHE B CA 1
ATOM 2709 C C . PHE B 1 45 ? 12.867 -13.211 -15.727 1 97.25 45 PHE B C 1
ATOM 2711 O O . PHE B 1 45 ? 12.172 -14.18 -15.398 1 97.25 45 PHE B O 1
ATOM 2718 N N . ALA B 1 46 ? 12.359 -12.086 -16.172 1 97.25 46 ALA B N 1
ATOM 2719 C CA . ALA B 1 46 ? 10.922 -11.828 -16.219 1 97.25 46 ALA B CA 1
ATOM 2720 C C . ALA B 1 46 ? 10.227 -12.758 -17.219 1 97.25 46 ALA B C 1
ATOM 2722 O O . ALA B 1 46 ? 9.055 -13.102 -17.047 1 97.25 46 ALA B O 1
ATOM 2723 N N . ARG B 1 47 ? 10.914 -13.148 -18.266 1 95.88 47 ARG B N 1
ATOM 2724 C CA . ARG B 1 47 ? 10.32 -13.992 -19.297 1 95.88 47 ARG B CA 1
ATOM 2725 C C . ARG B 1 47 ? 10.289 -15.453 -18.844 1 95.88 47 ARG B C 1
ATOM 2727 O O . ARG B 1 47 ? 9.352 -16.188 -19.172 1 95.88 47 ARG B O 1
ATOM 2734 N N . GLU B 1 48 ? 11.281 -15.812 -18.078 1 96.56 48 GLU B N 1
ATOM 2735 C CA . GLU B 1 48 ? 11.453 -17.219 -17.75 1 96.56 48 GLU B CA 1
ATOM 2736 C C . GLU B 1 48 ? 10.75 -17.578 -16.438 1 96.56 48 GLU B C 1
ATOM 2738 O O . GLU B 1 48 ? 10.648 -18.75 -16.062 1 96.56 48 GLU B O 1
ATOM 2743 N N . HIS B 1 49 ? 10.312 -16.594 -15.711 1 97.69 49 HIS B N 1
ATOM 2744 C CA . HIS B 1 49 ? 9.664 -16.812 -14.43 1 97.69 49 HIS B CA 1
ATOM 2745 C C . HIS B 1 49 ? 8.297 -16.141 -14.375 1 97.69 49 HIS B C 1
ATOM 2747 O O . HIS B 1 49 ? 8.023 -15.227 -15.148 1 97.69 49 HIS B O 1
ATOM 2753 N N . SER B 1 50 ? 7.441 -16.609 -13.586 1 98.06 50 SER B N 1
ATOM 2754 C CA . SER B 1 50 ? 6.191 -15.969 -13.18 1 98.06 50 SER B CA 1
ATOM 2755 C C . SER B 1 50 ? 5.969 -16.109 -11.68 1 98.06 50 SER B C 1
ATOM 2757 O O . SER B 1 50 ? 6.816 -16.656 -10.969 1 98.06 50 SER B O 1
ATOM 2759 N N . LEU B 1 51 ? 4.98 -15.492 -11.203 1 98.88 51 LEU B N 1
ATOM 2760 C CA . LEU B 1 51 ? 4.539 -15.609 -9.82 1 98.88 51 LEU B CA 1
ATOM 2761 C C . LEU B 1 51 ? 3.146 -16.219 -9.742 1 98.88 51 LEU B C 1
ATOM 2763 O O . LEU B 1 51 ? 2.348 -16.078 -10.672 1 98.88 51 LEU B O 1
ATOM 2767 N N . LEU B 1 52 ? 2.9 -16.938 -8.758 1 98.88 52 LEU B N 1
ATOM 2768 C CA . LEU B 1 52 ? 1.564 -17.422 -8.438 1 98.88 52 LEU B CA 1
ATOM 2769 C C . LEU B 1 52 ? 1.21 -17.156 -6.984 1 98.88 52 LEU B C 1
ATOM 2771 O O . LEU B 1 52 ? 1.821 -17.719 -6.074 1 98.88 52 LEU B O 1
ATOM 2775 N N . LEU B 1 53 ? 0.294 -16.266 -6.809 1 98.81 53 LEU B N 1
ATOM 2776 C CA . LEU B 1 53 ? -0.196 -15.898 -5.484 1 98.81 53 LEU B CA 1
ATOM 2777 C C . LEU B 1 53 ? -1.337 -16.812 -5.055 1 98.81 53 LEU B C 1
ATOM 2779 O O . LEU B 1 53 ? -2.34 -16.938 -5.762 1 98.81 53 LEU B O 1
ATOM 2783 N N . LEU B 1 54 ? -1.143 -17.516 -4.008 1 98.56 54 LEU B N 1
ATOM 2784 C CA . LEU B 1 54 ? -2.242 -18.188 -3.32 1 98.56 54 LEU B CA 1
ATOM 2785 C C . LEU B 1 54 ? -2.822 -17.297 -2.225 1 98.56 54 LEU B C 1
ATOM 2787 O O . LEU B 1 54 ? -2.23 -17.172 -1.149 1 98.56 54 LEU B O 1
ATOM 2791 N N . LYS B 1 55 ? -3.965 -16.719 -2.525 1 97.94 55 LYS B N 1
ATOM 2792 C CA . LYS B 1 55 ? -4.613 -15.727 -1.679 1 97.94 55 LYS B CA 1
ATOM 2793 C C . LYS B 1 55 ? -5.16 -16.359 -0.403 1 97.94 55 LYS B C 1
ATOM 2795 O O . LYS B 1 55 ? -5.137 -17.578 -0.252 1 97.94 55 LYS B O 1
ATOM 2800 N N . PRO B 1 56 ? -5.676 -15.539 0.527 1 98.25 56 PRO B N 1
ATOM 2801 C CA . PRO B 1 56 ? -6.211 -16.109 1.767 1 98.25 56 PRO B CA 1
ATOM 2802 C C . PRO B 1 56 ? -7.332 -17.125 1.518 1 98.25 56 PRO B C 1
ATOM 2804 O O . PRO B 1 56 ? -7.449 -18.109 2.242 1 98.25 56 PRO B O 1
ATOM 2807 N N . ASP B 1 57 ? -8.148 -16.859 0.52 1 97.75 57 ASP B N 1
ATOM 2808 C CA . ASP B 1 57 ? -9.211 -17.812 0.223 1 97.75 57 ASP B CA 1
ATOM 2809 C C . ASP B 1 57 ? -8.633 -19.156 -0.245 1 97.75 57 ASP B C 1
ATOM 2811 O O . ASP B 1 57 ? -9.227 -20.203 -0.015 1 97.75 57 ASP B O 1
ATOM 2815 N N . ALA B 1 58 ? -7.492 -19.172 -0.881 1 97.75 58 ALA B N 1
ATOM 2816 C CA . ALA B 1 58 ? -6.828 -20.422 -1.253 1 97.75 58 ALA B CA 1
ATOM 2817 C C . ALA B 1 58 ? -6.352 -21.172 -0.017 1 97.75 58 ALA B C 1
ATOM 2819 O O . ALA B 1 58 ? -6.387 -22.406 0.016 1 97.75 58 ALA B O 1
ATOM 2820 N N . ILE B 1 59 ? -5.859 -20.391 0.969 1 98.12 59 ILE B N 1
ATOM 2821 C CA . ILE B 1 59 ? -5.41 -21 2.217 1 98.12 59 ILE B CA 1
ATOM 2822 C C . ILE B 1 59 ? -6.594 -21.641 2.938 1 98.12 59 ILE B C 1
ATOM 2824 O O . ILE B 1 59 ? -6.52 -22.797 3.365 1 98.12 59 ILE B O 1
ATOM 2828 N N . VAL B 1 60 ? -7.664 -20.922 2.99 1 97.69 60 VAL B N 1
ATOM 2829 C CA . VAL B 1 60 ? -8.867 -21.406 3.656 1 97.69 60 VAL B CA 1
ATOM 2830 C C . VAL B 1 60 ? -9.406 -22.625 2.926 1 97.69 60 VAL B C 1
ATOM 2832 O O . VAL B 1 60 ? -9.906 -23.562 3.555 1 97.69 60 VAL B O 1
ATOM 2835 N N . ALA B 1 61 ? -9.242 -22.703 1.624 1 97 61 ALA B N 1
ATOM 2836 C CA . ALA B 1 61 ? -9.789 -23.766 0.771 1 97 61 ALA B CA 1
ATOM 2837 C C . ALA B 1 61 ? -8.859 -24.969 0.724 1 97 61 ALA B C 1
ATOM 2839 O O . ALA B 1 61 ? -9.172 -25.984 0.097 1 97 61 ALA B O 1
ATOM 2840 N N . ARG B 1 62 ? -7.688 -24.891 1.373 1 97.12 62 ARG B N 1
ATOM 2841 C CA . ARG B 1 62 ? -6.68 -25.953 1.331 1 97.12 62 ARG B CA 1
ATOM 2842 C C . ARG B 1 62 ? -6.246 -26.234 -0.102 1 97.12 62 ARG B C 1
ATOM 2844 O O . ARG B 1 62 ? -6.164 -27.406 -0.51 1 97.12 62 ARG B O 1
ATOM 2851 N N . ALA B 1 63 ? -5.953 -25.156 -0.805 1 96.94 63 ALA B N 1
ATOM 2852 C CA . ALA B 1 63 ? -5.77 -25.281 -2.25 1 96.94 63 ALA B CA 1
ATOM 2853 C C . ALA B 1 63 ? -4.293 -25.422 -2.605 1 96.94 63 ALA B C 1
ATOM 2855 O O . ALA B 1 63 ? -3.945 -25.656 -3.764 1 96.94 63 ALA B O 1
ATOM 2856 N N . VAL B 1 64 ? -3.369 -25.328 -1.646 1 97.56 64 VAL B N 1
ATOM 2857 C CA . VAL B 1 64 ? -1.949 -25.234 -1.967 1 97.56 64 VAL B CA 1
ATOM 2858 C C . VAL B 1 64 ? -1.457 -26.578 -2.51 1 97.56 64 VAL B C 1
ATOM 2860 O O . VAL B 1 64 ? -0.795 -26.625 -3.549 1 97.56 64 VAL B O 1
ATOM 2863 N N . GLY B 1 65 ? -1.783 -27.688 -1.86 1 96.5 65 GLY B N 1
ATOM 2864 C CA . GLY B 1 65 ? -1.376 -29 -2.32 1 96.5 65 GLY B CA 1
ATOM 2865 C C . GLY B 1 65 ? -1.793 -29.297 -3.75 1 96.5 65 GLY B C 1
ATOM 2866 O O . GLY B 1 65 ? -0.947 -29.547 -4.609 1 96.5 65 GLY B O 1
ATOM 2867 N N . PRO B 1 66 ? -3.096 -29.203 -4.004 1 97.19 66 PRO B N 1
ATOM 2868 C CA . PRO B 1 66 ? -3.586 -29.406 -5.371 1 97.19 66 PRO B CA 1
ATOM 2869 C C . PRO B 1 66 ? -2.912 -28.5 -6.387 1 97.19 66 PRO B C 1
ATOM 2871 O O . PRO B 1 66 ? -2.66 -28.906 -7.523 1 97.19 66 PRO B O 1
ATOM 2874 N N . THR B 1 67 ? -2.631 -27.234 -6 1 98.25 67 THR B N 1
ATOM 2875 C CA . THR B 1 67 ? -1.97 -26.281 -6.895 1 98.25 67 THR B CA 1
ATOM 2876 C C . THR B 1 67 ? -0.565 -26.766 -7.246 1 98.25 67 THR B C 1
ATOM 2878 O O . THR B 1 67 ? -0.176 -26.75 -8.414 1 98.25 67 THR B O 1
ATOM 2881 N N . LEU B 1 68 ? 0.202 -27.219 -6.238 1 98.12 68 LEU B N 1
ATOM 2882 C CA . LEU B 1 68 ? 1.562 -27.703 -6.473 1 98.12 68 LEU B CA 1
ATOM 2883 C C . LEU B 1 68 ? 1.565 -28.922 -7.387 1 98.12 68 LEU B C 1
ATOM 2885 O O . LEU B 1 68 ? 2.404 -29.016 -8.281 1 98.12 68 LEU B O 1
ATOM 2889 N N . LYS B 1 69 ? 0.647 -29.812 -7.148 1 97.44 69 LYS B N 1
ATOM 2890 C CA . LYS B 1 69 ? 0.525 -30.984 -8.008 1 97.44 69 LYS B CA 1
ATOM 2891 C C . LYS B 1 69 ? 0.191 -30.594 -9.445 1 97.44 69 LYS B C 1
ATOM 2893 O O . LYS B 1 69 ? 0.762 -31.141 -10.391 1 97.44 69 LYS B O 1
ATOM 2898 N N . TRP B 1 70 ? -0.73 -29.656 -9.57 1 98.19 70 TRP B N 1
ATOM 2899 C CA . TRP B 1 70 ? -1.136 -29.172 -10.891 1 98.19 70 TRP B CA 1
ATOM 2900 C C . TRP B 1 70 ? 0.04 -28.531 -11.625 1 98.19 70 TRP B C 1
ATOM 2902 O O . TRP B 1 70 ? 0.251 -28.797 -12.812 1 98.19 70 TRP B O 1
ATOM 2912 N N . LEU B 1 71 ? 0.812 -27.719 -10.977 1 98.06 71 LEU B N 1
ATOM 2913 C CA . LEU B 1 71 ? 1.976 -27.062 -11.578 1 98.06 71 LEU B CA 1
ATOM 2914 C C . LEU B 1 71 ? 2.947 -28.109 -12.125 1 98.06 71 LEU B C 1
ATOM 2916 O O . LEU B 1 71 ? 3.398 -28 -13.266 1 98.06 71 LEU B O 1
ATOM 2920 N N . ALA B 1 72 ? 3.23 -29.109 -11.328 1 95.88 72 ALA B N 1
ATOM 2921 C CA . ALA B 1 72 ? 4.148 -30.156 -11.734 1 95.88 72 ALA B CA 1
ATOM 2922 C C . ALA B 1 72 ? 3.629 -30.891 -12.969 1 95.88 72 ALA B C 1
ATOM 2924 O O . ALA B 1 72 ? 4.402 -31.25 -13.859 1 95.88 72 ALA B O 1
ATOM 2925 N N . GLY B 1 73 ? 2.35 -31.062 -13 1 96.38 73 GLY B N 1
ATOM 2926 C CA . GLY B 1 73 ? 1.728 -31.797 -14.094 1 96.38 73 GLY B CA 1
ATOM 2927 C C . GLY B 1 73 ? 1.595 -30.984 -15.367 1 96.38 73 GLY B C 1
ATOM 2928 O O . GLY B 1 73 ? 1.283 -31.516 -16.422 1 96.38 73 GLY B O 1
ATOM 2929 N N . ASN B 1 74 ? 1.813 -29.703 -15.32 1 95.5 74 ASN B N 1
ATOM 2930 C CA . ASN B 1 74 ? 1.648 -28.828 -16.469 1 95.5 74 ASN B CA 1
ATOM 2931 C C . ASN B 1 74 ? 2.963 -28.156 -16.859 1 95.5 74 ASN B C 1
ATOM 2933 O O . ASN B 1 74 ? 2.963 -27.078 -17.453 1 95.5 74 ASN B O 1
ATOM 2937 N N . ASP B 1 75 ? 4.102 -28.75 -16.422 1 93.38 75 ASP B N 1
ATOM 2938 C CA . ASP B 1 75 ? 5.461 -28.406 -16.828 1 93.38 75 ASP B CA 1
ATOM 2939 C C . ASP B 1 75 ? 5.879 -27.062 -16.25 1 93.38 75 ASP B C 1
ATOM 2941 O O . ASP B 1 75 ? 6.535 -26.266 -16.938 1 93.38 75 ASP B O 1
ATOM 2945 N N . PHE B 1 76 ? 5.348 -26.703 -15.117 1 96.44 76 PHE B N 1
ATOM 2946 C CA . PHE B 1 76 ? 5.828 -25.562 -14.336 1 96.44 76 PHE B CA 1
ATOM 2947 C C . PHE B 1 76 ? 6.613 -26.047 -13.117 1 96.44 76 PHE B C 1
ATOM 2949 O O . PHE B 1 76 ? 6.254 -27.047 -12.5 1 96.44 76 PHE B O 1
ATOM 2956 N N . GLN B 1 77 ? 7.676 -25.391 -12.836 1 97.19 77 GLN B N 1
ATOM 2957 C CA . GLN B 1 77 ? 8.508 -25.734 -11.688 1 97.19 77 GLN B CA 1
ATOM 2958 C C . GLN B 1 77 ? 8.516 -24.609 -10.656 1 97.19 77 GLN B C 1
ATOM 2960 O O . GLN B 1 77 ? 8.711 -23.438 -11 1 97.19 77 GLN B O 1
ATOM 2965 N N . VAL B 1 78 ? 8.289 -25 -9.398 1 98.62 78 VAL B N 1
ATOM 2966 C CA . VAL B 1 78 ? 8.391 -24.031 -8.32 1 98.62 78 VAL B CA 1
ATOM 2967 C C . VAL B 1 78 ? 9.859 -23.844 -7.934 1 98.62 78 VAL B C 1
ATOM 2969 O O . VAL B 1 78 ? 10.508 -24.781 -7.477 1 98.62 78 VAL B O 1
ATOM 2972 N N . VAL B 1 79 ? 10.359 -22.594 -8.094 1 98.62 79 VAL B N 1
ATOM 2973 C CA . VAL B 1 79 ? 11.789 -22.406 -7.875 1 98.62 79 VAL B CA 1
ATOM 2974 C C . VAL B 1 79 ? 12.008 -21.5 -6.664 1 98.62 79 VAL B C 1
ATOM 2976 O O . VAL B 1 79 ? 13.141 -21.297 -6.223 1 98.62 79 VAL B O 1
ATOM 2979 N N . ALA B 1 80 ? 11.016 -20.938 -6.082 1 98.69 80 ALA B N 1
ATOM 2980 C CA . ALA B 1 80 ? 11.016 -20.234 -4.801 1 98.69 80 ALA B CA 1
ATOM 2981 C C . ALA B 1 80 ? 9.602 -20.172 -4.215 1 98.69 80 ALA B C 1
ATOM 2983 O O . ALA B 1 80 ? 8.617 -20.25 -4.945 1 98.69 80 ALA B O 1
ATOM 2984 N N . ALA B 1 81 ? 9.484 -20.094 -2.963 1 98.69 81 ALA B N 1
ATOM 2985 C CA . ALA B 1 81 ? 8.227 -19.922 -2.238 1 98.69 81 ALA B CA 1
ATOM 2986 C C . ALA B 1 81 ? 8.422 -19.078 -0.986 1 98.69 81 ALA B C 1
ATOM 2988 O O . ALA B 1 81 ? 9.438 -19.203 -0.29 1 98.69 81 ALA B O 1
ATOM 2989 N N . PHE B 1 82 ? 7.512 -18.25 -0.687 1 98.62 82 PHE B N 1
ATOM 2990 C CA . PHE B 1 82 ? 7.641 -17.422 0.507 1 98.62 82 PHE B CA 1
ATOM 2991 C C . PHE B 1 82 ? 6.273 -16.953 0.995 1 98.62 82 PHE B C 1
ATOM 2993 O O . PHE B 1 82 ? 5.336 -16.828 0.205 1 98.62 82 PHE B O 1
ATOM 3000 N N . ARG B 1 83 ? 6.191 -16.812 2.262 1 98.19 83 ARG B N 1
ATOM 3001 C CA . ARG B 1 83 ? 5.012 -16.281 2.939 1 98.19 83 ARG B CA 1
ATOM 3002 C C . ARG B 1 83 ? 5.039 -14.758 2.98 1 98.19 83 ARG B C 1
ATOM 3004 O O . ARG B 1 83 ? 6.098 -14.156 3.17 1 98.19 83 ARG B O 1
ATOM 3011 N N . VAL B 1 84 ? 3.893 -14.109 2.746 1 98.44 84 VAL B N 1
ATOM 3012 C CA . VAL B 1 84 ? 3.791 -12.648 2.779 1 98.44 84 VAL B CA 1
ATOM 3013 C C . VAL B 1 84 ? 2.629 -12.234 3.678 1 98.44 84 VAL B C 1
ATOM 3015 O O . VAL B 1 84 ? 1.514 -12.742 3.535 1 98.44 84 VAL B O 1
ATOM 3018 N N . ALA B 1 85 ? 2.932 -11.359 4.695 1 97.62 85 ALA B N 1
ATOM 3019 C CA . ALA B 1 85 ? 1.846 -10.672 5.383 1 97.62 85 ALA B CA 1
ATOM 3020 C C . ALA B 1 85 ? 1.182 -9.648 4.465 1 97.62 85 ALA B C 1
ATOM 3022 O O . ALA B 1 85 ? 1.865 -8.875 3.791 1 97.62 85 ALA B O 1
ATOM 3023 N N . VAL B 1 86 ? -0.112 -9.711 4.367 1 97.81 86 VAL B N 1
ATOM 3024 C CA . VAL B 1 86 ? -0.801 -8.812 3.447 1 97.81 86 VAL B CA 1
ATOM 3025 C C . VAL B 1 86 ? -1.722 -7.879 4.23 1 97.81 86 VAL B C 1
ATOM 3027 O O . VAL B 1 86 ? -2.16 -8.211 5.332 1 97.81 86 VAL B O 1
ATOM 3030 N N . ASP B 1 87 ? -1.964 -6.711 3.707 1 97.75 87 ASP B N 1
ATOM 3031 C CA . ASP B 1 87 ? -2.889 -5.711 4.238 1 97.75 87 ASP B CA 1
ATOM 3032 C C . ASP B 1 87 ? -3.572 -4.945 3.107 1 97.75 87 ASP B C 1
ATOM 3034 O O . ASP B 1 87 ? -3.436 -5.301 1.936 1 97.75 87 ASP B O 1
ATOM 3038 N N . ARG B 1 88 ? -4.332 -3.969 3.465 1 97.69 88 ARG B N 1
ATOM 3039 C CA . ARG B 1 88 ? -5.152 -3.279 2.473 1 97.69 88 ARG B CA 1
ATOM 3040 C C . ARG B 1 88 ? -4.281 -2.527 1.472 1 97.69 88 ARG B C 1
ATOM 3042 O O . ARG B 1 88 ? -4.645 -2.398 0.3 1 97.69 88 ARG B O 1
ATOM 3049 N N . HIS B 1 89 ? -3.09 -2.018 1.885 1 98.56 89 HIS B N 1
ATOM 3050 C CA . HIS B 1 89 ? -2.232 -1.266 0.976 1 98.56 89 HIS B CA 1
ATOM 3051 C C . HIS B 1 89 ? -1.562 -2.186 -0.039 1 98.56 89 HIS B C 1
ATOM 3053 O O . HIS B 1 89 ? -1.393 -1.815 -1.202 1 98.56 89 HIS B O 1
ATOM 3059 N N . LEU B 1 90 ? -1.128 -3.367 0.414 1 98.62 90 LEU B N 1
ATOM 3060 C CA . LEU B 1 90 ? -0.575 -4.328 -0.536 1 98.62 90 LEU B CA 1
ATOM 3061 C C . LEU B 1 90 ? -1.603 -4.691 -1.602 1 98.62 90 LEU B C 1
ATOM 3063 O O . LEU B 1 90 ? -1.276 -4.754 -2.789 1 98.62 90 LEU B O 1
ATOM 3067 N N . ALA B 1 91 ? -2.846 -4.934 -1.181 1 98.31 91 ALA B N 1
ATOM 3068 C CA . ALA B 1 91 ? -3.904 -5.254 -2.133 1 98.31 91 ALA B CA 1
ATOM 3069 C C . ALA B 1 91 ? -4.102 -4.121 -3.137 1 98.31 91 ALA B C 1
ATOM 3071 O O . ALA B 1 91 ? -4.215 -4.363 -4.34 1 98.31 91 ALA B O 1
ATOM 3072 N N . ARG B 1 92 ? -4.117 -2.885 -2.652 1 98.25 92 ARG B N 1
ATOM 3073 C CA . ARG B 1 92 ? -4.312 -1.736 -3.533 1 98.25 92 ARG B CA 1
ATOM 3074 C C . ARG B 1 92 ? -3.129 -1.569 -4.48 1 98.25 92 ARG B C 1
ATOM 3076 O O . ARG B 1 92 ? -3.297 -1.142 -5.625 1 98.25 92 ARG B O 1
ATOM 3083 N N . ALA B 1 93 ? -1.932 -1.908 -4.004 1 98.5 93 ALA B N 1
ATOM 3084 C CA . ALA B 1 93 ? -0.77 -1.886 -4.891 1 98.5 93 ALA B CA 1
ATOM 3085 C C . ALA B 1 93 ? -0.899 -2.934 -5.992 1 98.5 93 ALA B C 1
ATOM 3087 O O . ALA B 1 93 ? -0.677 -2.637 -7.168 1 98.5 93 ALA B O 1
ATOM 3088 N N . LEU B 1 94 ? -1.294 -4.09 -5.625 1 98.25 94 LEU B N 1
ATOM 3089 C CA . LEU B 1 94 ? -1.369 -5.207 -6.559 1 98.25 94 LEU B CA 1
ATOM 3090 C C . LEU B 1 94 ? -2.41 -4.941 -7.641 1 98.25 94 LEU B C 1
ATOM 3092 O O . LEU B 1 94 ? -2.176 -5.23 -8.812 1 98.25 94 LEU B O 1
ATOM 3096 N N . TRP B 1 95 ? -3.498 -4.324 -7.262 1 97.19 95 TRP B N 1
ATOM 3097 C CA . TRP B 1 95 ? -4.609 -4.16 -8.195 1 97.19 95 TRP B CA 1
ATOM 3098 C C . TRP B 1 95 ? -4.801 -2.693 -8.555 1 97.19 95 TRP B C 1
ATOM 3100 O O . TRP B 1 95 ? -5.895 -2.283 -8.953 1 97.19 95 TRP B O 1
ATOM 3110 N N . TYR B 1 96 ? -3.816 -1.897 -8.445 1 97.12 96 TYR B N 1
ATOM 3111 C CA . TYR B 1 96 ? -3.875 -0.45 -8.617 1 97.12 96 TYR B CA 1
ATOM 3112 C C . TYR B 1 96 ? -4.48 -0.085 -9.969 1 97.12 96 TYR B C 1
ATOM 3114 O O . TYR B 1 96 ? -5.285 0.843 -10.062 1 97.12 96 TYR B O 1
ATOM 3122 N N . PHE B 1 97 ? -4.168 -0.779 -10.992 1 97.38 97 PHE B N 1
ATOM 3123 C CA . PHE B 1 97 ? -4.562 -0.392 -12.344 1 97.38 97 PHE B CA 1
ATOM 3124 C C . PHE B 1 97 ? -5.859 -1.086 -12.75 1 97.38 97 PHE B C 1
ATOM 3126 O O . PHE B 1 97 ? -6.297 -0.974 -13.891 1 97.38 97 PHE B O 1
ATOM 3133 N N . ALA B 1 98 ? -6.469 -1.801 -11.82 1 95.88 98 ALA B N 1
ATOM 3134 C CA . ALA B 1 98 ? -7.688 -2.535 -12.148 1 95.88 98 ALA B CA 1
ATOM 3135 C C . ALA B 1 98 ? -8.852 -2.076 -11.273 1 95.88 98 ALA B C 1
ATOM 3137 O O . ALA B 1 98 ? -10.016 -2.246 -11.641 1 95.88 98 ALA B O 1
ATOM 3138 N N . TRP B 1 99 ? -8.625 -1.464 -10.125 1 95.81 99 TRP B N 1
ATOM 3139 C CA . TRP B 1 99 ? -9.664 -1.265 -9.117 1 95.81 99 TRP B CA 1
ATOM 3140 C C . TRP B 1 99 ? -10.367 0.073 -9.312 1 95.81 99 TRP B C 1
ATOM 3142 O O . TRP B 1 99 ? -11.273 0.423 -8.547 1 95.81 99 TRP B O 1
ATOM 3152 N N . ASN B 1 100 ? -10 0.812 -10.391 1 95.06 100 ASN B N 1
ATOM 3153 C CA . ASN B 1 100 ? -10.797 1.979 -10.742 1 95.06 100 ASN B CA 1
ATOM 3154 C C . ASN B 1 100 ? -12.25 1.598 -11.023 1 95.06 100 ASN B C 1
ATOM 3156 O O . ASN B 1 100 ? -13.141 2.449 -10.984 1 95.06 100 ASN B O 1
ATOM 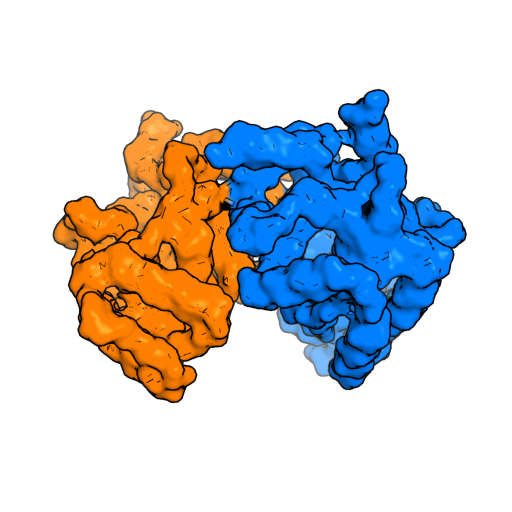3160 N N . ILE B 1 101 ? -12.5 0.266 -11.273 1 94.62 101 ILE B N 1
ATOM 3161 C CA . ILE B 1 101 ? -13.852 -0.179 -11.594 1 94.62 101 ILE B CA 1
ATOM 3162 C C . ILE B 1 101 ? -14.375 -1.083 -10.477 1 94.62 101 ILE B C 1
ATOM 3164 O O . ILE B 1 101 ? -15.414 -1.723 -10.625 1 94.62 101 ILE B O 1
ATOM 3168 N N . ALA B 1 102 ? -13.664 -1.27 -9.445 1 95.19 102 ALA B N 1
ATOM 3169 C CA . ALA B 1 102 ? -14.148 -2.051 -8.305 1 95.19 102 ALA B CA 1
ATOM 3170 C C . ALA B 1 102 ? -15.195 -1.274 -7.516 1 95.19 102 ALA B C 1
ATOM 3172 O O . ALA B 1 102 ? -15.016 -0.085 -7.242 1 95.19 102 ALA B O 1
ATOM 3173 N N . SER B 1 103 ? -16.297 -1.921 -7.168 1 95.62 103 SER B N 1
ATOM 3174 C CA . SER B 1 103 ? -17.297 -1.286 -6.316 1 95.62 103 SER B CA 1
ATOM 3175 C C . SER B 1 103 ? -16.766 -1.063 -4.906 1 95.62 103 SER B C 1
ATOM 3177 O O . SER B 1 103 ? -15.797 -1.71 -4.492 1 95.62 103 SER B O 1
ATOM 3179 N N . PRO B 1 104 ? -17.375 -0.144 -4.184 1 94.88 104 PRO B N 1
ATOM 3180 C CA . PRO B 1 104 ? -17 0.009 -2.775 1 94.88 104 PRO B CA 1
ATOM 3181 C C . PRO B 1 104 ? -17.172 -1.284 -1.98 1 94.88 104 PRO B C 1
ATOM 3183 O O . PRO B 1 104 ? -16.359 -1.571 -1.092 1 94.88 104 PRO B O 1
ATOM 3186 N N . GLU B 1 105 ? -18.172 -2.078 -2.293 1 96.25 105 GLU B N 1
ATOM 3187 C CA . GLU B 1 105 ? -18.422 -3.348 -1.618 1 96.25 105 GLU B CA 1
ATOM 3188 C C . GLU B 1 105 ? -17.281 -4.34 -1.876 1 96.25 105 GLU B C 1
ATOM 3190 O O . GLU B 1 105 ? -16.828 -5.016 -0.954 1 96.25 105 GLU B O 1
ATOM 3195 N N . ARG B 1 106 ? -16.844 -4.367 -3.125 1 96.38 106 ARG B N 1
ATOM 3196 C CA . ARG B 1 106 ? -15.742 -5.258 -3.471 1 96.38 106 ARG B CA 1
ATOM 3197 C C . ARG B 1 106 ? -14.484 -4.902 -2.688 1 96.38 106 ARG B C 1
ATOM 3199 O O . ARG B 1 106 ? -13.805 -5.781 -2.158 1 96.38 106 ARG B O 1
ATOM 3206 N N . ARG B 1 107 ? -14.188 -3.627 -2.617 1 96.31 107 ARG B N 1
ATOM 3207 C CA . ARG B 1 107 ? -13.008 -3.174 -1.88 1 96.31 107 ARG B CA 1
ATOM 3208 C C . ARG B 1 107 ? -13.125 -3.512 -0.397 1 96.31 107 ARG B C 1
ATOM 3210 O O . ARG B 1 107 ? -12.156 -3.932 0.229 1 96.31 107 ARG B O 1
ATOM 3217 N N . THR B 1 108 ? -14.336 -3.369 0.127 1 95.75 108 THR B N 1
ATOM 3218 C CA . THR B 1 108 ? -14.578 -3.688 1.53 1 95.75 108 THR B CA 1
ATOM 3219 C C . THR B 1 108 ? -14.359 -5.176 1.793 1 95.75 108 THR B C 1
ATOM 3221 O O . THR B 1 108 ? -13.703 -5.551 2.766 1 95.75 108 THR B O 1
ATOM 3224 N N . LEU B 1 109 ? -14.898 -5.98 0.948 1 97.62 109 LEU B N 1
ATOM 3225 C CA . LEU B 1 109 ? -14.734 -7.422 1.104 1 97.62 109 LEU B CA 1
ATOM 3226 C C . LEU B 1 109 ? -13.273 -7.824 0.951 1 97.62 109 LEU B C 1
ATOM 3228 O O . LEU B 1 109 ? -12.789 -8.711 1.662 1 97.62 109 LEU B O 1
ATOM 3232 N N . ALA B 1 110 ? -12.586 -7.184 0.026 1 97.12 110 ALA B N 1
ATOM 3233 C CA . ALA B 1 110 ? -11.164 -7.461 -0.162 1 97.12 110 ALA B CA 1
ATOM 3234 C C . ALA B 1 110 ? -10.367 -7.109 1.091 1 97.12 110 ALA B C 1
ATOM 3236 O O . ALA B 1 110 ? -9.422 -7.816 1.453 1 97.12 110 ALA B O 1
ATOM 3237 N N . ASP B 1 111 ? -10.742 -6 1.7 1 97.31 111 ASP B N 1
ATOM 3238 C CA . ASP B 1 111 ? -10.07 -5.598 2.93 1 97.31 111 ASP B CA 1
ATOM 3239 C C . ASP B 1 111 ? -10.281 -6.629 4.035 1 97.31 111 ASP B C 1
ATOM 3241 O O . ASP B 1 111 ? -9.375 -6.891 4.832 1 97.31 111 ASP B O 1
ATOM 3245 N N . LEU B 1 112 ? -11.477 -7.195 4.121 1 97.69 112 LEU B N 1
ATOM 3246 C CA . LEU B 1 112 ? -11.719 -8.273 5.074 1 97.69 112 LEU B CA 1
ATOM 3247 C C . LEU B 1 112 ? -10.883 -9.5 4.73 1 97.69 112 LEU B C 1
ATOM 3249 O O . LEU B 1 112 ? -10.344 -10.164 5.621 1 97.69 112 LEU B O 1
ATOM 3253 N N . LEU B 1 113 ? -10.773 -9.734 3.451 1 98.06 113 LEU B N 1
ATOM 3254 C CA . LEU B 1 113 ? -10.094 -10.945 2.98 1 98.06 113 LEU B CA 1
ATOM 3255 C C . LEU B 1 113 ? -8.617 -10.914 3.35 1 98.06 113 LEU B C 1
ATOM 3257 O O . LEU B 1 113 ? -8.07 -11.914 3.822 1 98.06 113 LEU B O 1
ATOM 3261 N N . VAL B 1 114 ? -7.953 -9.805 3.213 1 97.75 114 VAL B N 1
ATOM 3262 C CA . VAL B 1 114 ? -6.523 -9.742 3.5 1 97.75 114 VAL B CA 1
ATOM 3263 C C . VAL B 1 114 ? -6.297 -9.852 5.004 1 97.75 114 VAL B C 1
ATOM 3265 O O . VAL B 1 114 ? -5.168 -10.094 5.453 1 97.75 114 VAL B O 1
ATOM 3268 N N . GLY B 1 115 ? -7.371 -9.742 5.785 1 97.25 115 GLY B N 1
ATOM 3269 C CA . GLY B 1 115 ? -7.262 -9.906 7.223 1 97.25 115 GLY B CA 1
ATOM 3270 C C . GLY B 1 115 ? -7.379 -11.352 7.668 1 97.25 115 GLY B C 1
ATOM 3271 O O . GLY B 1 115 ? -7.109 -11.68 8.828 1 97.25 115 GLY B O 1
ATOM 3272 N N . ILE B 1 116 ? -7.688 -12.219 6.766 1 97.94 116 ILE B N 1
ATOM 3273 C CA . ILE B 1 116 ? -7.984 -13.602 7.113 1 97.94 116 ILE B CA 1
ATOM 3274 C C . ILE B 1 116 ? -6.684 -14.359 7.387 1 97.94 116 ILE B C 1
ATOM 3276 O O . ILE B 1 116 ? -6.602 -15.148 8.328 1 97.94 116 ILE B O 1
ATOM 3280 N N . SER B 1 117 ? -5.68 -14.117 6.578 1 98.12 117 SER B N 1
ATOM 3281 C CA . SER B 1 117 ? -4.41 -14.82 6.742 1 98.12 117 SER B CA 1
ATOM 3282 C C . SER B 1 117 ? -3.309 -14.18 5.906 1 98.12 117 SER B C 1
ATOM 3284 O O . SER B 1 117 ? -3.59 -13.398 4.996 1 98.12 117 SER B O 1
ATOM 3286 N N . ASP B 1 118 ? -2.064 -14.578 6.273 1 98.31 118 ASP B N 1
ATOM 3287 C CA . ASP B 1 118 ? -0.974 -14.383 5.324 1 98.31 118 ASP B CA 1
ATOM 3288 C C . ASP B 1 118 ? -1.22 -15.172 4.039 1 98.31 118 ASP B C 1
ATOM 3290 O O . ASP B 1 118 ? -2.141 -15.992 3.973 1 98.31 118 ASP B O 1
ATOM 3294 N N . VAL B 1 119 ? -0.37 -14.844 3.033 1 98.69 119 VAL B N 1
ATOM 3295 C CA . VAL B 1 119 ? -0.526 -15.516 1.745 1 98.69 119 VAL B CA 1
ATOM 3296 C C . VAL B 1 119 ? 0.766 -16.234 1.379 1 98.69 119 VAL B C 1
ATOM 3298 O O . VAL B 1 119 ? 1.804 -16.031 2.012 1 98.69 119 VAL B O 1
ATOM 3301 N N . LEU B 1 120 ? 0.65 -17.141 0.465 1 98.81 120 LEU B N 1
ATOM 3302 C CA . LEU B 1 120 ? 1.795 -17.844 -0.106 1 98.81 120 LEU B CA 1
ATOM 3303 C C . LEU B 1 120 ? 2.033 -17.406 -1.549 1 98.81 120 LEU B C 1
ATOM 3305 O O . LEU B 1 120 ? 1.093 -17.344 -2.344 1 98.81 120 LEU B O 1
ATOM 3309 N N . VAL B 1 121 ? 3.25 -17.047 -1.876 1 98.94 121 VAL B N 1
ATOM 3310 C CA . VAL B 1 121 ? 3.617 -16.719 -3.248 1 98.94 121 VAL B CA 1
ATOM 3311 C C . VAL B 1 121 ? 4.66 -17.703 -3.762 1 98.94 121 VAL B C 1
ATOM 3313 O O . VAL B 1 121 ? 5.629 -18.016 -3.064 1 98.94 121 VAL B O 1
ATOM 3316 N N . LEU B 1 122 ? 4.414 -18.219 -4.863 1 98.88 122 LEU B N 1
ATOM 3317 C CA . LEU B 1 122 ? 5.352 -19.109 -5.547 1 98.88 122 LEU B CA 1
ATOM 3318 C C . LEU B 1 122 ? 6.027 -18.391 -6.711 1 98.88 122 LEU B C 1
ATOM 3320 O O . LEU B 1 122 ? 5.383 -17.625 -7.43 1 98.88 122 LEU B O 1
ATOM 3324 N N . VAL B 1 123 ? 7.305 -18.547 -6.875 1 98.88 123 VAL B N 1
ATOM 3325 C CA . VAL B 1 123 ? 7.984 -18.234 -8.125 1 98.88 123 VAL B CA 1
ATOM 3326 C C . VAL B 1 123 ? 8.047 -19.469 -9.016 1 98.88 123 VAL B C 1
ATOM 3328 O O . VAL B 1 123 ? 8.547 -20.516 -8.594 1 98.88 123 VAL B O 1
ATOM 3331 N N . VAL B 1 124 ? 7.539 -19.297 -10.195 1 98.12 124 VAL B N 1
ATOM 3332 C CA . VAL B 1 124 ? 7.363 -20.422 -11.094 1 98.12 124 VAL B CA 1
ATOM 3333 C C . VAL B 1 124 ? 8.227 -20.234 -12.344 1 98.12 124 VAL B C 1
ATOM 3335 O O . VAL B 1 124 ? 8.297 -19.125 -12.891 1 98.12 124 VAL B O 1
ATOM 3338 N N . ARG B 1 125 ? 8.891 -21.266 -12.766 1 97.25 125 ARG B N 1
ATOM 3339 C CA . ARG B 1 125 ? 9.711 -21.281 -13.977 1 97.25 125 ARG B CA 1
ATOM 3340 C C . ARG B 1 125 ? 9.164 -22.266 -15 1 97.25 125 ARG B C 1
ATOM 3342 O O . ARG B 1 125 ? 8.484 -23.234 -14.648 1 97.25 125 ARG B O 1
ATOM 3349 N N . GLY B 1 126 ? 9.305 -21.984 -16.188 1 91.75 126 GLY B N 1
ATOM 3350 C CA . GLY B 1 126 ? 8.922 -22.859 -17.281 1 91.75 126 GLY B CA 1
ATOM 3351 C C . GLY B 1 126 ? 9.883 -22.812 -18.453 1 91.75 126 GLY B C 1
ATOM 3352 O O . GLY B 1 126 ? 10.852 -22.047 -18.438 1 91.75 126 GLY B O 1
ATOM 3353 N N . GLU B 1 127 ? 9.633 -23.688 -19.391 1 78.94 127 GLU B N 1
ATOM 3354 C CA . GLU B 1 127 ? 10.453 -23.672 -20.609 1 78.94 127 GLU B CA 1
ATOM 3355 C C . GLU B 1 127 ? 10.156 -22.438 -21.453 1 78.94 127 GLU B C 1
ATOM 3357 O O . GLU B 1 127 ? 9.016 -21.984 -21.531 1 78.94 127 GLU B O 1
ATOM 3362 N N . ASP B 1 128 ? 11.18 -21.672 -21.578 1 63.91 128 ASP B N 1
ATOM 3363 C CA . ASP B 1 128 ? 11.016 -20.516 -22.438 1 63.91 128 ASP B CA 1
ATOM 3364 C C . ASP B 1 128 ? 10.656 -20.922 -23.875 1 63.91 128 ASP B C 1
ATOM 3366 O O . ASP B 1 128 ? 11.5 -21.438 -24.594 1 63.91 128 ASP B O 1
ATOM 3370 N N . GLY B 1 129 ? 9.445 -21.109 -24.047 1 69.44 129 GLY B N 1
ATOM 3371 C CA . GLY B 1 129 ? 8.984 -21.375 -25.406 1 69.44 129 GLY B CA 1
ATOM 3372 C C . GLY B 1 129 ? 8.484 -20.141 -26.125 1 69.44 129 GLY B C 1
ATOM 3373 O O . GLY B 1 129 ? 9.102 -19.078 -26.047 1 69.44 129 GLY B O 1
ATOM 3374 N N . GLN B 1 130 ? 7.512 -20.266 -26.922 1 77.44 130 GLN B N 1
ATOM 3375 C CA . GLN B 1 130 ? 6.926 -19.219 -27.766 1 77.44 130 GLN B CA 1
ATOM 3376 C C . GLN B 1 130 ? 6.32 -18.109 -26.922 1 77.44 130 GLN B C 1
ATOM 3378 O O . GLN B 1 130 ? 6.422 -16.938 -27.266 1 77.44 130 GLN B O 1
ATOM 3383 N N . LEU B 1 131 ? 5.867 -18.453 -25.688 1 91.5 131 LEU B N 1
ATOM 3384 C CA . LEU B 1 131 ? 5.25 -17.484 -24.797 1 91.5 131 LEU B CA 1
ATOM 3385 C C . LEU B 1 131 ? 6.051 -17.344 -23.5 1 91.5 131 LEU B C 1
ATOM 3387 O O . LEU B 1 131 ? 6.566 -18.344 -22.984 1 91.5 131 LEU B O 1
ATOM 3391 N N . PRO B 1 132 ? 6.148 -16.125 -22.984 1 95.38 132 PRO B N 1
ATOM 3392 C CA . PRO B 1 132 ? 6.699 -15.992 -21.625 1 95.38 132 PRO B CA 1
ATOM 3393 C C . PRO B 1 132 ? 5.93 -16.812 -20.594 1 95.38 132 PRO B C 1
ATOM 3395 O O . PRO B 1 132 ? 4.738 -17.094 -20.781 1 95.38 132 PRO B O 1
ATOM 3398 N N . VAL B 1 133 ? 6.547 -17.172 -19.594 1 97 133 VAL B N 1
ATOM 3399 C CA . VAL B 1 133 ? 5.977 -18.078 -18.609 1 97 133 VAL B CA 1
ATOM 3400 C C . VAL B 1 133 ? 4.738 -17.438 -17.984 1 97 133 VAL B C 1
ATOM 3402 O O . VAL B 1 133 ? 3.75 -18.109 -17.703 1 97 133 VAL B O 1
ATOM 3405 N N . SER B 1 134 ? 4.805 -16.125 -17.719 1 97.25 134 SER B N 1
ATOM 3406 C CA . SER B 1 134 ? 3.67 -15.422 -17.125 1 97.25 134 SER B CA 1
ATOM 3407 C C . SER B 1 134 ? 2.432 -15.523 -18 1 97.25 134 SER B C 1
ATOM 3409 O O . SER B 1 134 ? 1.329 -15.773 -17.516 1 97.25 134 SER B O 1
ATOM 3411 N N . VAL B 1 135 ? 2.602 -15.375 -19.312 1 95.75 135 VAL B N 1
ATOM 3412 C CA . VAL B 1 135 ? 1.492 -15.438 -20.266 1 95.75 135 VAL B CA 1
ATOM 3413 C C . VAL B 1 135 ? 0.942 -16.859 -20.312 1 95.75 135 VAL B C 1
ATOM 3415 O O . VAL B 1 135 ? -0.273 -17.062 -20.266 1 95.75 135 VAL B O 1
ATOM 3418 N N . ARG B 1 136 ? 1.805 -17.844 -20.359 1 95.25 136 ARG B N 1
ATOM 3419 C CA . ARG B 1 136 ? 1.405 -19.234 -20.391 1 95.25 136 ARG B CA 1
ATOM 3420 C C . ARG B 1 136 ? 0.646 -19.625 -19.125 1 95.25 136 ARG B C 1
ATOM 3422 O O . ARG B 1 136 ? -0.387 -20.281 -19.188 1 95.25 136 ARG B O 1
ATOM 3429 N N . LEU B 1 137 ? 1.197 -19.203 -17.984 1 96.62 137 LEU B N 1
ATOM 3430 C CA . LEU B 1 137 ? 0.591 -19.547 -16.703 1 96.62 137 LEU B CA 1
ATOM 3431 C C . LEU B 1 137 ? -0.787 -18.906 -16.562 1 96.62 137 LEU B C 1
ATOM 3433 O O . LEU B 1 137 ? -1.721 -19.531 -16.062 1 96.62 137 LEU B O 1
ATOM 3437 N N . THR B 1 138 ? -0.901 -17.656 -16.953 1 95.81 138 THR B N 1
ATOM 3438 C CA . THR B 1 138 ? -2.18 -16.969 -16.859 1 95.81 138 THR B CA 1
ATOM 3439 C C . THR B 1 138 ? -3.229 -17.656 -17.734 1 95.81 138 THR B C 1
ATOM 3441 O O . THR B 1 138 ? -4.383 -17.797 -17.312 1 95.81 138 THR B O 1
ATOM 3444 N N . GLU B 1 139 ? -2.838 -18.094 -18.875 1 93.31 139 GLU B N 1
ATOM 3445 C CA . GLU B 1 139 ? -3.75 -18.828 -19.734 1 93.31 139 GLU B CA 1
ATOM 3446 C C . GLU B 1 139 ? -4.145 -20.156 -19.094 1 93.31 139 GLU B C 1
ATOM 3448 O O . GLU B 1 139 ? -5.32 -20.547 -19.109 1 93.31 139 GLU B O 1
ATOM 3453 N N . ALA B 1 140 ? -3.215 -20.812 -18.562 1 95.31 140 ALA B N 1
ATOM 3454 C CA . ALA B 1 140 ? -3.438 -22.141 -18 1 95.31 140 ALA B CA 1
ATOM 3455 C C . ALA B 1 140 ? -4.227 -22.047 -16.688 1 95.31 140 ALA B C 1
ATOM 3457 O O . ALA B 1 140 ? -4.957 -22.984 -16.344 1 95.31 140 ALA B O 1
ATOM 3458 N N . LYS B 1 141 ? -4.059 -21 -15.891 1 95.75 141 LYS B N 1
ATOM 3459 C CA . LYS B 1 141 ? -4.754 -20.766 -14.633 1 95.75 141 LYS B CA 1
ATOM 3460 C C . LYS B 1 141 ? -6.266 -20.703 -14.844 1 95.75 141 LYS B C 1
ATOM 3462 O O . LYS B 1 141 ? -7.031 -21.25 -14.039 1 95.75 141 LYS B O 1
ATOM 3467 N N . GLY B 1 142 ? -6.68 -20.031 -15.984 1 93.44 142 GLY B N 1
ATOM 3468 C CA . GLY B 1 142 ? -8.094 -19.875 -16.281 1 93.44 142 GLY B CA 1
ATOM 3469 C C . GLY B 1 142 ? -8.656 -18.547 -15.812 1 93.44 142 GLY B C 1
ATOM 3470 O O . GLY B 1 142 ? -8.078 -17.891 -14.938 1 93.44 142 GLY B O 1
ATOM 3471 N N . PRO B 1 143 ? -9.828 -18.188 -16.344 1 89 143 PRO B N 1
ATOM 3472 C CA . PRO B 1 143 ? -10.375 -16.844 -16.125 1 89 143 PRO B CA 1
ATOM 3473 C C . PRO B 1 143 ? -11.023 -16.688 -14.75 1 89 143 PRO B C 1
ATOM 3475 O O . PRO B 1 143 ? -11.289 -17.688 -14.078 1 89 143 PRO B O 1
ATOM 3478 N N . THR B 1 144 ? -11.203 -15.445 -14.367 1 84.25 144 THR B N 1
ATOM 3479 C CA . THR B 1 144 ? -11.852 -15.102 -13.109 1 84.25 144 THR B CA 1
ATOM 3480 C C . THR B 1 144 ? -13.312 -15.555 -13.109 1 84.25 144 THR B C 1
ATOM 3482 O O . THR B 1 144 ? -13.82 -16.031 -12.086 1 84.25 144 THR B O 1
ATOM 3485 N N . ASP B 1 145 ? -13.961 -15.469 -14.219 1 83.12 145 ASP B N 1
ATOM 3486 C CA . ASP B 1 145 ? -15.344 -15.898 -14.344 1 83.12 145 ASP B CA 1
ATOM 3487 C C . ASP B 1 145 ? -15.453 -17.422 -14.305 1 83.12 145 ASP B C 1
ATOM 3489 O O . ASP B 1 145 ? -15.023 -18.109 -15.242 1 83.12 145 ASP B O 1
ATOM 3493 N N . PRO B 1 146 ? -16.094 -17.891 -13.219 1 85.31 146 PRO B N 1
ATOM 3494 C CA . PRO B 1 146 ? -16.141 -19.344 -13.07 1 85.31 146 PRO B CA 1
ATOM 3495 C C . PRO B 1 146 ? -16.844 -20.031 -14.234 1 85.31 146 PRO B C 1
ATOM 3497 O O . PRO B 1 146 ? -16.547 -21.188 -14.555 1 85.31 146 PRO B O 1
ATOM 3500 N N . ARG B 1 147 ? -17.922 -19.453 -14.922 1 87.06 147 ARG B N 1
ATOM 3501 C CA . ARG B 1 147 ? -18.734 -20.047 -15.984 1 87.06 147 ARG B CA 1
ATOM 3502 C C . ARG B 1 147 ? -17.906 -20.266 -17.234 1 87.06 147 ARG B C 1
ATOM 3504 O O . ARG B 1 147 ? -18.297 -21.047 -18.125 1 87.06 147 ARG B O 1
ATOM 3511 N N . LYS B 1 148 ? -16.625 -19.625 -17.297 1 89.75 148 LYS B N 1
ATOM 3512 C CA . LYS B 1 148 ? -15.797 -19.672 -18.5 1 89.75 148 LYS B CA 1
ATOM 3513 C C . LYS B 1 148 ? -14.594 -20.594 -18.312 1 89.75 148 LYS B C 1
ATOM 3515 O O . LYS B 1 148 ? -13.766 -20.719 -19.219 1 89.75 148 LYS B O 1
ATOM 3520 N N . ARG B 1 149 ? -14.5 -21.203 -17.219 1 91.88 149 ARG B N 1
ATOM 3521 C CA . ARG B 1 149 ? -13.367 -22.062 -16.922 1 91.88 149 ARG B CA 1
ATOM 3522 C C . ARG B 1 149 ? -13.5 -23.406 -17.625 1 91.88 149 ARG B C 1
ATOM 3524 O O . ARG B 1 149 ? -14.617 -23.922 -17.797 1 91.88 149 ARG B O 1
ATOM 3531 N N . GLU B 1 150 ? -12.422 -23.969 -17.969 1 93.62 150 GLU B N 1
ATOM 3532 C CA . GLU B 1 150 ? -12.391 -25.234 -18.688 1 93.62 150 GLU B CA 1
ATOM 3533 C C . GLU B 1 150 ? -11.594 -26.297 -17.938 1 93.62 150 GLU B C 1
ATOM 3535 O O . GLU B 1 150 ? -10.688 -25.969 -17.156 1 93.62 150 GLU B O 1
ATOM 3540 N N . ALA B 1 151 ? -11.961 -27.562 -18.266 1 94.25 151 ALA B N 1
ATOM 3541 C CA . ALA B 1 151 ? -11.219 -28.672 -17.672 1 94.25 151 ALA B CA 1
ATOM 3542 C C . ALA B 1 151 ? -9.734 -28.578 -18 1 94.25 151 ALA B C 1
ATOM 3544 O O . ALA B 1 151 ? -9.359 -28.25 -19.125 1 94.25 151 ALA B O 1
ATOM 3545 N N . GLY B 1 152 ? -8.953 -28.812 -16.969 1 95.81 152 GLY B N 1
ATOM 3546 C CA . GLY B 1 152 ? -7.512 -28.719 -17.141 1 95.81 152 GLY B CA 1
ATOM 3547 C C . GLY B 1 152 ? -6.918 -27.453 -16.562 1 95.81 152 GLY B C 1
ATOM 3548 O O . GLY B 1 152 ? -5.73 -27.422 -16.219 1 95.81 152 GLY B O 1
ATOM 3549 N N . GLN B 1 153 ? -7.715 -26.422 -16.516 1 96.94 153 GLN B N 1
ATOM 3550 C CA . GLN B 1 153 ? -7.254 -25.156 -15.93 1 96.94 153 GLN B CA 1
ATOM 3551 C C . GLN B 1 153 ? -7.184 -25.25 -14.414 1 96.94 153 GLN B C 1
ATOM 3553 O O . GLN B 1 153 ? -7.953 -25.984 -13.789 1 96.94 153 GLN B O 1
ATOM 3558 N N . LEU B 1 154 ? -6.262 -24.516 -13.844 1 97.75 154 LEU B N 1
ATOM 3559 C CA . LEU B 1 154 ? -6.031 -24.562 -12.406 1 97.75 154 LEU B CA 1
ATOM 3560 C C . LEU B 1 154 ? -7.289 -24.172 -11.641 1 97.75 154 LEU B C 1
ATOM 3562 O O . LEU B 1 154 ? -7.707 -24.875 -10.719 1 97.75 154 LEU B O 1
ATOM 3566 N N . ARG B 1 155 ? -7.914 -23.031 -12.023 1 95.75 155 ARG B N 1
ATOM 3567 C C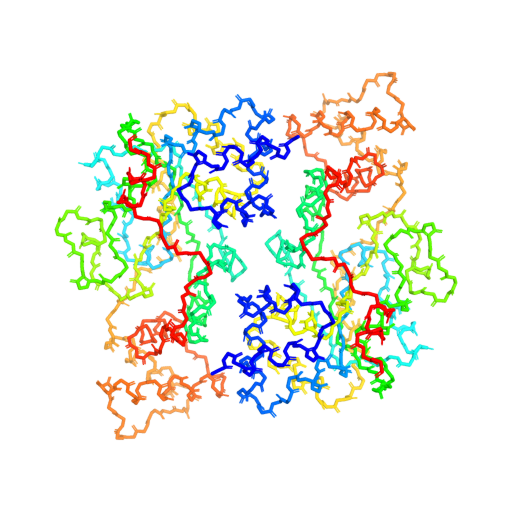A . ARG B 1 155 ? -9.078 -22.531 -11.289 1 95.75 155 ARG B CA 1
ATOM 3568 C C . ARG B 1 155 ? -10.258 -23.5 -11.43 1 95.75 155 ARG B C 1
ATOM 3570 O O . ARG B 1 155 ? -11.102 -23.594 -10.539 1 95.75 155 ARG B O 1
ATOM 3577 N N . TYR B 1 156 ? -10.344 -24.188 -12.547 1 94.31 156 TYR B N 1
ATOM 3578 C CA . TYR B 1 156 ? -11.344 -25.234 -12.695 1 94.31 156 TYR B CA 1
ATOM 3579 C C . TYR B 1 156 ? -11.133 -26.344 -11.68 1 94.31 156 TYR B C 1
ATOM 3581 O O . TYR B 1 156 ? -12.078 -26.797 -11.039 1 94.31 156 TYR B O 1
ATOM 3589 N N . LEU B 1 157 ? -9.914 -26.734 -11.516 1 95.12 157 LEU B N 1
ATOM 3590 C CA . LEU B 1 157 ? -9.547 -27.797 -10.586 1 95.12 157 LEU B CA 1
ATOM 3591 C C . LEU B 1 157 ? -9.859 -27.406 -9.148 1 95.12 157 LEU B C 1
ATOM 3593 O O . LEU B 1 157 ? -10.352 -28.219 -8.367 1 95.12 157 LEU B O 1
ATOM 3597 N N . LEU B 1 158 ? -9.539 -26.172 -8.773 1 94.44 158 LEU B N 1
ATOM 3598 C CA . LEU B 1 158 ? -9.602 -25.719 -7.387 1 94.44 158 LEU B CA 1
ATOM 3599 C C . LEU B 1 158 ? -11.039 -25.422 -6.977 1 94.44 158 LEU B C 1
ATOM 3601 O O . LEU B 1 158 ? -11.344 -25.328 -5.785 1 94.44 158 LEU B O 1
ATOM 3605 N N . GLY B 1 159 ? -11.875 -25.266 -7.941 1 85.69 159 GLY B N 1
ATOM 3606 C CA . GLY B 1 159 ? -13.281 -25.094 -7.613 1 85.69 159 GLY B CA 1
ATOM 3607 C C . GLY B 1 159 ? -13.859 -23.797 -8.156 1 85.69 159 GLY B C 1
ATOM 3608 O O . GLY B 1 159 ? -13.125 -22.844 -8.414 1 85.69 159 GLY B O 1
ATOM 3609 N N . ARG B 1 160 ? -15.141 -23.875 -8.359 1 75.19 160 ARG B N 1
ATOM 3610 C CA . ARG B 1 160 ? -15.891 -22.75 -8.875 1 75.19 160 ARG B CA 1
ATOM 3611 C C . ARG B 1 160 ? -16.625 -22.016 -7.75 1 75.19 160 ARG B C 1
ATOM 3613 O O . ARG B 1 160 ? -17.688 -22.453 -7.312 1 75.19 160 ARG B O 1
ATOM 3620 N N . HIS B 1 161 ? -16.094 -21.031 -7.32 1 77.56 161 HIS B N 1
ATOM 3621 C CA . HIS B 1 161 ? -16.734 -20.281 -6.25 1 77.56 161 HIS B CA 1
ATOM 3622 C C . HIS B 1 161 ? -17.391 -19.016 -6.785 1 77.56 161 HIS B C 1
ATOM 3624 O O . HIS B 1 161 ? -18.562 -19.031 -7.18 1 77.56 161 HIS B O 1
ATOM 3630 N N . ASN B 1 162 ? -16.719 -17.859 -6.836 1 80.81 162 ASN B N 1
ATOM 3631 C CA . ASN B 1 162 ? -17.25 -16.672 -7.488 1 80.81 162 ASN B CA 1
ATOM 3632 C C . ASN B 1 162 ? -16.141 -15.688 -7.844 1 80.81 162 ASN B C 1
ATOM 3634 O O . ASN B 1 162 ? -14.953 -16.016 -7.762 1 80.81 162 ASN B O 1
ATOM 3638 N N . TYR B 1 163 ? -16.5 -14.57 -8.297 1 78.19 163 TYR B N 1
ATOM 3639 C CA . TYR B 1 163 ? -15.617 -13.562 -8.891 1 78.19 163 TYR B CA 1
ATOM 3640 C C . TYR B 1 163 ? -14.57 -13.094 -7.883 1 78.19 163 TYR B C 1
ATOM 3642 O O . TYR B 1 163 ? -13.398 -12.961 -8.219 1 78.19 163 TYR B O 1
ATOM 3650 N N . LEU B 1 164 ? -14.945 -12.906 -6.688 1 87.56 164 LEU B N 1
ATOM 3651 C CA . LEU B 1 164 ? -14.023 -12.422 -5.66 1 87.56 164 LEU B CA 1
ATOM 3652 C C . LEU B 1 164 ? -13.172 -13.555 -5.105 1 87.56 164 LEU B C 1
ATOM 3654 O O . LEU B 1 164 ? -11.961 -13.406 -4.934 1 87.56 164 LEU B O 1
ATOM 3658 N N . LEU B 1 165 ? -13.797 -14.648 -4.859 1 93.62 165 LEU B N 1
ATOM 3659 C CA . LEU B 1 165 ? -13.125 -15.805 -4.27 1 93.62 165 LEU B CA 1
ATOM 3660 C C . LEU B 1 165 ? -12.617 -16.75 -5.352 1 93.62 165 LEU B C 1
ATOM 3662 O O . LEU B 1 165 ? -13.18 -17.828 -5.547 1 93.62 165 LEU B O 1
ATOM 3666 N N . ASN B 1 166 ? -11.5 -16.312 -5.965 1 92.94 166 ASN B N 1
ATOM 3667 C CA . ASN B 1 166 ? -10.969 -17.094 -7.086 1 92.94 166 ASN B CA 1
ATOM 3668 C C . ASN B 1 166 ? -9.57 -17.641 -6.773 1 92.94 166 ASN B C 1
ATOM 3670 O O . ASN B 1 166 ? -8.859 -18.062 -7.68 1 92.94 166 ASN B O 1
ATOM 3674 N N . LEU B 1 167 ? -9.156 -17.625 -5.574 1 96.5 167 LEU B N 1
ATOM 3675 C CA . LEU B 1 167 ? -8.148 -18.406 -4.867 1 96.5 167 LEU B CA 1
ATOM 3676 C C . LEU B 1 167 ? -6.742 -17.969 -5.27 1 96.5 167 LEU B C 1
ATOM 3678 O O . LEU B 1 167 ? -5.879 -17.766 -4.414 1 96.5 167 LEU B O 1
ATOM 3682 N N . VAL B 1 168 ? -6.508 -17.766 -6.668 1 97.56 168 VAL B N 1
ATOM 3683 C CA . VAL B 1 168 ? -5.121 -17.547 -7.074 1 97.56 168 VAL B CA 1
ATOM 3684 C C . VAL B 1 168 ? -5.031 -16.344 -7.992 1 97.56 168 VAL B C 1
ATOM 3686 O O . VAL B 1 168 ? -6.035 -15.914 -8.57 1 97.56 168 VAL B O 1
ATOM 3689 N N . HIS B 1 169 ? -3.883 -15.711 -8.086 1 97.44 169 HIS B N 1
ATOM 3690 C CA . HIS B 1 169 ? -3.549 -14.594 -8.961 1 97.44 169 HIS B CA 1
ATOM 3691 C C . HIS B 1 169 ? -2.164 -14.773 -9.578 1 97.44 169 HIS B C 1
ATOM 3693 O O . HIS B 1 169 ? -1.242 -15.25 -8.914 1 97.44 169 HIS B O 1
ATOM 3699 N N . SER B 1 170 ? -2.01 -14.477 -10.828 1 98.19 170 SER B N 1
ATOM 3700 C CA . SER B 1 170 ? -0.72 -14.461 -11.508 1 98.19 170 SER B CA 1
ATOM 3701 C C . SER B 1 170 ? -0.561 -13.211 -12.359 1 98.19 170 SER B C 1
ATOM 3703 O O . SER B 1 170 ? -1.547 -12.664 -12.859 1 98.19 170 SER B O 1
ATOM 3705 N N . PRO B 1 171 ? 0.672 -12.695 -12.531 1 98 171 PRO B N 1
ATOM 3706 C CA . PRO B 1 171 ? 0.904 -11.602 -13.477 1 98 171 PRO B CA 1
ATOM 3707 C C . PRO B 1 171 ? 0.539 -11.977 -14.914 1 98 171 PRO B C 1
ATOM 3709 O O . PRO B 1 171 ? 0.757 -13.117 -15.336 1 98 171 PRO B O 1
ATOM 3712 N N . ASP B 1 172 ? 0.114 -11.031 -15.734 1 96.31 172 ASP B N 1
ATOM 3713 C CA . ASP B 1 172 ? -0.381 -11.273 -17.094 1 96.31 172 ASP B CA 1
ATOM 3714 C C . ASP B 1 172 ? 0.767 -11.305 -18.094 1 96.31 172 ASP B C 1
ATOM 3716 O O . ASP B 1 172 ? 0.645 -11.906 -19.172 1 96.31 172 ASP B O 1
ATOM 3720 N N . ASP B 1 173 ? 1.809 -10.602 -17.844 1 96.88 173 ASP B N 1
ATOM 3721 C CA . ASP B 1 173 ? 2.959 -10.523 -18.734 1 96.88 173 ASP B CA 1
ATOM 3722 C C . ASP B 1 173 ? 4.246 -10.273 -17.953 1 96.88 173 ASP B C 1
ATOM 3724 O O . ASP B 1 173 ? 4.215 -10.094 -16.734 1 96.88 173 ASP B O 1
ATOM 3728 N N . PRO B 1 174 ? 5.414 -10.32 -18.578 1 97.62 174 PRO B N 1
ATOM 3729 C CA . PRO B 1 174 ? 6.695 -10.227 -17.875 1 97.62 174 PRO B CA 1
ATOM 3730 C C . PRO B 1 174 ? 6.859 -8.914 -17.125 1 97.62 174 PRO B C 1
ATOM 3732 O O . PRO B 1 174 ? 7.52 -8.875 -16.078 1 97.62 174 PRO B O 1
ATOM 3735 N N . ALA B 1 175 ? 6.309 -7.785 -17.609 1 98.62 175 ALA B N 1
ATOM 3736 C CA . ALA B 1 175 ? 6.387 -6.52 -16.875 1 98.62 175 ALA B CA 1
ATOM 3737 C C . ALA B 1 175 ? 5.715 -6.625 -15.516 1 98.62 175 ALA B C 1
ATOM 3739 O O . ALA B 1 175 ? 6.238 -6.117 -14.523 1 98.62 175 ALA B O 1
ATOM 3740 N N . ASP B 1 176 ? 4.602 -7.328 -15.438 1 98.69 176 ASP B N 1
ATOM 3741 C CA . ASP B 1 176 ? 3.895 -7.543 -14.18 1 98.69 176 ASP B CA 1
ATOM 3742 C C . ASP B 1 176 ? 4.73 -8.383 -13.219 1 98.69 176 ASP B C 1
ATOM 3744 O O . ASP B 1 176 ? 4.664 -8.188 -12 1 98.69 176 ASP B O 1
ATOM 3748 N N . VAL B 1 177 ? 5.508 -9.312 -13.742 1 98.75 177 VAL B N 1
ATOM 3749 C CA . VAL B 1 177 ? 6.352 -10.148 -12.898 1 98.75 177 VAL B CA 1
ATOM 3750 C C . VAL B 1 177 ? 7.305 -9.273 -12.094 1 98.75 177 VAL B C 1
ATOM 3752 O O . VAL B 1 177 ? 7.398 -9.406 -10.867 1 98.75 177 VAL B O 1
ATOM 3755 N N . LEU B 1 178 ? 7.949 -8.375 -12.828 1 98.81 178 LEU B N 1
ATOM 3756 C CA . LEU B 1 178 ? 8.922 -7.496 -12.18 1 98.81 178 LEU B CA 1
ATOM 3757 C C . LEU B 1 178 ? 8.234 -6.59 -11.156 1 98.81 178 LEU B C 1
ATOM 3759 O O . LEU B 1 178 ? 8.719 -6.441 -10.031 1 98.81 178 LEU B O 1
ATOM 3763 N N . ARG B 1 179 ? 7.109 -6.004 -11.477 1 98.81 179 ARG B N 1
ATOM 3764 C CA . ARG B 1 179 ? 6.402 -5.082 -10.594 1 98.81 179 ARG B CA 1
ATOM 3765 C C . ARG B 1 179 ? 5.918 -5.797 -9.336 1 98.81 179 ARG B C 1
ATOM 3767 O O . ARG B 1 179 ? 6.105 -5.297 -8.219 1 98.81 179 ARG B O 1
ATOM 3774 N N . GLU B 1 180 ? 5.355 -6.961 -9.516 1 98.88 180 GLU B N 1
ATOM 3775 C CA . GLU B 1 180 ? 4.727 -7.656 -8.398 1 98.88 180 GLU B CA 1
ATOM 3776 C C . GLU B 1 180 ? 5.77 -8.211 -7.434 1 98.88 180 GLU B C 1
ATOM 3778 O O . GLU B 1 180 ? 5.52 -8.305 -6.23 1 98.88 180 GLU B O 1
ATOM 3783 N N . LEU B 1 181 ? 6.98 -8.539 -7.922 1 98.81 181 LEU B N 1
ATOM 3784 C CA . LEU B 1 181 ? 8.055 -8.969 -7.035 1 98.81 181 LEU B CA 1
ATOM 3785 C C . LEU B 1 181 ? 8.32 -7.922 -5.953 1 98.81 181 LEU B C 1
ATOM 3787 O O . LEU B 1 181 ? 8.477 -8.266 -4.781 1 98.81 181 LEU B O 1
ATOM 3791 N N . ALA B 1 182 ? 8.305 -6.723 -6.387 1 98.69 182 ALA B N 1
ATOM 3792 C CA . ALA B 1 182 ? 8.609 -5.652 -5.441 1 98.69 182 ALA B CA 1
ATOM 3793 C C . ALA B 1 182 ? 7.402 -5.352 -4.551 1 98.69 182 ALA B C 1
ATOM 3795 O O . ALA B 1 182 ? 7.559 -4.832 -3.443 1 98.69 182 ALA B O 1
ATOM 3796 N N . ILE B 1 183 ? 6.199 -5.633 -5.016 1 98.88 183 ILE B N 1
ATOM 3797 C CA . ILE B 1 183 ? 5.023 -5.473 -4.168 1 98.88 183 ILE B CA 1
ATOM 3798 C C . ILE B 1 183 ? 5.066 -6.484 -3.025 1 98.88 183 ILE B C 1
ATOM 3800 O O . ILE B 1 183 ? 4.852 -6.129 -1.864 1 98.88 183 ILE B O 1
ATOM 3804 N N . TYR B 1 184 ? 5.484 -7.703 -3.332 1 98.88 184 TYR B N 1
ATOM 3805 C CA . TYR B 1 184 ? 5.445 -8.766 -2.334 1 98.88 184 TYR B CA 1
ATOM 3806 C C . TYR B 1 184 ? 6.629 -8.664 -1.381 1 98.88 184 TYR B C 1
ATOM 3808 O O . TYR B 1 184 ? 6.531 -9.047 -0.214 1 98.88 184 TYR B O 1
ATOM 3816 N N . LEU B 1 185 ? 7.75 -8.164 -1.931 1 98.56 185 LEU B N 1
ATOM 3817 C CA . LEU B 1 185 ? 8.984 -8.352 -1.179 1 98.56 185 LEU B CA 1
ATOM 3818 C C . LEU B 1 185 ? 9.742 -7.035 -1.04 1 98.56 185 LEU B C 1
ATOM 3820 O O . LEU B 1 185 ? 9.875 -6.285 -2.01 1 98.56 185 LEU B O 1
ATOM 3824 N N . GLY B 1 186 ? 10.188 -6.773 0.162 1 96.25 186 GLY B N 1
ATOM 3825 C CA . GLY B 1 186 ? 11.203 -5.742 0.308 1 96.25 186 GLY B CA 1
ATOM 3826 C C . GLY B 1 186 ? 12.531 -6.113 -0.326 1 96.25 186 GLY B C 1
ATOM 3827 O O . GLY B 1 186 ? 12.711 -7.242 -0.793 1 96.25 186 GLY B O 1
ATOM 3828 N N . GLU B 1 187 ? 13.445 -5.273 -0.304 1 93.94 187 GLU B N 1
ATOM 3829 C CA . GLU B 1 187 ? 14.68 -5.414 -1.075 1 93.94 187 GLU B CA 1
ATOM 3830 C C . GLU B 1 187 ? 15.469 -6.641 -0.634 1 93.94 187 GLU B C 1
ATOM 3832 O O . GLU B 1 187 ? 15.906 -7.438 -1.468 1 93.94 187 GLU B O 1
ATOM 3837 N N . GLN B 1 188 ? 15.68 -6.797 0.65 1 92.44 188 GLN B N 1
ATOM 3838 C CA . GLN B 1 188 ? 16.5 -7.891 1.152 1 92.44 188 GLN B CA 1
ATOM 3839 C C . GLN B 1 188 ? 15.875 -9.242 0.842 1 92.44 188 GLN B C 1
ATOM 3841 O O . GLN B 1 188 ? 16.547 -10.148 0.331 1 92.44 188 GLN B O 1
ATOM 3846 N N . ARG B 1 189 ? 14.625 -9.391 1.109 1 96.38 189 ARG B N 1
ATOM 3847 C CA . ARG B 1 189 ? 13.93 -10.648 0.827 1 96.38 189 ARG B CA 1
ATOM 3848 C C . ARG B 1 189 ? 13.844 -10.898 -0.675 1 96.38 189 ARG B C 1
ATOM 3850 O O . ARG B 1 189 ? 13.938 -12.039 -1.126 1 96.38 189 ARG B O 1
ATOM 3857 N N . ARG B 1 190 ? 13.703 -9.82 -1.421 1 97.69 190 ARG B N 1
ATOM 3858 C CA . ARG B 1 190 ? 13.617 -9.945 -2.873 1 97.69 190 ARG B CA 1
ATOM 3859 C C . ARG B 1 190 ? 14.93 -10.461 -3.455 1 97.69 190 ARG B C 1
ATOM 3861 O O . ARG B 1 190 ? 14.93 -11.312 -4.344 1 97.69 190 ARG B O 1
ATOM 3868 N N . ALA B 1 191 ? 16.031 -9.984 -2.936 1 96.12 191 ALA B N 1
ATOM 3869 C CA . ALA B 1 191 ? 17.344 -10.469 -3.381 1 96.12 191 ALA B CA 1
ATOM 3870 C C . ALA B 1 191 ? 17.484 -11.969 -3.131 1 96.12 191 ALA B C 1
ATOM 3872 O O . ALA B 1 191 ? 17.984 -12.695 -3.99 1 96.12 191 ALA B O 1
ATOM 3873 N N . ALA B 1 192 ? 17.047 -12.375 -1.96 1 96.62 192 ALA B N 1
ATOM 3874 C CA . ALA B 1 192 ? 17.141 -13.789 -1.603 1 96.62 192 ALA B CA 1
ATOM 3875 C C . ALA B 1 192 ? 16.281 -14.648 -2.527 1 96.62 192 ALA B C 1
ATOM 3877 O O . ALA B 1 192 ? 16.703 -15.719 -2.963 1 96.62 192 ALA B O 1
ATOM 3878 N N . VAL B 1 193 ? 15.102 -14.18 -2.83 1 98.38 193 VAL B N 1
ATOM 3879 C CA . VAL B 1 193 ? 14.172 -14.922 -3.68 1 98.38 193 VAL B CA 1
ATOM 3880 C C . VAL B 1 193 ? 14.711 -14.984 -5.105 1 98.38 193 VAL B C 1
ATOM 3882 O O . VAL B 1 193 ? 14.633 -16.031 -5.758 1 98.38 193 VAL B O 1
ATOM 3885 N N . ILE B 1 194 ? 15.281 -13.867 -5.594 1 98.19 194 ILE B N 1
ATOM 3886 C CA . ILE B 1 194 ? 15.875 -13.82 -6.926 1 98.19 194 ILE B CA 1
ATOM 3887 C C . ILE B 1 194 ? 17.031 -14.82 -7.016 1 98.19 194 ILE B C 1
ATOM 3889 O O . ILE B 1 194 ? 17.156 -15.555 -7.996 1 98.19 194 ILE B O 1
ATOM 3893 N N . ALA B 1 195 ? 17.828 -14.844 -5.98 1 97.12 195 ALA B N 1
ATOM 3894 C CA . ALA B 1 195 ? 18.953 -15.781 -5.941 1 97.12 195 ALA B CA 1
ATOM 3895 C C . ALA B 1 195 ? 18.469 -17.219 -5.953 1 97.12 195 ALA B C 1
ATOM 3897 O O . ALA B 1 195 ? 19.016 -18.062 -6.676 1 97.12 195 ALA B O 1
ATOM 3898 N N . GLN B 1 196 ? 17.469 -17.5 -5.168 1 97.5 196 GLN B N 1
ATOM 3899 C CA . GLN B 1 196 ? 16.906 -18.844 -5.121 1 97.5 196 GLN B CA 1
ATOM 3900 C C . GLN B 1 196 ? 16.344 -19.25 -6.48 1 97.5 196 GLN B C 1
ATOM 3902 O O . GLN B 1 196 ? 16.609 -20.359 -6.961 1 97.5 196 GLN B O 1
ATOM 3907 N N . ALA B 1 197 ? 15.57 -18.375 -7.051 1 97.5 197 ALA B N 1
ATOM 3908 C CA . ALA B 1 197 ? 14.977 -18.641 -8.352 1 97.5 197 ALA B CA 1
ATOM 3909 C C . ALA B 1 197 ? 16.047 -18.922 -9.406 1 97.5 197 ALA B C 1
ATOM 3911 O O . ALA B 1 197 ? 15.867 -19.75 -10.289 1 97.5 197 ALA B O 1
ATOM 3912 N N . GLY B 1 198 ? 17.172 -18.25 -9.281 1 94.94 198 GLY B N 1
ATOM 3913 C CA . GLY B 1 198 ? 18.266 -18.375 -10.227 1 94.94 198 GLY B CA 1
ATOM 3914 C C . GLY B 1 198 ? 18.938 -19.734 -10.203 1 94.94 198 GLY B C 1
ATOM 3915 O O . GLY B 1 198 ? 19.531 -20.156 -11.195 1 94.94 198 GLY B O 1
ATOM 3916 N N . THR B 1 199 ? 18.844 -20.453 -9.094 1 95.25 199 THR B N 1
ATOM 3917 C CA . THR B 1 199 ? 19.469 -21.781 -9 1 95.25 199 THR B CA 1
ATOM 3918 C C . THR B 1 199 ? 18.703 -22.797 -9.852 1 95.25 199 THR B C 1
ATOM 3920 O O . THR B 1 199 ? 19.266 -23.812 -10.242 1 95.25 199 THR B O 1
ATOM 3923 N N . GLY B 1 200 ? 17.422 -22.547 -10.023 1 94.06 200 GLY B N 1
ATOM 3924 C CA . GLY B 1 200 ? 16.594 -23.438 -10.82 1 94.06 200 GLY B CA 1
ATOM 3925 C C . GLY B 1 200 ? 16.188 -24.703 -10.07 1 94.06 200 GLY B C 1
ATOM 3926 O O . GLY B 1 200 ? 15.594 -25.609 -10.656 1 94.06 200 GLY B O 1
ATOM 3927 N N . GLU B 1 201 ? 16.5 -24.75 -8.766 1 95.94 201 GLU B N 1
ATOM 3928 C CA . GLU B 1 201 ? 16.172 -25.922 -7.965 1 95.94 201 GLU B CA 1
ATOM 3929 C C . GLU B 1 201 ? 14.68 -25.953 -7.613 1 95.94 201 GLU B C 1
ATOM 3931 O O . GLU B 1 201 ? 14.086 -24.922 -7.336 1 95.94 201 GLU B O 1
ATOM 3936 N N . ASP B 1 202 ? 14.164 -27.156 -7.664 1 96.69 202 ASP B N 1
ATOM 3937 C CA . ASP B 1 202 ? 12.758 -27.312 -7.285 1 96.69 202 ASP B CA 1
ATOM 3938 C C . ASP B 1 202 ? 12.562 -27.031 -5.797 1 96.69 202 ASP B C 1
ATOM 3940 O O . ASP B 1 202 ? 13.25 -27.609 -4.953 1 96.69 202 ASP B O 1
ATOM 3944 N N . ARG B 1 203 ? 11.656 -26.172 -5.496 1 97.31 203 ARG B N 1
ATOM 3945 C CA . ARG B 1 203 ? 11.43 -25.766 -4.113 1 97.31 203 ARG B CA 1
ATOM 3946 C C . ARG B 1 203 ? 10.008 -26.078 -3.672 1 97.31 203 ARG B C 1
ATOM 3948 O O . ARG B 1 203 ? 9.461 -25.406 -2.787 1 97.31 203 ARG B O 1
ATOM 3955 N N . SER B 1 204 ? 9.336 -27.047 -4.242 1 96.81 204 SER B N 1
ATOM 3956 C CA . SER B 1 204 ? 7.98 -27.453 -3.898 1 96.81 204 SER B CA 1
ATOM 3957 C C . SER B 1 204 ? 7.891 -27.906 -2.447 1 96.81 204 SER B C 1
ATOM 3959 O O . SER B 1 204 ? 6.879 -27.688 -1.779 1 96.81 204 SER B O 1
ATOM 3961 N N . ALA B 1 205 ? 8.961 -28.562 -1.965 1 96 205 ALA B N 1
ATOM 3962 C CA . ALA B 1 205 ? 8.977 -29.016 -0.577 1 96 205 ALA B CA 1
ATOM 3963 C C . ALA B 1 205 ? 8.961 -27.828 0.387 1 96 205 ALA B C 1
ATOM 3965 O O . ALA B 1 205 ? 8.305 -27.891 1.434 1 96 205 ALA B O 1
ATOM 3966 N N . GLU B 1 206 ? 9.703 -26.844 0.054 1 96.75 206 GLU B N 1
ATOM 3967 C CA . GLU B 1 206 ? 9.695 -25.625 0.864 1 96.75 206 GLU B CA 1
ATOM 3968 C C . GLU B 1 206 ? 8.312 -24.984 0.866 1 96.75 206 GLU B C 1
ATOM 3970 O O . GLU B 1 206 ? 7.852 -24.5 1.901 1 96.75 206 GLU B O 1
ATOM 3975 N N . ALA B 1 207 ? 7.668 -24.922 -0.282 1 97.62 207 ALA B N 1
ATOM 3976 C CA . ALA B 1 207 ? 6.312 -24.391 -0.385 1 97.62 207 ALA B CA 1
ATOM 3977 C C . ALA B 1 207 ? 5.355 -25.156 0.529 1 97.62 207 ALA B C 1
ATOM 3979 O O . ALA B 1 207 ? 4.527 -24.547 1.215 1 97.62 207 ALA B O 1
ATOM 3980 N N . LEU B 1 208 ? 5.504 -26.453 0.548 1 96.19 208 LEU B N 1
ATOM 3981 C CA . LEU B 1 208 ? 4.641 -27.297 1.375 1 96.19 208 LEU B CA 1
ATOM 3982 C C . LEU B 1 208 ? 4.887 -27.031 2.857 1 96.19 208 LEU B C 1
ATOM 3984 O O . LEU B 1 208 ? 3.945 -27.031 3.654 1 96.19 208 LEU B O 1
ATOM 3988 N N . ALA B 1 209 ? 6.121 -26.844 3.219 1 96.69 209 ALA B N 1
ATOM 3989 C CA . ALA B 1 209 ? 6.449 -26.547 4.609 1 96.69 209 ALA B CA 1
ATOM 3990 C C . ALA B 1 209 ? 5.82 -25.234 5.059 1 96.69 209 ALA B C 1
ATOM 3992 O O . ALA B 1 209 ? 5.273 -25.141 6.16 1 96.69 209 ALA B O 1
ATOM 3993 N N . LEU B 1 210 ? 5.953 -24.219 4.23 1 97.44 210 LEU B N 1
ATOM 3994 C CA . LEU B 1 210 ? 5.336 -22.922 4.523 1 97.44 210 LEU B CA 1
ATOM 3995 C C . LEU B 1 210 ? 3.822 -23.062 4.648 1 97.44 210 LEU B C 1
ATOM 3997 O O . LEU B 1 210 ? 3.203 -22.406 5.488 1 97.44 210 LEU B O 1
ATOM 4001 N N . THR B 1 211 ? 3.232 -23.891 3.838 1 96.44 211 THR B N 1
ATOM 4002 C CA . THR B 1 211 ? 1.793 -24.125 3.809 1 96.44 211 THR B CA 1
ATOM 4003 C C . THR B 1 211 ? 1.317 -24.719 5.129 1 96.44 211 THR B C 1
ATOM 4005 O O . THR B 1 211 ? 0.256 -24.359 5.637 1 96.44 211 THR B O 1
ATOM 4008 N N . ASN B 1 212 ? 2.076 -25.641 5.641 1 95.12 212 ASN B N 1
ATOM 4009 C CA . ASN B 1 212 ? 1.714 -26.281 6.906 1 95.12 212 ASN B CA 1
ATOM 4010 C C . ASN B 1 212 ? 1.605 -25.25 8.031 1 95.12 212 ASN B C 1
ATOM 4012 O O . ASN B 1 212 ? 0.699 -25.328 8.859 1 95.12 212 ASN B O 1
ATOM 4016 N N . GLY B 1 213 ? 2.533 -24.359 8.031 1 94.69 213 GLY B N 1
ATOM 4017 C CA . GLY B 1 213 ? 2.447 -23.281 9 1 94.69 213 GLY B CA 1
ATOM 4018 C C . GLY B 1 213 ? 1.197 -22.438 8.852 1 94.69 213 GLY B C 1
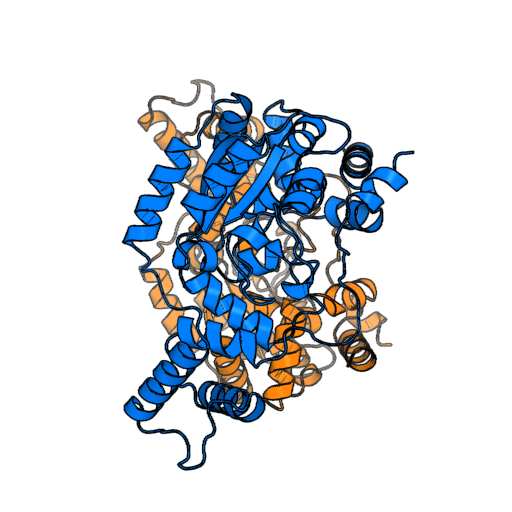ATOM 4019 O O . GLY B 1 213 ? 0.55 -22.094 9.844 1 94.69 213 GLY B O 1
ATOM 4020 N N . LEU B 1 214 ? 0.809 -22.125 7.641 1 96.75 214 LEU B N 1
ATOM 4021 C CA . LEU B 1 214 ? -0.384 -21.344 7.352 1 96.75 214 LEU B CA 1
ATOM 4022 C C . LEU B 1 214 ? -1.646 -22.094 7.742 1 96.75 214 LEU B C 1
ATOM 4024 O O . LEU B 1 214 ? -2.559 -21.531 8.344 1 96.75 214 LEU B O 1
ATOM 4028 N N . TYR B 1 215 ? -1.651 -23.391 7.402 1 96.81 215 TYR B N 1
ATOM 4029 C CA . TYR B 1 215 ? -2.824 -24.219 7.66 1 96.81 215 TYR B CA 1
ATOM 4030 C C . TYR B 1 215 ? -3.043 -24.406 9.156 1 96.81 215 TYR B C 1
ATOM 4032 O O . TYR B 1 215 ? -4.18 -24.562 9.609 1 96.81 215 TYR B O 1
ATOM 4040 N N . THR B 1 216 ? -1.98 -24.359 9.938 1 96.31 216 THR B N 1
ATOM 4041 C CA . THR B 1 216 ? -2.086 -24.469 11.391 1 96.31 216 THR B CA 1
ATOM 4042 C C . THR B 1 216 ? -2.705 -23.219 11.984 1 96.31 216 THR B C 1
ATOM 4044 O O . THR B 1 216 ? -3.449 -23.281 12.961 1 96.31 216 THR B O 1
ATOM 4047 N N . GLN B 1 217 ? -2.459 -22.141 11.398 1 95.81 217 GLN B N 1
ATOM 4048 C CA . GLN B 1 217 ? -2.902 -20.844 11.922 1 95.81 217 GLN B CA 1
ATOM 4049 C C . GLN B 1 217 ? -4.305 -20.516 11.43 1 95.81 217 GLN B C 1
ATOM 4051 O O . GLN B 1 217 ? -5.027 -19.75 12.078 1 95.81 217 GLN B O 1
ATOM 4056 N N . VAL B 1 218 ? -4.672 -21.031 10.266 1 97.25 218 VAL B N 1
ATOM 4057 C CA . VAL B 1 218 ? -5.906 -20.625 9.602 1 97.25 218 VAL B CA 1
ATOM 4058 C C . VAL B 1 218 ? -6.762 -21.859 9.32 1 97.25 218 VAL B C 1
ATOM 4060 O O . VAL B 1 218 ? -6.41 -22.688 8.477 1 97.25 218 VAL B O 1
ATOM 4063 N N . PRO B 1 219 ? -7.855 -22.031 9.969 1 96.69 219 PRO B N 1
ATOM 4064 C CA . PRO B 1 219 ? -8.695 -23.203 9.719 1 96.69 219 PRO B CA 1
ATOM 4065 C C . PRO B 1 219 ? -9.398 -23.141 8.367 1 96.69 219 PRO B C 1
ATOM 4067 O O . PRO B 1 219 ? -9.672 -22.062 7.852 1 96.69 219 PRO B O 1
ATOM 4070 N N . ALA B 1 220 ? -9.664 -24.328 7.801 1 97.31 220 ALA B N 1
ATOM 4071 C CA . ALA B 1 220 ? -10.562 -24.406 6.648 1 97.31 220 ALA B CA 1
ATOM 4072 C C . ALA B 1 220 ? -11.969 -23.938 7.016 1 97.31 220 ALA B C 1
ATOM 4074 O O . ALA B 1 220 ? -12.43 -24.156 8.141 1 97.31 220 ALA B O 1
ATOM 4075 N N . ARG B 1 221 ? -12.625 -23.344 6.094 1 96.75 221 ARG B N 1
ATOM 4076 C CA . ARG B 1 221 ? -13.977 -22.859 6.32 1 96.75 221 ARG B CA 1
ATOM 4077 C C . ARG B 1 221 ? -14.852 -23.062 5.086 1 96.75 221 ARG B C 1
ATOM 4079 O O . ARG B 1 221 ? -14.336 -23.312 3.99 1 96.75 221 ARG B O 1
ATOM 4086 N N . SER B 1 222 ? -16.125 -22.969 5.309 1 96.81 222 SER B N 1
ATOM 4087 C CA . SER B 1 222 ? -17.109 -23.203 4.246 1 96.81 222 SER B CA 1
ATOM 4088 C C . SER B 1 222 ? -17.203 -22.016 3.316 1 96.81 222 SER B C 1
ATOM 4090 O O . SER B 1 222 ? -17.203 -20.859 3.77 1 96.81 222 SER B O 1
ATOM 4092 N N . PHE B 1 223 ? -17.312 -22.312 2.006 1 96.56 223 PHE B N 1
ATOM 4093 C CA . PHE B 1 223 ? -17.578 -21.281 1.002 1 96.56 223 PHE B CA 1
ATOM 4094 C C . PHE B 1 223 ? -19.047 -21.234 0.638 1 96.56 223 PHE B C 1
ATOM 4096 O O . PHE B 1 223 ? -19.438 -20.547 -0.308 1 96.56 223 PHE B O 1
ATOM 4103 N N . ASP B 1 224 ? -19.859 -21.953 1.365 1 95.81 224 ASP B N 1
ATOM 4104 C CA . ASP B 1 224 ? -21.266 -22.094 1.056 1 95.81 224 ASP B CA 1
ATOM 4105 C C . ASP B 1 224 ? -22.062 -20.875 1.516 1 95.81 224 ASP B C 1
ATOM 4107 O O . ASP B 1 224 ? -21.969 -20.469 2.674 1 95.81 224 ASP B O 1
ATOM 4111 N N . ARG B 1 225 ? -22.844 -20.375 0.676 1 96.44 225 ARG B N 1
ATOM 4112 C CA . ARG B 1 225 ? -23.641 -19.203 0.952 1 96.44 225 ARG B CA 1
ATOM 4113 C C . ARG B 1 225 ? -24.562 -19.422 2.143 1 96.44 225 ARG B C 1
ATOM 4115 O O . ARG B 1 225 ? -24.734 -18.531 2.982 1 96.44 225 ARG B O 1
ATOM 4122 N N . ALA B 1 226 ? -25.219 -20.578 2.176 1 97.62 226 ALA B N 1
ATOM 4123 C CA . ALA B 1 226 ? -26.172 -20.875 3.242 1 97.62 226 ALA B CA 1
ATOM 4124 C C . ALA B 1 226 ? -25.469 -20.922 4.602 1 97.62 226 ALA B C 1
ATOM 4126 O O . ALA B 1 226 ? -26 -20.406 5.586 1 97.62 226 ALA B O 1
ATOM 4127 N N . ASP B 1 227 ? -24.297 -21.547 4.652 1 98.06 227 ASP B N 1
ATOM 4128 C CA . ASP B 1 227 ? -23.516 -21.578 5.887 1 98.06 227 ASP B CA 1
ATOM 4129 C C . ASP B 1 227 ? -23.172 -20.172 6.355 1 98.06 227 ASP B C 1
ATOM 4131 O O . ASP B 1 227 ? -23.266 -19.859 7.543 1 98.06 227 ASP B O 1
ATOM 4135 N N . ALA B 1 228 ? -22.766 -19.344 5.422 1 98.25 228 ALA B N 1
ATOM 4136 C CA . ALA B 1 228 ? -22.391 -17.969 5.734 1 98.25 228 ALA B CA 1
ATOM 4137 C C . ALA B 1 228 ? -23.578 -17.172 6.266 1 98.25 228 ALA B C 1
ATOM 4139 O O . ALA B 1 228 ? -23.469 -16.469 7.266 1 98.25 228 ALA B O 1
ATOM 4140 N N . THR B 1 229 ? -24.703 -17.328 5.582 1 98.38 229 THR B N 1
ATOM 4141 C CA . THR B 1 229 ? -25.906 -16.625 5.996 1 98.38 229 THR B CA 1
ATOM 4142 C C . THR B 1 229 ? -26.328 -17.047 7.402 1 98.38 229 THR B C 1
ATOM 4144 O O . THR B 1 229 ? -26.656 -16.203 8.234 1 98.38 229 THR B O 1
ATOM 4147 N N . GLU B 1 230 ? -26.297 -18.312 7.637 1 98.25 230 GLU B N 1
ATOM 4148 C CA . GLU B 1 230 ? -26.672 -18.812 8.953 1 98.25 230 GLU B CA 1
ATOM 4149 C C . GLU B 1 230 ? -25.781 -18.234 10.047 1 98.25 230 GLU B C 1
ATOM 4151 O O . GLU B 1 230 ? -26.281 -17.828 11.102 1 98.25 230 GLU B O 1
ATOM 4156 N N . GLN B 1 231 ? -24.516 -18.25 9.82 1 98.5 231 GLN B N 1
ATOM 4157 C CA . GLN B 1 231 ? -23.562 -17.688 10.797 1 98.5 231 GLN B CA 1
ATOM 4158 C C . GLN B 1 231 ? -23.844 -16.219 11.047 1 98.5 231 GLN B C 1
ATOM 4160 O O . GLN B 1 231 ? -23.797 -15.758 12.195 1 98.5 231 GLN B O 1
ATOM 4165 N N . ILE B 1 232 ? -24.109 -15.414 10.039 1 98.5 232 ILE B N 1
ATOM 4166 C CA . ILE B 1 232 ? -24.375 -13.984 10.164 1 98.5 232 ILE B CA 1
ATOM 4167 C C . ILE B 1 232 ? -25.641 -13.758 10.969 1 98.5 232 ILE B C 1
ATOM 4169 O O . ILE B 1 232 ? -25.688 -12.883 11.836 1 98.5 232 ILE B O 1
ATOM 4173 N N . LEU B 1 233 ? -26.672 -14.602 10.695 1 98.19 233 LEU B N 1
ATOM 4174 C CA . LEU B 1 233 ? -27.906 -14.492 11.453 1 98.19 233 LEU B CA 1
ATOM 4175 C C . LEU B 1 233 ? -27.672 -14.797 12.93 1 98.19 233 LEU B C 1
ATOM 4177 O O . LEU B 1 233 ? -28.234 -14.125 13.797 1 98.19 233 LEU B O 1
ATOM 4181 N N . ARG B 1 234 ? -26.875 -15.742 13.227 1 98.06 234 ARG B N 1
ATOM 4182 C CA . ARG B 1 234 ? -26.516 -16.062 14.609 1 98.06 234 ARG B CA 1
ATOM 4183 C C . ARG B 1 234 ? -25.781 -14.906 15.273 1 98.06 234 ARG B C 1
ATOM 4185 O O . ARG B 1 234 ? -26.047 -14.57 16.422 1 98.06 234 ARG B O 1
ATOM 4192 N N . ASP B 1 235 ? -24.844 -14.32 14.531 1 98.06 235 ASP B N 1
ATOM 4193 C CA . ASP B 1 235 ? -24.094 -13.18 15.047 1 98.06 235 ASP B CA 1
ATOM 4194 C C . ASP B 1 235 ? -25.016 -12.016 15.383 1 98.06 235 ASP B C 1
ATOM 4196 O O . ASP B 1 235 ? -24.875 -11.375 16.422 1 98.06 235 ASP B O 1
ATOM 4200 N N . LEU B 1 236 ? -25.938 -11.75 14.484 1 97.38 236 LEU B N 1
ATOM 4201 C CA . LEU B 1 236 ? -26.891 -10.648 14.68 1 97.38 236 LEU B CA 1
ATOM 4202 C C . LEU B 1 236 ? -27.781 -10.914 15.883 1 97.38 236 LEU B C 1
ATOM 4204 O O . LEU B 1 236 ? -28.031 -10.008 16.688 1 97.38 236 LEU B O 1
ATOM 4208 N N . ALA B 1 237 ? -28.25 -12.141 16.016 1 96.69 237 ALA B N 1
ATOM 4209 C CA . ALA B 1 237 ? -29.094 -12.508 17.156 1 96.69 237 ALA B CA 1
ATOM 4210 C C . ALA B 1 237 ? -28.328 -12.344 18.469 1 96.69 237 ALA B C 1
ATOM 4212 O O . ALA B 1 237 ? -28.875 -11.836 19.453 1 96.69 237 ALA B O 1
ATOM 4213 N N . ARG B 1 238 ? -27.141 -12.766 18.484 1 96.5 238 ARG B N 1
ATOM 4214 C CA . ARG B 1 238 ? -26.297 -12.664 19.672 1 96.5 238 ARG B CA 1
ATOM 4215 C C . ARG B 1 238 ? -26.078 -11.211 20.062 1 96.5 238 ARG B C 1
ATOM 4217 O O . ARG B 1 238 ? -25.953 -10.883 21.25 1 96.5 238 ARG B O 1
ATOM 4224 N N . ALA B 1 239 ? -26.031 -10.383 19.062 1 94.75 239 ALA B N 1
ATOM 4225 C CA . ALA B 1 239 ? -25.797 -8.953 19.281 1 94.75 239 ALA B CA 1
ATOM 4226 C C . ALA B 1 239 ? -27.094 -8.234 19.641 1 94.75 239 ALA B C 1
ATOM 4228 O O . ALA B 1 239 ? -27.109 -7.016 19.812 1 94.75 239 ALA B O 1
ATOM 4229 N N . GLY B 1 240 ? -28.203 -8.938 19.703 1 93.62 240 GLY B N 1
ATOM 4230 C CA . GLY B 1 240 ? -29.484 -8.375 20.078 1 93.62 240 GLY B CA 1
ATOM 4231 C C . GLY B 1 240 ? -30.203 -7.684 18.938 1 93.62 240 GLY B C 1
ATOM 4232 O O . GLY B 1 240 ? -31.047 -6.816 19.156 1 93.62 240 GLY B O 1
ATOM 4233 N N . ALA B 1 241 ? -29.781 -7.941 17.719 1 93.75 241 ALA B N 1
ATOM 4234 C CA . ALA B 1 241 ? -30.391 -7.363 16.531 1 93.75 241 ALA B CA 1
ATOM 4235 C C . ALA B 1 241 ? -30.719 -8.445 15.5 1 93.75 241 ALA B C 1
ATOM 4237 O O . ALA B 1 241 ? -30.234 -8.406 14.367 1 93.75 241 ALA B O 1
ATOM 4238 N N . PRO B 1 242 ? -31.609 -9.297 15.852 1 94.88 242 PRO B N 1
ATOM 4239 C CA . PRO B 1 242 ? -31.922 -10.398 14.938 1 94.88 242 PRO B CA 1
ATOM 4240 C C . PRO B 1 242 ? -32.562 -9.914 13.641 1 94.88 242 PRO B C 1
ATOM 4242 O O . PRO B 1 242 ? -33.156 -8.828 13.602 1 94.88 242 PRO B O 1
ATOM 4245 N N . ALA B 1 243 ? -32.438 -10.758 12.609 1 95.31 243 ALA B N 1
ATOM 4246 C CA . ALA B 1 243 ? -33.125 -10.469 11.344 1 95.31 243 ALA B CA 1
ATOM 4247 C C . ALA B 1 243 ? -34.625 -10.477 11.5 1 95.31 243 ALA B C 1
ATOM 4249 O O . ALA B 1 243 ? -35.156 -11.133 12.398 1 95.31 243 ALA B O 1
ATOM 4250 N N . PRO B 1 244 ? -35.281 -9.727 10.625 1 93.44 244 PRO B N 1
ATOM 4251 C CA . PRO B 1 244 ? -36.75 -9.734 10.68 1 93.44 244 PRO B CA 1
ATOM 4252 C C . PRO B 1 244 ? -37.344 -11.133 10.516 1 93.44 244 PRO B C 1
ATOM 4254 O O . PRO B 1 244 ? -36.719 -11.992 9.867 1 93.44 244 PRO B O 1
ATOM 4257 N N . ASP B 1 245 ? -38.562 -11.297 11.031 1 93.38 245 ASP B N 1
ATOM 4258 C CA . ASP B 1 245 ? -39.219 -12.602 10.992 1 93.38 245 ASP B CA 1
ATOM 4259 C C . ASP B 1 245 ? -39.469 -13.055 9.555 1 93.38 245 ASP B C 1
ATOM 4261 O O . ASP B 1 245 ? -39.438 -14.25 9.266 1 93.38 245 ASP B O 1
ATOM 4265 N N . ASP B 1 246 ? -39.625 -12.109 8.672 1 95.06 246 ASP B N 1
ATOM 4266 C CA . ASP B 1 246 ? -39.938 -12.438 7.285 1 95.06 246 ASP B CA 1
ATOM 4267 C C . ASP B 1 246 ? -38.688 -12.414 6.406 1 95.06 246 ASP B C 1
ATOM 4269 O O . ASP B 1 246 ? -38.781 -12.422 5.18 1 95.06 246 ASP B O 1
ATOM 4273 N N . PHE B 1 247 ? -37.531 -12.453 7.086 1 96.5 247 PHE B N 1
ATOM 4274 C CA . PHE B 1 247 ? -36.281 -12.43 6.336 1 96.5 247 PHE B CA 1
ATOM 4275 C C . PHE B 1 247 ? -36.125 -13.703 5.512 1 96.5 247 PHE B C 1
ATOM 4277 O O . PHE B 1 247 ? -36.25 -14.812 6.035 1 96.5 247 PHE B O 1
ATOM 4284 N N . ASP B 1 248 ? -35.812 -13.586 4.16 1 97.44 248 ASP B N 1
ATOM 4285 C CA . ASP B 1 248 ? -35.562 -14.703 3.258 1 97.44 248 ASP B CA 1
ATOM 4286 C C . ASP B 1 248 ? -34.094 -14.859 2.955 1 97.44 248 ASP B C 1
ATOM 4288 O O . ASP B 1 248 ? -33.531 -14.102 2.158 1 97.44 248 ASP B O 1
ATOM 4292 N N . PRO B 1 249 ? -33.5 -15.836 3.455 1 96.25 249 PRO B N 1
ATOM 4293 C CA . PRO B 1 249 ? -32.062 -16.016 3.25 1 96.25 249 PRO B CA 1
ATOM 4294 C C . PRO B 1 249 ? -31.703 -16.359 1.805 1 96.25 249 PRO B C 1
ATOM 4296 O O . PRO B 1 249 ? -30.516 -16.344 1.429 1 96.25 249 PRO B O 1
ATOM 4299 N N . GLN B 1 250 ? -32.656 -16.656 0.98 1 96.31 250 GLN B N 1
ATOM 4300 C CA . GLN B 1 250 ? -32.375 -17.016 -0.411 1 96.31 250 GLN B CA 1
ATOM 4301 C C . GLN B 1 250 ? -32.438 -15.789 -1.314 1 96.31 250 GLN B C 1
ATOM 4303 O O . GLN B 1 250 ? -32.031 -15.836 -2.469 1 96.31 250 GLN B O 1
ATOM 4308 N N . ALA B 1 251 ? -32.969 -14.742 -0.788 1 97.62 251 ALA B N 1
ATOM 4309 C CA . ALA B 1 251 ? -33.125 -13.516 -1.566 1 97.62 251 ALA B CA 1
ATOM 4310 C C . ALA B 1 251 ? -31.844 -12.68 -1.505 1 97.62 251 ALA B C 1
ATOM 4312 O O . ALA B 1 251 ? -31.469 -12.188 -0.438 1 97.62 251 ALA B O 1
ATOM 4313 N N . ASP B 1 252 ? -31.234 -12.484 -2.656 1 97.38 252 ASP B N 1
ATOM 4314 C CA . ASP B 1 252 ? -29.984 -11.742 -2.715 1 97.38 252 ASP B CA 1
ATOM 4315 C C . ASP B 1 252 ? -30.141 -10.336 -2.158 1 97.38 252 ASP B C 1
ATOM 4317 O O . ASP B 1 252 ? -29.312 -9.867 -1.383 1 97.38 252 ASP B O 1
ATOM 4321 N N . ASP B 1 253 ? -31.219 -9.672 -2.564 1 97.56 253 ASP B N 1
ATOM 4322 C CA . ASP B 1 253 ? -31.438 -8.281 -2.16 1 97.56 253 ASP B CA 1
ATOM 4323 C C . ASP B 1 253 ? -31.625 -8.172 -0.65 1 97.56 253 ASP B C 1
ATOM 4325 O O . ASP B 1 253 ? -31.156 -7.219 -0.027 1 97.56 253 ASP B O 1
ATOM 4329 N N . GLU B 1 254 ? -32.312 -9.125 -0.074 1 97.69 254 GLU B N 1
ATOM 4330 C CA . GLU B 1 254 ? -32.531 -9.109 1.373 1 97.69 254 GLU B CA 1
ATOM 4331 C C . GLU B 1 254 ? -31.203 -9.359 2.109 1 97.69 254 GLU B C 1
ATOM 4333 O O . GLU B 1 254 ? -30.922 -8.719 3.123 1 97.69 254 GLU B O 1
ATOM 4338 N N . CYS B 1 255 ? -30.469 -10.25 1.589 1 98.38 255 CYS B N 1
ATOM 4339 C CA . CYS B 1 255 ? -29.172 -10.531 2.18 1 98.38 255 CYS B CA 1
ATOM 4340 C C . CYS B 1 255 ? -28.25 -9.32 2.09 1 98.38 255 CYS B C 1
ATOM 4342 O O . CYS B 1 255 ? -27.547 -9 3.045 1 98.38 255 CYS B O 1
ATOM 4344 N N . ALA B 1 256 ? -28.266 -8.648 0.948 1 98.31 256 ALA B N 1
ATOM 4345 C CA . ALA B 1 256 ? -27.469 -7.434 0.781 1 98.31 256 ALA B CA 1
ATOM 4346 C C . ALA B 1 256 ? -27.891 -6.363 1.783 1 98.31 256 ALA B C 1
ATOM 4348 O O . ALA B 1 256 ? -27.047 -5.73 2.422 1 98.31 256 ALA B O 1
ATOM 4349 N N . ARG B 1 257 ? -29.219 -6.176 1.909 1 97.31 257 ARG B N 1
ATOM 4350 C CA . ARG B 1 257 ? -29.75 -5.188 2.846 1 97.31 257 ARG B CA 1
ATOM 4351 C C . ARG B 1 257 ? -29.312 -5.504 4.273 1 97.31 257 ARG B C 1
ATOM 4353 O O . ARG B 1 257 ? -29.016 -4.594 5.055 1 97.31 257 ARG B O 1
ATOM 4360 N N . LEU B 1 258 ? -29.344 -6.766 4.551 1 97.19 258 LEU B N 1
ATOM 4361 C CA . LEU B 1 258 ? -28.906 -7.215 5.867 1 97.19 258 LEU B CA 1
ATOM 4362 C C . LEU B 1 258 ? -27.453 -6.809 6.133 1 97.19 258 LEU B C 1
ATOM 4364 O O . LEU B 1 258 ? -27.141 -6.316 7.215 1 97.19 258 LEU B O 1
ATOM 4368 N N . LEU B 1 259 ? -26.578 -7.004 5.199 1 97.62 259 LEU B N 1
ATOM 4369 C CA . LEU B 1 259 ? -25.172 -6.652 5.332 1 97.62 259 LEU B CA 1
ATOM 4370 C C . LEU B 1 259 ? -24.984 -5.141 5.441 1 97.62 259 LEU B C 1
ATOM 4372 O O . LEU B 1 259 ? -24.234 -4.656 6.289 1 97.62 259 LEU B O 1
ATOM 4376 N N . TYR B 1 260 ? -25.734 -4.395 4.59 1 96.19 260 TYR B N 1
ATOM 4377 C CA . TYR B 1 260 ? -25.656 -2.939 4.641 1 96.19 260 TYR B CA 1
ATOM 4378 C C . TYR B 1 260 ? -26.094 -2.418 6.008 1 96.19 260 TYR B C 1
ATOM 4380 O O . TYR B 1 260 ? -25.438 -1.538 6.574 1 96.19 260 TYR B O 1
ATOM 4388 N N . ALA B 1 261 ? -27.141 -2.979 6.539 1 95.12 261 ALA B N 1
ATOM 4389 C CA . ALA B 1 261 ? -27.641 -2.555 7.84 1 95.12 261 ALA B CA 1
ATOM 4390 C C . ALA B 1 261 ? -26.641 -2.863 8.953 1 95.12 261 ALA B C 1
ATOM 4392 O O . ALA B 1 261 ? -26.438 -2.045 9.852 1 95.12 261 ALA B O 1
ATOM 4393 N N . ALA B 1 262 ? -26.094 -4.012 8.867 1 95.38 262 ALA B N 1
ATOM 4394 C CA . ALA B 1 262 ? -25.109 -4.41 9.867 1 95.38 262 ALA B CA 1
ATOM 4395 C C . ALA B 1 262 ? -23.891 -3.477 9.852 1 95.38 262 ALA B C 1
ATOM 4397 O O . ALA B 1 262 ? -23.391 -3.084 10.906 1 95.38 262 ALA B O 1
ATOM 4398 N N . TRP B 1 263 ? -23.453 -3.125 8.664 1 92.31 263 TRP B N 1
ATOM 4399 C CA . TRP B 1 263 ? -22.312 -2.225 8.516 1 92.31 263 TRP B CA 1
ATOM 4400 C C . TRP B 1 263 ? -22.656 -0.832 9.039 1 92.31 263 TRP B C 1
ATOM 4402 O O . TRP B 1 263 ? -21.844 -0.21 9.734 1 92.31 263 TRP B O 1
ATOM 4412 N N . ALA B 1 264 ? -23.812 -0.353 8.711 1 90.25 264 ALA B N 1
ATOM 4413 C CA . ALA B 1 264 ? -24.25 0.969 9.148 1 90.25 264 ALA B CA 1
ATOM 4414 C C . ALA B 1 264 ? -24.312 1.051 10.672 1 90.25 264 ALA B C 1
ATOM 4416 O O . ALA B 1 264 ? -24 2.09 11.258 1 90.25 264 ALA B O 1
ATOM 4417 N N . ASP B 1 265 ? -24.641 -0.082 11.281 1 91.31 265 ASP B N 1
ATOM 4418 C CA . ASP B 1 265 ? -24.812 -0.118 12.727 1 91.31 265 ASP B CA 1
ATOM 4419 C C . ASP B 1 265 ? -23.516 -0.476 13.438 1 91.31 265 ASP B C 1
ATOM 4421 O O . ASP B 1 265 ? -23.453 -0.521 14.664 1 91.31 265 ASP B O 1
ATOM 4425 N N . GLY B 1 266 ? -22.516 -0.724 12.633 1 88.94 266 GLY B N 1
ATOM 4426 C CA . GLY B 1 266 ? -21.234 -1.073 13.219 1 88.94 266 GLY B CA 1
ATOM 4427 C C . GLY B 1 266 ? -21.234 -2.414 13.922 1 88.94 266 GLY B C 1
ATOM 4428 O O . GLY B 1 266 ? -20.594 -2.58 14.953 1 88.94 266 GLY B O 1
ATOM 4429 N N . ARG B 1 267 ? -22.016 -3.326 13.406 1 92.12 267 ARG B N 1
ATOM 4430 C CA . ARG B 1 267 ? -22.109 -4.648 14.016 1 92.12 267 ARG B CA 1
ATOM 4431 C C . ARG B 1 267 ? -20.891 -5.5 13.672 1 92.12 267 ARG B C 1
ATOM 4433 O O . ARG B 1 267 ? -20.406 -5.465 12.539 1 92.12 267 ARG B O 1
ATOM 4440 N N . GLU B 1 268 ? -20.5 -6.207 14.664 1 92.38 268 GLU B N 1
ATOM 4441 C CA . GLU B 1 268 ? -19.391 -7.133 14.445 1 92.38 268 GLU B CA 1
ATOM 4442 C C . GLU B 1 268 ? -19.891 -8.477 13.93 1 92.38 268 GLU B C 1
ATOM 4444 O O . GLU B 1 268 ? -20.656 -9.164 14.609 1 92.38 268 GLU B O 1
ATOM 4449 N N . LEU B 1 269 ? -19.547 -8.797 12.766 1 97.62 269 LEU B N 1
ATOM 4450 C CA . LEU B 1 269 ? -19.906 -10.062 12.141 1 97.62 269 LEU B CA 1
ATOM 4451 C C . LEU B 1 269 ? -18.656 -10.883 11.828 1 97.62 269 LEU B C 1
ATOM 4453 O O . LEU B 1 269 ? -17.562 -10.328 11.688 1 97.62 269 LEU B O 1
ATOM 4457 N N . ASP B 1 270 ? -18.828 -12.227 11.805 1 98.06 270 ASP B N 1
ATOM 4458 C CA . ASP B 1 270 ? -17.734 -13.086 11.367 1 98.06 270 ASP B CA 1
ATOM 4459 C C . ASP B 1 270 ? -17.234 -12.672 9.984 1 98.06 270 ASP B C 1
ATOM 4461 O O . ASP B 1 270 ? -17.969 -12.742 9 1 98.06 270 ASP B O 1
ATOM 4465 N N . PRO B 1 271 ? -16.016 -12.305 9.898 1 98 271 PRO B N 1
ATOM 4466 C CA . PRO B 1 271 ? -15.531 -11.727 8.648 1 98 271 PRO B CA 1
ATOM 4467 C C . PRO B 1 271 ? -15.617 -12.703 7.477 1 98 271 PRO B C 1
ATOM 4469 O O . PRO B 1 271 ? -15.93 -12.289 6.355 1 98 271 PRO B O 1
ATOM 4472 N N . TRP B 1 272 ? -15.281 -13.969 7.691 1 98.31 272 TRP B N 1
ATOM 4473 C CA . TRP B 1 272 ? -15.312 -14.922 6.586 1 98.31 272 TRP B CA 1
ATOM 4474 C C . TRP B 1 272 ? -16.719 -15.062 6.027 1 98.31 272 TRP B C 1
ATOM 4476 O O . TRP B 1 272 ? -16.922 -15.078 4.812 1 98.31 272 TRP B O 1
ATOM 4486 N N . SER B 1 273 ? -17.688 -15.117 6.961 1 98.62 273 SER B N 1
ATOM 4487 C CA . SER B 1 273 ? -19.078 -15.242 6.523 1 98.62 273 SER B CA 1
ATOM 4488 C C . SER B 1 273 ? -19.516 -14.016 5.746 1 98.62 273 SER B C 1
ATOM 4490 O O . SER B 1 273 ? -20.281 -14.125 4.777 1 98.62 273 SER B O 1
ATOM 4492 N N . VAL B 1 274 ? -19.078 -12.867 6.164 1 98.56 274 VAL B N 1
ATOM 4493 C CA . VAL B 1 274 ? -19.391 -11.633 5.453 1 98.56 274 VAL B CA 1
ATOM 4494 C C . VAL B 1 274 ? -18.766 -11.672 4.055 1 98.56 274 VAL B C 1
ATOM 4496 O O . VAL B 1 274 ? -19.406 -11.297 3.074 1 98.56 274 VAL B O 1
ATOM 4499 N N . ILE B 1 275 ? -17.531 -12.141 3.969 1 98.38 275 ILE B N 1
ATOM 4500 C CA . ILE B 1 275 ? -16.828 -12.25 2.689 1 98.38 275 ILE B CA 1
ATOM 4501 C C . ILE B 1 275 ? -17.594 -13.18 1.759 1 98.38 275 ILE B C 1
ATOM 4503 O O . ILE B 1 275 ? -17.875 -12.836 0.608 1 98.38 275 ILE B O 1
ATOM 4507 N N . VAL B 1 276 ? -17.984 -14.352 2.268 1 98 276 VAL B N 1
ATOM 4508 C CA . VAL B 1 276 ? -18.641 -15.359 1.454 1 98 276 VAL B CA 1
ATOM 4509 C C . VAL B 1 276 ? -20.016 -14.852 1.008 1 98 276 VAL B C 1
ATOM 4511 O O . VAL B 1 276 ? -20.281 -14.766 -0.191 1 98 276 VAL B O 1
ATOM 4514 N N . LEU B 1 277 ? -20.875 -14.43 1.912 1 98.31 277 LEU B N 1
ATOM 4515 C CA . LEU B 1 277 ? -22.203 -13.953 1.542 1 98.31 277 LEU B CA 1
ATOM 4516 C C . LEU B 1 277 ? -22.109 -12.727 0.646 1 98.31 277 LEU B C 1
ATOM 4518 O O . LEU B 1 277 ? -22.797 -12.641 -0.372 1 98.31 277 LEU B O 1
ATOM 4522 N N . GLY B 1 278 ? -21.25 -11.789 1.062 1 98.12 278 GLY B N 1
ATOM 4523 C CA . GLY B 1 278 ? -21.078 -10.578 0.28 1 98.12 278 GLY B CA 1
ATOM 4524 C C . GLY B 1 278 ? -20.672 -10.844 -1.156 1 98.12 278 GLY B C 1
ATOM 4525 O O . GLY B 1 278 ? -21.141 -10.164 -2.076 1 98.12 278 GLY B O 1
ATOM 4526 N N . SER B 1 279 ? -19.766 -11.836 -1.36 1 96.31 279 SER B N 1
ATOM 4527 C CA . SER B 1 279 ? -19.281 -12.141 -2.699 1 96.31 279 SER B CA 1
ATOM 4528 C C . SER B 1 279 ? -20.406 -12.656 -3.594 1 96.31 279 SER B C 1
ATOM 4530 O O . SER B 1 279 ? -20.297 -12.625 -4.82 1 96.31 279 SER B O 1
ATOM 4532 N N . TYR B 1 280 ? -21.5 -13.117 -2.994 1 95.69 280 TYR B N 1
ATOM 4533 C CA . TYR B 1 280 ? -22.641 -13.617 -3.75 1 95.69 280 TYR B CA 1
ATOM 4534 C C . TYR B 1 280 ? -23.641 -12.508 -4.035 1 95.69 280 TYR B C 1
ATOM 4536 O O . TYR B 1 280 ? -24.281 -12.5 -5.086 1 95.69 280 TYR B O 1
ATOM 4544 N N . VAL B 1 281 ? -23.766 -11.547 -3.113 1 97.31 281 VAL B N 1
ATOM 4545 C CA . VAL B 1 281 ? -25 -10.773 -3.178 1 97.31 281 VAL B CA 1
ATOM 4546 C C . VAL B 1 281 ? -24.672 -9.297 -3.406 1 97.31 281 VAL B C 1
ATOM 4548 O O . VAL B 1 281 ? -25.562 -8.508 -3.736 1 97.31 281 VAL B O 1
ATOM 4551 N N . LEU B 1 282 ? -23.422 -8.844 -3.18 1 97.25 282 LEU B N 1
ATOM 4552 C CA . LEU B 1 282 ? -23.078 -7.438 -3.295 1 97.25 282 LEU B CA 1
ATOM 4553 C C . LEU B 1 282 ? -22.469 -7.137 -4.664 1 97.25 282 LEU B C 1
ATOM 4555 O O . LEU B 1 282 ? -21.875 -8.016 -5.289 1 97.25 282 LEU B O 1
ATOM 4559 N N . PRO B 1 283 ? -22.562 -5.895 -5.133 1 94.81 283 PRO B N 1
ATOM 4560 C CA . PRO B 1 283 ? -21.953 -5.531 -6.41 1 94.81 283 PRO B CA 1
ATOM 4561 C C . PRO B 1 283 ? -20.438 -5.652 -6.387 1 94.81 283 PRO B C 1
ATOM 4563 O O . PRO B 1 283 ? -19.797 -5.301 -5.391 1 94.81 283 PRO B O 1
ATOM 4566 N N . MET B 1 284 ? -19.875 -6.102 -7.523 1 93 284 MET B N 1
ATOM 4567 C CA . MET B 1 284 ? -18.422 -6.301 -7.625 1 93 284 MET B CA 1
ATOM 4568 C C . MET B 1 284 ? -17.797 -5.277 -8.57 1 93 284 MET B C 1
ATOM 4570 O O . MET B 1 284 ? -16.578 -5.09 -8.57 1 93 284 MET B O 1
ATOM 4574 N N . ARG B 1 285 ? -18.594 -4.59 -9.312 1 92.06 285 ARG B N 1
ATOM 4575 C CA . ARG B 1 285 ? -18.109 -3.625 -10.297 1 92.06 285 ARG B CA 1
ATOM 4576 C C . ARG B 1 285 ? -18.875 -2.312 -10.195 1 92.06 285 ARG B C 1
ATOM 4578 O O . ARG B 1 285 ? -20.062 -2.301 -9.828 1 92.06 285 ARG B O 1
ATOM 4585 N N . ALA B 1 286 ? -18.125 -1.259 -10.406 1 90 286 ALA B N 1
ATOM 4586 C CA . ALA B 1 286 ? -18.734 0.071 -10.453 1 90 286 ALA B CA 1
ATOM 4587 C C . ALA B 1 286 ? -18.625 0.671 -11.852 1 90 286 ALA B C 1
ATOM 4589 O O . ALA B 1 286 ? -17.547 0.673 -12.453 1 90 286 ALA B O 1
ATOM 4590 N N . GLY B 1 287 ? -19.688 1.101 -12.406 1 84.06 287 GLY B N 1
ATOM 4591 C CA . GLY B 1 287 ? -19.688 1.839 -13.656 1 84.06 287 GLY B CA 1
ATOM 4592 C C . GLY B 1 287 ? -19.453 0.955 -14.867 1 84.06 287 GLY B C 1
ATOM 4593 O O . GLY B 1 287 ? -19.578 -0.269 -14.781 1 84.06 287 GLY B O 1
ATOM 4594 N N . THR B 1 288 ? -19.328 1.56 -15.992 1 85.56 288 THR B N 1
ATOM 4595 C CA . THR B 1 288 ? -19.156 0.838 -17.25 1 85.56 288 THR B CA 1
ATOM 4596 C C . THR B 1 288 ? -17.781 1.087 -17.844 1 85.56 288 THR B C 1
ATOM 4598 O O . THR B 1 288 ? -17.469 0.611 -18.938 1 85.56 288 THR B O 1
ATOM 4601 N N . GLN B 1 289 ? -16.969 1.806 -17.031 1 87.25 289 GLN B N 1
ATOM 4602 C CA . GLN B 1 289 ? -15.633 2.139 -17.516 1 87.25 289 GLN B CA 1
ATOM 4603 C C . GLN B 1 289 ? -14.742 0.903 -17.562 1 87.25 289 GLN B C 1
ATOM 4605 O O . GLN B 1 289 ? -15.078 -0.133 -16.984 1 87.25 289 GLN B O 1
ATOM 4610 N N . GLN B 1 290 ? -13.672 1.037 -18.344 1 90.75 290 GLN B N 1
ATOM 4611 C CA . GLN B 1 290 ? -12.672 -0.017 -18.406 1 90.75 290 GLN B CA 1
ATOM 4612 C C . GLN B 1 290 ? -11.609 0.169 -17.328 1 90.75 290 GLN B C 1
ATOM 4614 O O . GLN B 1 290 ? -11.484 1.251 -16.75 1 90.75 290 GLN B O 1
ATOM 4619 N N . GLN B 1 291 ? -10.953 -0.931 -17.094 1 94.5 291 GLN B N 1
ATOM 4620 C CA . GLN B 1 291 ? -9.797 -0.838 -16.203 1 94.5 291 GLN B CA 1
ATOM 4621 C C . GLN B 1 291 ? -8.75 0.123 -16.766 1 94.5 291 GLN B C 1
ATOM 4623 O O . GLN B 1 291 ? -8.633 0.275 -17.984 1 94.5 291 GLN B O 1
ATOM 4628 N N . THR B 1 292 ? -8.008 0.794 -15.891 1 95.25 292 THR B N 1
ATOM 4629 C CA . THR B 1 292 ? -6.953 1.709 -16.312 1 95.25 292 THR B CA 1
ATOM 4630 C C . THR B 1 292 ? -5.977 1.012 -17.25 1 95.25 292 THR B C 1
ATOM 4632 O O . THR B 1 292 ? -5.621 1.557 -18.297 1 95.25 292 THR B O 1
ATOM 4635 N N . LEU B 1 293 ? -5.488 -0.201 -16.875 1 96.19 293 LEU B N 1
ATOM 4636 C CA . LEU B 1 293 ? -4.742 -1.102 -17.75 1 96.19 293 LEU B CA 1
ATOM 4637 C C . LEU B 1 293 ? -5.484 -2.422 -17.922 1 96.19 293 LEU B C 1
ATOM 4639 O O . LEU B 1 293 ? -5.754 -3.125 -16.953 1 96.19 293 LEU B O 1
ATOM 4643 N N . ARG B 1 294 ? -5.82 -2.711 -19.078 1 93.12 294 ARG B N 1
ATOM 4644 C CA . ARG B 1 294 ? -6.559 -3.938 -19.359 1 93.12 294 ARG B CA 1
ATOM 4645 C C . ARG B 1 294 ? -5.672 -5.164 -19.172 1 93.12 294 ARG B C 1
ATOM 4647 O O . ARG B 1 294 ? -4.449 -5.074 -19.297 1 93.12 294 ARG B O 1
ATOM 4654 N N . PRO B 1 295 ? -6.301 -6.309 -18.938 1 91.44 295 PRO B N 1
ATOM 4655 C CA . PRO B 1 295 ? -5.512 -7.543 -18.875 1 91.44 295 PRO B CA 1
ATOM 4656 C C . PRO B 1 295 ? -4.848 -7.871 -20.219 1 91.44 295 PRO B C 1
ATOM 4658 O O . PRO B 1 295 ? -5.355 -7.488 -21.281 1 91.44 295 PRO B O 1
ATOM 4661 N N . VAL B 1 296 ? -3.738 -8.508 -20.203 1 92.06 296 VAL B N 1
ATOM 4662 C CA . VAL B 1 296 ? -3.023 -8.953 -21.391 1 92.06 296 VAL B CA 1
ATOM 4663 C C . VAL B 1 296 ? -3.277 -10.445 -21.625 1 92.06 296 VAL B C 1
ATOM 4665 O O . VAL B 1 296 ? -2.984 -11.273 -20.766 1 92.06 296 VAL B O 1
ATOM 4668 N N . SER B 1 297 ? -3.809 -10.789 -22.781 1 90.06 297 SER B N 1
ATOM 4669 C CA . SER B 1 297 ? -4.059 -12.18 -23.156 1 90.06 297 SER B CA 1
ATOM 4670 C C . SER B 1 297 ? -2.908 -12.742 -23.984 1 90.06 297 SER B C 1
ATOM 4672 O O . SER B 1 297 ? -2.031 -12 -24.422 1 90.06 297 SER B O 1
ATOM 4674 N N . ALA B 1 298 ? -2.928 -14.078 -24.094 1 88.25 298 ALA B N 1
ATOM 4675 C CA . ALA B 1 298 ? -1.958 -14.719 -24.984 1 88.25 298 ALA B CA 1
ATOM 4676 C C . ALA B 1 298 ? -2.08 -14.188 -26.406 1 88.25 298 ALA B C 1
ATOM 4678 O O . ALA B 1 298 ? -1.074 -14 -27.094 1 88.25 298 ALA B O 1
ATOM 4679 N N . GLU B 1 299 ? -3.287 -13.953 -26.797 1 88.88 299 GLU B N 1
ATOM 4680 C CA . GLU B 1 299 ? -3.539 -13.398 -28.125 1 88.88 299 GLU B CA 1
ATOM 4681 C C . GLU B 1 299 ? -2.92 -12.016 -28.281 1 88.88 299 GLU B C 1
ATOM 4683 O O . GLU B 1 299 ? -2.301 -11.711 -29.297 1 88.88 299 GLU B O 1
ATOM 4688 N N . ASP B 1 300 ? -3.098 -11.188 -27.266 1 90.75 300 ASP B N 1
ATOM 4689 C CA . ASP B 1 300 ? -2.475 -9.867 -27.266 1 90.75 300 ASP B CA 1
ATOM 4690 C C . ASP B 1 300 ? -0.963 -9.977 -27.453 1 90.75 300 ASP B C 1
ATOM 4692 O O . ASP B 1 300 ? -0.372 -9.203 -28.219 1 90.75 300 ASP B O 1
ATOM 4696 N N . TRP B 1 301 ? -0.344 -10.914 -26.75 1 90.81 301 TRP B N 1
ATOM 4697 C CA . TRP B 1 301 ? 1.104 -11.094 -26.781 1 90.81 301 TRP B CA 1
ATOM 4698 C C . TRP B 1 301 ? 1.571 -11.523 -28.172 1 90.81 301 TRP B C 1
ATOM 4700 O O . TRP B 1 301 ? 2.547 -10.984 -28.703 1 90.81 301 TRP B O 1
ATOM 4710 N N . GLN B 1 302 ? 0.911 -12.445 -28.781 1 88.19 302 GLN B N 1
ATOM 4711 C CA . GLN B 1 302 ? 1.289 -13 -30.078 1 88.19 302 GLN B CA 1
ATOM 4712 C C . GLN B 1 302 ? 1.089 -11.977 -31.203 1 88.19 302 GLN B C 1
ATOM 4714 O O . GLN B 1 302 ? 1.903 -11.883 -32.125 1 88.19 302 GLN B O 1
ATOM 4719 N N . GLU B 1 303 ? 0.043 -11.203 -31.141 1 85.75 303 GLU B N 1
ATOM 4720 C CA . GLU B 1 303 ? -0.271 -10.227 -32.188 1 85.75 303 GLU B CA 1
ATOM 4721 C C . GLU B 1 303 ? 0.745 -9.086 -32.188 1 85.75 303 GLU B C 1
ATOM 4723 O O . GLU B 1 303 ? 1.008 -8.492 -33.25 1 85.75 303 GLU B O 1
ATOM 4728 N N . ALA B 1 304 ? 1.275 -8.812 -31.094 1 81 304 ALA B N 1
ATOM 4729 C CA . ALA B 1 304 ? 2.217 -7.703 -30.984 1 81 304 ALA B CA 1
ATOM 4730 C C . ALA B 1 304 ? 3.613 -8.117 -31.438 1 81 304 ALA B C 1
ATOM 4732 O O . ALA B 1 304 ? 4.496 -7.277 -31.609 1 81 304 ALA B O 1
ATOM 4733 N N . ARG B 1 305 ? 3.732 -9.398 -31.625 1 73.12 305 ARG B N 1
ATOM 4734 C CA . ARG B 1 305 ? 5.039 -9.922 -32 1 73.12 305 ARG B CA 1
ATOM 4735 C C . ARG B 1 305 ? 4.918 -10.859 -33.219 1 73.12 305 ARG B C 1
ATOM 4737 O O . ARG B 1 305 ? 5.094 -12.07 -33.062 1 73.12 305 ARG B O 1
ATOM 4744 N N . PRO B 1 306 ? 4.48 -10.289 -34.344 1 53.41 306 PRO B N 1
ATOM 4745 C CA . PRO B 1 306 ? 4.254 -11.148 -35.5 1 53.41 306 PRO B CA 1
ATOM 4746 C C . PRO B 1 306 ? 5.52 -11.875 -35.969 1 53.41 306 PRO B C 1
ATOM 4748 O O . PRO B 1 306 ? 6.629 -11.391 -35.719 1 53.41 306 PRO B O 1
#

Organism: Nocardia brasiliensis (strain ATCC 700358 / HUJEG-1) (NCBI:txid1133849)

Sequence (612 aa):
MSTSLEQLLAGLTPQPEKVTAYAADTYLLETVDQLDRLGVDAAKFAREHSLLLLKPDAIVARAVGPTLKWLAGNDFQVVAAFRVAVDRHLARALWYFAWNIASPERRTLADLLVGISDVLVLVVRGEDGQLPVSVRLTEAKGPTDPRKREAGQLRYLLGRHNYLLNLVHSPDDPADVLRELAIYLGEQRRAAVIAQAGTGEDRSAEALALTNGLYTQVPARSFDRADATEQILRDLARAGAPAPDDFDPQADDECARLLYAAWADGRELDPWSVIVLGSYVLPMRAGTQQQTLRPVSAEDWQEARPMSTSLEQLLAGLTPQPEKVTAYAADTYLLETVDQLDRLGVDAAKFAREHSLLLLKPDAIVARAVGPTLKWLAGNDFQVVAAFRVAVDRHLARALWYFAWNIASPERRTLADLLVGISDVLVLVVRGEDGQLPVSVRLTEAKGPTDPRKREAGQLRYLLGRHNYLLNLVHSPDDPADVLRELAIYLGEQRRAAVIAQAGTGEDRSAEALALTNGLYTQVPARSFDRADATEQILRDLARAGAPAPDDFDPQADDECARLLYAAWADGRELDPWSVIVLGSYVLPMRAGTQQQTLRPVSAEDWQEARP

pLDDT: mean 94.72, std 7.21, range [34.12, 98.94]